Protein AF-A0AA43HW64-F1 (afdb_monomer_lite)

Radius of gyration: 27.24 Å; chains: 1; bounding box: 68×96×69 Å

Sequence (461 aa):
MRLFIIIFSLALLSCNMDRGVRIEWVDNLQGDFSFTERWSYPENVFRNDYGELVCDGICDDVLFSMRDTDGRILPDSIERYYQLLDTTHYYHTIESDADCYEWDGTDFAYAHRSSNDTVYCYTACGVSTHSSLRFMITEDNCIPSIELNSIADGGIKYYNGKNGWIRIDRTLWQKNILKAEFDFTFDNSDDIENPMRWKGRIYTKIDDSLKQQAVVESIENSLRTDSVYTGFIGIDEIDADYILPGSEKYVRQGFVLKSKIGTYDSSFRFKVCTTFPYEEEVTPVEILQRTKKLIRMDKGDICSSDYFLKVKYGNEYFIANGTEVYEKDEQSVFTFVNSKGKKLELFRIGFLRIGASNEDGLTGCDEYYPLLIKDGDRYYKIGTPRADDYYAKRHRIFYFYLKGDDTAQESIRSASLKNDTIIASIKALYQEGGAEYDLKIFRKGEGYSSSIANRIEYETE

Secondary structure (DSSP, 8-state):
-------------------SEEEEEESS--S--GGGG-EEPSTTEEE-TTS-EEE-SSS-HHHHHTB-TTSPBPTTTHHHHHHHS----EE--EEEEEESTT----S-EEEEESSSSEEEEEEPP-SS--EEEEEEEETTEEEEEEEEE-SSTT-EEEEEEEEEEEEEEHHHHTTTEEEEEEEEEE--SS-TTS-EEEEEEEEEEEE-TTHHHHHHHHHHHHGGGSS-----SS-----SS---TTEEEEEEEEEE-SSEEEEE-TTS-EEEEEE--TT-SSEEEEEEEEESS-EES-SS-STTEE-EEEEEETTEEEEEETTTSEEE-GGG-EEEE-TTS-EEEEEEEE-SB--SEETTEE----EEEEEEEEETTEEEEBBPS-TT-HHHHHTT--B-EEEESSSEEEEEEEEEEETTEEEEEEEEEETTEEEEEEEEEEEETTEEEEEEEEEEEE---

Foldseek 3Di:
DDDDDDPPPPPPPPPPPQLWAFEAEDAPDDDDPCLQVDWDFPPQWDADPVRDTAGPDPFDVVSVVQADPSRHGNPVCNVVNVVRDRRDTGRFFKDKDKDDPQADDDRDKAWAAQEPFKIKIWTDADPRHQKMWIWIGGHRIIWIKIWGCDPPPDGIDIWTWDDWYKYFHPVVVVVQWTWMWIKTWTQDPPDRVDIIIMTITGTYGHHCVNHVVHVVVVVVVVVVVDDDDPDWPDADPPAPPDDQPQKDFDWFKKKFQDQWAWFADSVRHTTDITGDDPPANMAIKIFTMWHPFWDAPDPVAQQSTWIWTFIGDDRDTTIHTQVRMWGWDPVAWDWDQAPVRWIKIKTWTWTRGDDQADPVGGRQHKTKIFIWMDTDPGIAFEADQDPPPPVCVVVVPRGDTFIDHPFKGKDFPDWDADNQWIWTWMWMAGPFWTKIWTWTWHDDPPHIYTHIHDIDTTTDD

Structure (mmCIF, N/CA/C/O backbone):
data_AF-A0AA43HW64-F1
#
_entry.id   AF-A0AA43HW64-F1
#
loop_
_atom_site.group_PDB
_atom_site.id
_atom_site.type_symbol
_atom_site.label_atom_id
_atom_site.label_alt_id
_atom_site.label_comp_id
_atom_site.label_asym_id
_atom_site.label_entity_id
_atom_site.label_seq_id
_atom_site.pdbx_PDB_ins_code
_atom_site.Cartn_x
_atom_site.Cartn_y
_atom_site.Cartn_z
_atom_site.occupancy
_atom_site.B_iso_or_equiv
_atom_site.auth_seq_id
_atom_site.auth_comp_id
_atom_site.auth_asym_id
_atom_site.auth_atom_id
_atom_site.pdbx_PDB_model_num
ATOM 1 N N . MET A 1 1 ? -42.658 -61.549 0.211 1.00 44.94 1 MET A N 1
ATOM 2 C CA . MET A 1 1 ? -41.461 -61.047 -0.495 1.00 44.94 1 MET A CA 1
ATOM 3 C C . MET A 1 1 ? -41.892 -60.057 -1.572 1.00 44.94 1 MET A C 1
ATOM 5 O O . MET A 1 1 ? -42.278 -60.473 -2.654 1.00 44.94 1 MET A O 1
ATOM 9 N N . ARG A 1 2 ? -41.911 -58.761 -1.247 1.00 33.59 2 ARG A N 1
ATOM 10 C CA . ARG A 1 2 ? -41.965 -57.651 -2.211 1.00 33.59 2 ARG A CA 1
ATOM 11 C C . ARG A 1 2 ? -41.150 -56.516 -1.602 1.00 33.59 2 ARG A C 1
ATOM 13 O O . ARG A 1 2 ? -41.573 -55.914 -0.623 1.00 33.59 2 ARG A O 1
ATOM 20 N N . LEU A 1 3 ? -39.940 -56.345 -2.120 1.00 33.03 3 LEU A N 1
ATOM 21 C CA . LEU A 1 3 ? -39.007 -55.292 -1.746 1.00 33.03 3 LEU A CA 1
ATOM 22 C C . LEU A 1 3 ? -39.449 -54.025 -2.493 1.00 33.03 3 LEU A C 1
ATOM 24 O O . LEU A 1 3 ? -39.378 -53.985 -3.719 1.00 33.03 3 LEU A O 1
ATOM 28 N N . PHE A 1 4 ? -39.972 -53.032 -1.776 1.00 34.78 4 PHE A N 1
ATOM 29 C CA . PHE A 1 4 ? -40.226 -51.705 -2.336 1.00 34.78 4 PHE A CA 1
ATOM 30 C C . PHE A 1 4 ? -38.913 -50.921 -2.291 1.00 34.78 4 PHE A C 1
ATOM 32 O O . PHE A 1 4 ? -38.471 -50.502 -1.224 1.00 34.78 4 PHE A O 1
ATOM 39 N N . ILE A 1 5 ? -38.274 -50.761 -3.448 1.00 40.31 5 ILE A N 1
ATOM 40 C CA . ILE A 1 5 ? -37.151 -49.839 -3.625 1.00 40.31 5 ILE A CA 1
ATOM 41 C C . ILE A 1 5 ? -37.762 -48.459 -3.867 1.00 40.31 5 ILE A C 1
ATOM 43 O O . ILE A 1 5 ? -38.335 -48.201 -4.924 1.00 40.31 5 ILE A O 1
ATOM 47 N N . ILE A 1 6 ? -37.679 -47.589 -2.864 1.00 41.50 6 ILE A N 1
ATOM 48 C CA . ILE A 1 6 ? -37.989 -46.167 -3.010 1.00 41.50 6 ILE A CA 1
ATOM 49 C C . ILE A 1 6 ? -36.752 -45.521 -3.635 1.00 41.50 6 ILE A C 1
ATOM 51 O O . ILE A 1 6 ? -35.733 -45.337 -2.974 1.00 41.50 6 ILE A O 1
ATOM 55 N N . ILE A 1 7 ? -36.834 -45.225 -4.932 1.00 39.81 7 ILE A N 1
ATOM 56 C CA . ILE A 1 7 ? -35.846 -44.410 -5.638 1.00 39.81 7 ILE A CA 1
ATOM 57 C C . ILE A 1 7 ? -36.093 -42.965 -5.206 1.00 39.81 7 ILE A C 1
ATOM 59 O O . ILE A 1 7 ? -37.052 -42.330 -5.640 1.00 39.81 7 ILE A O 1
ATOM 63 N N . PHE A 1 8 ? -35.245 -42.462 -4.312 1.00 37.34 8 PHE A N 1
ATOM 64 C CA . PHE A 1 8 ? -35.177 -41.042 -3.996 1.00 37.34 8 PHE A CA 1
ATOM 65 C C . PHE A 1 8 ? -34.525 -40.348 -5.197 1.00 37.34 8 PHE A C 1
ATOM 67 O O . PHE A 1 8 ? -33.304 -40.327 -5.339 1.00 37.34 8 PHE A O 1
ATOM 74 N N . SER A 1 9 ? -35.345 -39.846 -6.120 1.00 37.91 9 SER A N 1
ATOM 75 C CA . SER A 1 9 ? -34.884 -38.942 -7.169 1.00 37.91 9 SER A CA 1
ATOM 76 C C . SER A 1 9 ? -34.457 -37.641 -6.497 1.00 37.91 9 SER A C 1
ATOM 78 O O . SER A 1 9 ? -35.292 -36.790 -6.183 1.00 37.91 9 SER A O 1
ATOM 80 N N . LEU A 1 10 ? -33.156 -37.517 -6.235 1.00 36.84 10 LEU A N 1
ATOM 81 C CA . LEU A 1 10 ? -32.518 -36.253 -5.905 1.00 36.84 10 LEU A CA 1
ATOM 82 C C . LEU A 1 10 ? -32.700 -35.349 -7.131 1.00 36.84 10 LEU A C 1
ATOM 84 O O . LEU A 1 10 ? -31.941 -35.417 -8.095 1.00 36.84 10 LEU A O 1
ATOM 88 N N . ALA A 1 11 ? -33.768 -34.554 -7.133 1.00 37.00 11 ALA A N 1
ATOM 89 C CA . ALA A 1 11 ? -33.859 -33.403 -8.007 1.00 37.00 11 ALA A CA 1
ATOM 90 C C . ALA A 1 11 ? -32.748 -32.456 -7.551 1.00 37.00 11 ALA A C 1
ATOM 92 O O . ALA A 1 11 ? -32.897 -31.731 -6.568 1.00 37.00 11 ALA A O 1
ATOM 93 N N . LEU A 1 12 ? -31.597 -32.550 -8.218 1.00 33.22 12 LEU A N 1
ATOM 94 C CA . LEU A 1 12 ? -30.570 -31.526 -8.190 1.00 33.22 12 LEU A CA 1
ATOM 95 C C . LEU A 1 12 ? -31.263 -30.231 -8.614 1.00 33.22 12 LEU A C 1
ATOM 97 O O . LEU A 1 12 ? -31.525 -30.016 -9.796 1.00 33.22 12 LEU A O 1
ATOM 101 N N . LEU A 1 13 ? -31.602 -29.388 -7.638 1.00 32.50 13 LEU A N 1
ATOM 102 C CA . LEU A 1 13 ? -31.699 -27.963 -7.889 1.00 32.50 13 LEU A CA 1
ATOM 103 C C . LEU A 1 13 ? -30.300 -27.539 -8.336 1.00 32.50 13 LEU A C 1
ATOM 105 O O . LEU A 1 13 ? -29.422 -27.290 -7.512 1.00 32.50 13 LEU A O 1
ATOM 109 N N . SER A 1 14 ? -30.083 -27.488 -9.646 1.00 29.12 14 SER A N 1
ATOM 110 C CA . SER A 1 14 ? -29.053 -26.652 -10.238 1.00 29.12 14 SER A CA 1
ATOM 111 C C . SER A 1 14 ? -29.408 -25.212 -9.875 1.00 29.12 14 SER A C 1
ATOM 113 O O . SER A 1 14 ? -30.193 -24.540 -10.541 1.00 29.12 14 SER A O 1
ATOM 115 N N . CYS A 1 15 ? -28.871 -24.754 -8.747 1.00 23.64 15 CYS A N 1
ATOM 116 C CA . CYS A 1 15 ? -28.738 -23.337 -8.483 1.00 23.64 15 CYS A CA 1
ATOM 117 C C . CYS A 1 15 ? -27.813 -22.802 -9.583 1.00 23.64 15 CYS A C 1
ATOM 119 O O . CYS A 1 15 ? -26.629 -23.131 -9.598 1.00 23.64 15 CYS A O 1
ATOM 121 N N . ASN A 1 16 ? -28.375 -22.083 -10.558 1.00 35.19 16 ASN A N 1
ATOM 122 C CA . ASN A 1 16 ? -27.617 -21.396 -11.600 1.00 35.19 16 ASN A CA 1
ATOM 123 C C . ASN A 1 16 ? -26.595 -20.460 -10.934 1.00 35.19 16 ASN A C 1
ATOM 125 O O . ASN A 1 16 ? -26.950 -19.376 -10.473 1.00 35.19 16 ASN A O 1
ATOM 129 N N . MET A 1 17 ? -25.337 -20.896 -10.877 1.00 35.31 17 MET A N 1
ATOM 130 C CA . MET A 1 17 ? -24.176 -20.101 -10.469 1.00 35.31 17 MET A CA 1
ATOM 131 C C . MET A 1 17 ? -23.204 -19.867 -11.637 1.00 35.31 17 MET A C 1
ATOM 133 O O . MET A 1 17 ? -22.030 -19.614 -11.404 1.00 35.31 17 MET A O 1
ATOM 137 N N . ASP A 1 18 ? -23.665 -19.882 -12.889 1.00 46.66 18 ASP A N 1
ATOM 138 C CA . ASP A 1 18 ? -22.827 -19.443 -14.014 1.00 46.66 18 ASP A CA 1
ATOM 139 C C . ASP A 1 18 ? -22.926 -17.920 -14.176 1.00 46.66 18 ASP A C 1
ATOM 141 O O . ASP A 1 18 ? -23.698 -17.403 -14.976 1.00 46.66 18 ASP A O 1
ATOM 145 N N . ARG A 1 19 ? -22.146 -17.177 -13.380 1.00 65.81 19 ARG A N 1
ATOM 146 C CA . ARG A 1 19 ? -21.901 -15.733 -13.589 1.00 65.81 19 ARG A CA 1
ATOM 147 C C . ARG A 1 19 ? -20.698 -15.478 -14.514 1.00 65.81 19 ARG A C 1
ATOM 149 O O . ARG A 1 19 ? -19.984 -14.499 -14.330 1.00 65.81 19 ARG A O 1
ATOM 156 N N . GLY A 1 20 ? -20.422 -16.379 -15.456 1.00 79.56 20 GLY A N 1
ATOM 157 C CA . GLY A 1 20 ? -19.257 -16.301 -16.340 1.00 79.56 20 GLY A CA 1
ATOM 158 C C . GLY A 1 20 ? -19.602 -16.548 -17.805 1.00 79.56 20 GLY A C 1
ATOM 159 O O . GLY A 1 20 ? -20.663 -17.077 -18.133 1.00 79.56 20 GLY A O 1
ATOM 160 N N . VAL A 1 21 ? -18.702 -16.132 -18.690 1.00 91.88 21 VAL A N 1
ATOM 161 C CA . VAL A 1 21 ? -18.756 -16.402 -20.124 1.00 91.88 21 VAL A CA 1
ATOM 162 C C . VAL A 1 21 ? -17.771 -17.511 -20.470 1.00 91.88 21 VAL A C 1
ATOM 164 O O . VAL A 1 21 ? -16.618 -17.512 -20.032 1.00 91.88 21 VAL A O 1
ATOM 167 N N . ARG A 1 22 ? -18.218 -18.460 -21.294 1.00 95.06 22 ARG A N 1
ATOM 168 C CA . ARG A 1 22 ? -17.367 -19.555 -21.756 1.00 95.06 22 ARG A CA 1
ATOM 169 C C . ARG A 1 22 ? -16.259 -19.018 -22.662 1.00 95.06 22 ARG A C 1
ATOM 171 O O . ARG A 1 22 ? -16.530 -18.269 -23.599 1.00 95.06 22 ARG A O 1
ATOM 178 N N . ILE A 1 23 ? -15.032 -19.447 -22.402 1.00 96.81 23 ILE A N 1
ATOM 179 C CA . ILE A 1 23 ? -13.857 -19.096 -23.192 1.00 96.81 23 ILE A CA 1
ATOM 180 C C . ILE A 1 23 ? -13.871 -19.879 -24.504 1.00 96.81 23 ILE A C 1
ATOM 182 O O . ILE A 1 23 ? -13.980 -21.108 -24.525 1.00 96.81 23 ILE A O 1
ATOM 186 N N . GLU A 1 24 ? -13.710 -19.165 -25.614 1.00 97.94 24 GLU A N 1
ATOM 187 C CA . GLU A 1 24 ? -13.424 -19.758 -26.913 1.00 97.94 24 GLU A CA 1
ATOM 188 C C . GLU A 1 24 ? -11.902 -19.882 -27.084 1.00 97.94 24 GLU A C 1
ATOM 190 O O . GLU A 1 24 ? -11.203 -18.946 -27.478 1.00 97.94 24 GLU A O 1
ATOM 195 N N . TRP A 1 25 ? -11.364 -21.055 -26.754 1.00 97.44 25 TRP A N 1
ATOM 196 C CA . TRP A 1 25 ? -9.950 -21.354 -26.971 1.00 97.44 25 TRP A CA 1
ATOM 197 C C . TRP A 1 25 ? -9.655 -21.559 -28.453 1.00 97.44 25 TRP A C 1
ATOM 199 O O . TRP A 1 25 ? -10.157 -22.509 -29.060 1.00 97.44 25 TRP A O 1
ATOM 209 N N . VAL A 1 26 ? -8.776 -20.728 -29.007 1.00 97.38 26 VAL A N 1
ATOM 210 C CA . VAL A 1 26 ? -8.351 -20.814 -30.408 1.00 97.38 26 VAL A CA 1
ATOM 211 C C . VAL A 1 26 ? -6.847 -21.028 -30.508 1.00 97.38 26 VAL A C 1
ATOM 213 O O . VAL A 1 26 ? -6.070 -20.510 -29.705 1.00 97.38 26 VAL A O 1
ATOM 216 N N . ASP A 1 27 ? -6.419 -21.787 -31.509 1.00 94.69 27 ASP A N 1
ATOM 217 C CA . ASP A 1 27 ? -5.003 -21.927 -31.827 1.00 94.69 27 ASP A CA 1
ATOM 218 C C . ASP A 1 27 ? -4.611 -20.786 -32.779 1.00 94.69 27 ASP A C 1
ATOM 220 O O . ASP A 1 27 ? -5.203 -20.649 -33.849 1.00 94.69 27 ASP A O 1
ATOM 224 N N . ASN A 1 28 ? -3.623 -19.967 -32.394 1.00 92.25 28 ASN A N 1
ATOM 225 C CA . ASN A 1 28 ? -3.154 -18.806 -33.160 1.00 92.25 28 ASN A CA 1
ATOM 226 C C . ASN A 1 28 ? -4.258 -17.757 -33.416 1.00 92.25 28 ASN A C 1
ATOM 228 O O . ASN A 1 28 ? -4.734 -17.591 -34.545 1.00 92.25 28 ASN A O 1
ATOM 232 N N . LEU A 1 29 ? -4.646 -17.029 -32.364 1.00 96.81 29 LEU A N 1
ATOM 233 C CA . LEU A 1 29 ? -5.655 -15.969 -32.430 1.00 96.81 29 LEU A CA 1
ATOM 234 C C . LEU A 1 29 ? -5.228 -14.898 -33.446 1.00 96.81 29 LEU A C 1
ATOM 236 O O . LEU A 1 29 ? -4.229 -14.194 -33.253 1.00 96.81 29 LEU A O 1
ATOM 240 N N . GLN A 1 30 ? -5.983 -14.797 -34.541 1.00 94.81 30 GLN A N 1
ATOM 241 C CA . GLN A 1 30 ? -5.794 -13.779 -35.574 1.00 94.81 30 GLN A CA 1
ATOM 242 C C . GLN A 1 30 ? -6.383 -12.442 -35.125 1.00 94.81 30 GLN A C 1
ATOM 244 O O . GLN A 1 30 ? -7.307 -12.401 -34.321 1.00 94.81 30 GLN A O 1
ATOM 249 N N . GLY A 1 31 ? -5.851 -11.350 -35.661 1.00 91.62 31 GLY A N 1
ATOM 250 C CA . GLY A 1 31 ? -6.269 -9.993 -35.329 1.00 91.62 31 GLY A CA 1
ATOM 251 C C . GLY A 1 31 ? -5.085 -9.041 -35.378 1.00 91.62 31 GLY A C 1
ATOM 252 O O . GLY A 1 31 ? -3.930 -9.471 -35.376 1.00 91.62 31 GLY A O 1
ATOM 253 N N . ASP A 1 32 ? -5.370 -7.746 -35.434 1.00 95.94 32 ASP A N 1
ATOM 254 C CA . ASP A 1 32 ? -4.330 -6.727 -35.331 1.00 95.94 32 ASP A CA 1
ATOM 255 C C . ASP A 1 32 ? -3.957 -6.521 -33.851 1.00 95.94 32 ASP A C 1
ATOM 257 O O . ASP A 1 32 ? -4.790 -6.134 -33.038 1.00 95.94 32 ASP A O 1
ATOM 261 N N . PHE A 1 33 ? -2.720 -6.853 -33.493 1.00 97.12 33 PHE A N 1
ATOM 262 C CA . PHE A 1 33 ? -2.146 -6.622 -32.163 1.00 97.12 33 PHE A CA 1
ATOM 263 C C . PHE A 1 33 ? -0.980 -5.627 -32.245 1.00 97.12 33 PHE A C 1
ATOM 265 O O . PHE A 1 33 ? -0.142 -5.590 -31.359 1.00 97.12 33 PHE A O 1
ATOM 272 N N . SER A 1 34 ? -0.906 -4.813 -33.306 1.00 97.06 34 SER A N 1
ATOM 273 C CA . SER A 1 34 ? 0.188 -3.855 -33.517 1.00 97.06 34 SER A CA 1
ATOM 274 C C . SER A 1 34 ? 0.301 -2.786 -32.428 1.00 97.06 34 SER A C 1
ATOM 276 O O . SER A 1 34 ? 1.353 -2.159 -32.304 1.00 97.06 34 SER A O 1
ATOM 278 N N . PHE A 1 35 ? -0.728 -2.622 -31.585 1.00 97.38 35 PHE A N 1
ATOM 279 C CA . PHE A 1 35 ? -0.631 -1.804 -30.380 1.00 97.38 35 PHE A CA 1
ATOM 280 C C . PHE A 1 35 ? 0.540 -2.229 -29.483 1.00 97.38 35 PHE A C 1
ATOM 282 O O . PHE A 1 35 ? 1.119 -1.365 -28.843 1.00 97.38 35 PHE A O 1
ATOM 289 N N . THR A 1 36 ? 0.967 -3.498 -29.499 1.00 96.50 36 THR A N 1
ATOM 290 C CA . THR A 1 36 ? 2.113 -3.972 -28.701 1.00 96.50 36 THR A CA 1
ATOM 291 C C . THR A 1 36 ? 3.452 -3.373 -29.119 1.00 96.50 36 THR A C 1
ATOM 293 O O . THR A 1 36 ? 4.416 -3.462 -28.367 1.00 96.50 36 THR A O 1
ATOM 296 N N . GLU A 1 37 ? 3.531 -2.782 -30.312 1.00 96.81 37 GLU A N 1
ATOM 297 C CA . GLU A 1 37 ? 4.717 -2.068 -30.799 1.00 96.81 37 GLU A CA 1
ATOM 298 C C . GLU A 1 37 ? 4.710 -0.589 -30.378 1.00 96.81 37 GLU A C 1
ATOM 300 O O . GLU A 1 37 ? 5.722 0.107 -30.501 1.00 96.81 37 GLU A O 1
ATOM 305 N N . ARG A 1 38 ? 3.568 -0.090 -29.885 1.00 97.25 38 ARG A N 1
ATOM 306 C CA . ARG A 1 38 ? 3.451 1.242 -29.293 1.00 97.25 38 ARG A CA 1
ATOM 307 C C . ARG A 1 38 ? 3.891 1.199 -27.837 1.00 97.25 38 ARG A C 1
ATOM 309 O O . ARG A 1 38 ? 3.804 0.175 -27.158 1.00 97.25 38 ARG A O 1
ATOM 316 N N . TRP A 1 39 ? 4.353 2.341 -27.359 1.00 95.00 39 TRP A N 1
ATOM 317 C CA . TRP A 1 39 ? 4.773 2.524 -25.983 1.00 95.00 39 TRP A CA 1
ATOM 318 C C . TRP A 1 39 ? 4.406 3.927 -25.514 1.00 95.00 39 TRP A C 1
ATOM 320 O O . TRP A 1 39 ? 4.317 4.859 -26.317 1.00 95.00 39 TRP A O 1
ATOM 330 N N . SER A 1 40 ? 4.234 4.058 -24.205 1.00 88.94 40 SER A N 1
ATOM 331 C CA . SER A 1 40 ? 4.100 5.337 -23.512 1.00 88.94 40 SER A CA 1
ATOM 332 C C . SER A 1 40 ? 5.184 5.440 -22.439 1.00 88.94 40 SER A C 1
ATOM 334 O O . SER A 1 40 ? 5.739 4.431 -21.993 1.00 88.94 40 SER A O 1
ATOM 336 N N . TYR A 1 41 ? 5.515 6.665 -22.042 1.00 89.31 41 TYR A N 1
ATOM 337 C CA . TYR A 1 41 ? 6.272 6.897 -20.813 1.00 89.31 41 TYR A CA 1
ATOM 338 C C . TYR A 1 41 ? 5.418 6.526 -19.589 1.00 89.31 41 TYR A C 1
ATOM 340 O O . TYR A 1 41 ? 4.205 6.330 -19.739 1.00 89.31 41 TYR A O 1
ATOM 348 N N . PRO A 1 42 ? 6.016 6.407 -18.387 1.00 82.94 42 PRO A N 1
ATOM 349 C CA . PRO A 1 42 ? 5.228 6.270 -17.171 1.00 82.94 42 PRO A CA 1
ATOM 350 C C . PRO A 1 42 ? 4.216 7.412 -17.039 1.00 82.94 42 PRO A C 1
ATOM 352 O O . PRO A 1 42 ? 4.389 8.495 -17.607 1.00 82.94 42 PRO A O 1
ATOM 355 N N . GLU A 1 43 ? 3.141 7.151 -16.295 1.00 75.88 43 GLU A N 1
ATOM 356 C CA . GLU A 1 43 ? 2.113 8.152 -16.020 1.00 75.88 43 GLU A CA 1
ATOM 357 C C . GLU A 1 43 ? 2.762 9.455 -15.537 1.00 75.88 43 GLU A C 1
ATOM 359 O O . GLU A 1 43 ? 3.752 9.413 -14.805 1.00 75.88 43 GLU A O 1
ATOM 364 N N . ASN A 1 44 ? 2.202 10.597 -15.949 1.00 82.75 44 ASN A N 1
ATOM 365 C CA . ASN A 1 44 ? 2.690 11.945 -15.641 1.00 82.75 44 ASN A CA 1
ATOM 366 C C . ASN A 1 44 ? 3.949 12.403 -16.389 1.00 82.75 44 ASN A C 1
ATOM 368 O O . ASN A 1 44 ? 4.325 13.564 -16.243 1.00 82.75 44 ASN A O 1
ATOM 372 N N . VAL A 1 45 ? 4.564 11.561 -17.228 1.00 88.75 45 VAL A N 1
ATOM 373 C CA . VAL A 1 45 ? 5.725 11.937 -18.050 1.00 88.75 45 VAL A CA 1
ATOM 374 C C . VAL A 1 45 ? 5.310 12.227 -19.494 1.00 88.75 45 VAL A C 1
ATOM 376 O O . VAL A 1 45 ? 4.784 11.368 -20.200 1.00 88.75 45 VAL A O 1
ATOM 379 N N . PHE A 1 46 ? 5.574 13.445 -19.967 1.00 89.12 46 PHE A N 1
ATOM 380 C CA . PHE A 1 46 ? 5.180 13.910 -21.302 1.00 89.12 46 PHE A CA 1
ATOM 381 C C . PHE A 1 46 ? 6.160 14.945 -21.857 1.00 89.12 46 PHE A C 1
ATOM 383 O O . PHE A 1 46 ? 7.080 15.390 -21.176 1.00 89.12 46 PHE A O 1
ATOM 390 N N . ARG A 1 47 ? 5.992 15.318 -23.131 1.00 92.75 47 ARG A N 1
ATOM 391 C CA . ARG A 1 47 ? 6.782 16.392 -23.746 1.00 92.75 47 ARG A CA 1
ATOM 392 C C . ARG A 1 47 ? 6.122 17.744 -23.496 1.00 92.75 47 ARG A C 1
ATOM 394 O O . ARG A 1 47 ? 4.957 17.904 -23.846 1.00 92.75 47 ARG A O 1
ATOM 401 N N . ASN A 1 48 ? 6.869 18.699 -22.947 1.00 91.75 48 ASN A N 1
ATOM 402 C CA . ASN A 1 48 ? 6.425 20.091 -22.853 1.00 91.75 48 ASN A CA 1
ATOM 403 C C . ASN A 1 48 ? 6.480 20.798 -24.226 1.00 91.75 48 ASN A C 1
ATOM 405 O O . ASN A 1 48 ? 6.962 20.238 -25.217 1.00 91.75 48 ASN A O 1
ATOM 409 N N . ASP A 1 49 ? 6.049 22.061 -24.267 1.00 93.44 49 ASP A N 1
ATOM 410 C CA . ASP A 1 49 ? 6.048 22.904 -25.476 1.00 93.44 49 ASP A CA 1
ATOM 411 C C . ASP A 1 49 ? 7.452 23.152 -26.062 1.00 93.44 49 ASP A C 1
ATOM 413 O O . ASP A 1 49 ? 7.597 23.526 -27.228 1.00 93.44 49 ASP A O 1
ATOM 417 N N . TYR A 1 50 ? 8.501 22.898 -25.278 1.00 93.94 50 TYR A N 1
ATOM 418 C CA . TYR A 1 50 ? 9.903 23.001 -25.686 1.00 93.94 50 TYR A CA 1
ATOM 419 C C . TYR A 1 50 ? 10.467 21.675 -26.227 1.00 93.94 50 TYR A C 1
ATOM 421 O O . TYR A 1 50 ? 11.622 21.618 -26.650 1.00 93.94 50 TYR A O 1
ATOM 429 N N . GLY A 1 51 ? 9.660 20.608 -26.246 1.00 92.75 51 GLY A N 1
ATOM 430 C CA . GLY A 1 51 ? 10.048 19.269 -26.693 1.00 92.75 51 GLY A CA 1
ATOM 431 C C . GLY A 1 51 ? 10.835 18.455 -25.659 1.00 92.75 51 GLY A C 1
ATOM 432 O O . GLY A 1 51 ? 11.267 17.337 -25.968 1.00 92.75 51 GLY A O 1
ATOM 433 N N . GLU A 1 52 ? 11.006 18.984 -24.449 1.00 95.06 52 GLU A N 1
ATOM 434 C CA . GLU A 1 52 ? 11.692 18.349 -23.323 1.00 95.06 52 GLU A CA 1
ATOM 435 C C . GLU A 1 52 ? 10.746 17.367 -22.628 1.00 95.06 52 GLU A C 1
ATOM 437 O O . GLU A 1 52 ? 9.549 17.634 -22.513 1.00 95.06 52 GLU A O 1
ATOM 442 N N . LEU A 1 53 ? 11.264 16.221 -22.176 1.00 93.44 53 LEU A N 1
ATOM 443 C CA . LEU A 1 53 ? 10.466 15.301 -21.369 1.00 93.44 53 LEU A CA 1
ATOM 444 C C . LEU A 1 53 ? 10.427 15.823 -19.943 1.00 93.44 53 LEU A C 1
ATOM 446 O O . LEU A 1 53 ? 11.468 16.005 -19.316 1.00 93.44 53 LEU A O 1
ATOM 450 N N . VAL A 1 54 ? 9.224 16.044 -19.444 1.00 92.25 54 VAL A N 1
ATOM 451 C CA . VAL A 1 54 ? 8.974 16.559 -18.107 1.00 92.25 54 VAL A CA 1
ATOM 452 C C . VAL A 1 54 ? 7.974 15.672 -17.392 1.00 92.25 54 VAL A C 1
ATOM 454 O O . VAL A 1 54 ? 7.216 14.937 -18.021 1.00 92.25 54 VAL A O 1
ATOM 457 N N . CYS A 1 55 ? 7.979 15.765 -16.070 1.00 85.50 55 CYS A N 1
ATOM 458 C CA . CYS A 1 55 ? 6.987 15.128 -15.219 1.00 85.50 55 CYS A CA 1
ATOM 459 C C . CYS A 1 55 ? 6.075 16.196 -14.592 1.00 85.50 55 CYS A C 1
ATOM 461 O O . CYS A 1 55 ? 6.575 17.238 -14.154 1.00 85.50 55 CYS A O 1
ATOM 463 N N . ASP A 1 56 ? 4.760 15.976 -14.546 1.00 78.44 56 ASP A N 1
ATOM 464 C CA . ASP A 1 56 ? 3.814 16.870 -13.858 1.00 78.44 56 ASP A CA 1
ATOM 465 C C . ASP A 1 56 ? 2.753 16.114 -13.047 1.00 78.44 56 ASP A C 1
ATOM 467 O O . ASP A 1 56 ? 2.268 15.075 -13.465 1.00 78.44 56 ASP A O 1
ATOM 471 N N . GLY A 1 57 ? 2.361 16.628 -11.884 1.00 73.56 57 GLY A N 1
ATOM 472 C CA . GLY A 1 57 ? 1.478 15.923 -10.952 1.00 73.56 57 GLY A CA 1
ATOM 473 C C . GLY A 1 57 ? 2.236 15.006 -9.986 1.00 73.56 57 GLY A C 1
ATOM 474 O O . GLY A 1 57 ? 2.780 15.477 -8.988 1.00 73.56 57 GLY A O 1
ATOM 475 N N . ILE A 1 58 ? 2.240 13.688 -10.222 1.00 67.44 58 ILE A N 1
ATOM 476 C CA . ILE A 1 58 ? 2.806 12.695 -9.281 1.00 67.44 58 ILE A CA 1
ATOM 477 C C . ILE A 1 58 ? 4.295 12.464 -9.575 1.00 67.44 58 ILE A C 1
ATOM 479 O O . ILE A 1 58 ? 4.693 11.412 -10.069 1.00 67.44 58 ILE A O 1
ATOM 483 N N . CYS A 1 59 ? 5.118 13.466 -9.275 1.00 71.88 59 CYS A N 1
ATOM 484 C CA . CYS A 1 59 ? 6.556 13.458 -9.552 1.00 71.88 59 CYS A CA 1
ATOM 485 C C . CYS A 1 59 ? 7.357 13.894 -8.323 1.00 71.88 59 CYS A C 1
ATOM 487 O O . CYS A 1 59 ? 6.793 14.435 -7.374 1.00 71.88 59 CYS A O 1
ATOM 489 N N . ASP A 1 60 ? 8.668 13.654 -8.338 1.00 77.31 60 ASP A N 1
ATOM 490 C CA . ASP A 1 60 ? 9.578 14.139 -7.297 1.00 77.31 60 ASP A CA 1
ATOM 491 C C . ASP A 1 60 ? 9.644 15.680 -7.317 1.00 77.31 60 ASP A C 1
ATOM 493 O O . ASP A 1 60 ? 9.879 16.278 -8.373 1.00 77.31 60 ASP A O 1
ATOM 497 N N . ASP A 1 61 ? 9.463 16.323 -6.159 1.00 81.56 61 ASP A N 1
ATOM 498 C CA . ASP A 1 61 ? 9.513 17.783 -5.990 1.00 81.56 61 ASP A CA 1
ATOM 499 C C . ASP A 1 61 ? 10.840 18.383 -6.490 1.00 81.56 61 ASP A C 1
ATOM 501 O O . ASP A 1 61 ? 10.882 19.509 -6.999 1.00 81.56 61 ASP A O 1
ATOM 505 N N . VAL A 1 62 ? 11.930 17.608 -6.442 1.00 83.25 62 VAL A N 1
ATOM 506 C CA . VAL A 1 62 ? 13.234 18.006 -6.982 1.00 83.25 62 VAL A CA 1
ATOM 507 C C . VAL A 1 62 ? 13.147 18.289 -8.485 1.00 83.25 62 VAL A C 1
ATOM 509 O O . VAL A 1 62 ? 13.738 19.268 -8.948 1.00 83.25 62 VAL A O 1
ATOM 512 N N . LEU A 1 63 ? 12.368 17.511 -9.249 1.00 85.06 63 LEU A N 1
ATOM 513 C CA . LEU A 1 63 ? 12.164 17.754 -10.681 1.00 85.06 63 LEU A CA 1
ATOM 514 C C . LEU A 1 63 ? 11.435 19.084 -10.914 1.00 85.06 63 LEU A C 1
ATOM 516 O O . LEU A 1 63 ? 11.754 19.803 -11.857 1.00 85.06 63 LEU A O 1
ATOM 520 N N . PHE A 1 64 ? 10.495 19.467 -10.046 1.00 86.25 64 PHE A N 1
ATOM 521 C CA . PHE A 1 64 ? 9.833 20.770 -10.158 1.00 86.25 64 PHE A CA 1
ATOM 522 C C . PHE A 1 64 ? 10.809 21.929 -9.947 1.00 86.25 64 PHE A C 1
ATOM 524 O O . PHE A 1 64 ? 10.772 22.886 -10.716 1.00 86.25 64 PHE A O 1
ATOM 531 N N . SER A 1 65 ? 11.721 21.821 -8.976 1.00 88.19 65 SER A N 1
ATOM 532 C CA . SER A 1 65 ? 12.702 22.879 -8.680 1.00 88.19 65 SER A CA 1
ATOM 533 C C . SER A 1 65 ? 13.726 23.127 -9.797 1.00 88.19 65 SER A C 1
ATOM 535 O O . SER A 1 65 ? 14.367 24.174 -9.838 1.00 88.19 65 SER A O 1
ATOM 537 N N . MET A 1 66 ? 13.879 22.162 -10.708 1.00 92.94 66 MET A N 1
ATOM 538 C CA . MET A 1 66 ? 14.806 22.214 -11.842 1.00 92.94 66 MET A CA 1
ATOM 539 C C . MET A 1 66 ? 14.171 22.795 -13.111 1.00 92.94 66 MET A C 1
ATOM 541 O O . MET A 1 66 ? 14.772 22.721 -14.187 1.00 92.94 66 MET A O 1
ATOM 545 N N . ARG A 1 67 ? 12.960 23.351 -13.010 1.00 91.62 67 ARG A N 1
ATOM 546 C CA . ARG A 1 67 ? 12.267 24.027 -14.108 1.00 91.62 67 ARG A CA 1
ATOM 547 C C . ARG A 1 67 ? 12.108 25.514 -13.822 1.00 91.62 67 ARG A C 1
ATOM 549 O O . ARG A 1 67 ? 12.012 25.927 -12.669 1.00 91.62 67 ARG A O 1
ATOM 556 N N . ASP A 1 68 ? 12.084 26.316 -14.879 1.00 90.62 68 ASP A N 1
ATOM 557 C CA . ASP A 1 68 ? 11.679 27.713 -14.783 1.00 90.62 68 ASP A CA 1
ATOM 558 C C . ASP A 1 68 ? 10.150 27.857 -14.694 1.00 90.62 68 ASP A C 1
ATOM 560 O O . ASP A 1 68 ? 9.391 26.885 -14.737 1.00 90.62 68 ASP A O 1
ATOM 564 N N . THR A 1 69 ? 9.690 29.099 -14.550 1.00 90.75 69 THR A N 1
ATOM 565 C CA . THR A 1 69 ? 8.263 29.431 -14.448 1.00 90.75 69 THR A CA 1
ATOM 566 C C . THR A 1 69 ? 7.468 29.116 -15.710 1.00 90.75 69 THR A C 1
ATOM 568 O O . THR A 1 69 ? 6.247 29.021 -15.631 1.00 90.75 69 THR A O 1
ATOM 571 N N . ASP A 1 70 ? 8.143 28.954 -16.848 1.00 90.19 70 ASP A N 1
ATOM 572 C CA . ASP A 1 70 ? 7.520 28.608 -18.123 1.00 90.19 70 ASP A CA 1
ATOM 573 C C . ASP A 1 70 ? 7.481 27.077 -18.327 1.00 90.19 70 ASP A C 1
ATOM 575 O O . ASP A 1 70 ? 6.988 26.585 -19.340 1.00 90.19 70 ASP A O 1
ATOM 579 N N . GLY A 1 71 ? 7.968 26.298 -17.350 1.00 87.44 71 GLY A N 1
ATOM 580 C CA . GLY A 1 71 ? 7.971 24.835 -17.378 1.00 87.44 71 GLY A CA 1
ATOM 581 C C . GLY A 1 71 ? 9.122 24.232 -18.184 1.00 87.44 71 GLY A C 1
ATOM 582 O O . GLY A 1 71 ? 9.105 23.027 -18.468 1.00 87.44 71 GLY A O 1
ATOM 583 N N . ARG A 1 72 ? 10.123 25.039 -18.548 1.00 94.94 72 ARG A N 1
ATOM 584 C CA . ARG A 1 72 ? 11.331 24.590 -19.237 1.00 94.94 72 ARG A CA 1
ATOM 585 C C . ARG A 1 72 ? 12.368 24.107 -18.234 1.00 94.94 72 ARG A C 1
ATOM 587 O O . ARG A 1 72 ? 12.537 24.703 -17.174 1.00 94.94 72 ARG A O 1
ATOM 594 N N . ILE A 1 73 ? 13.098 23.048 -18.566 1.00 94.50 73 ILE A N 1
ATOM 595 C CA . ILE A 1 73 ? 14.195 22.573 -17.718 1.00 94.50 73 ILE A CA 1
ATOM 596 C C . ILE A 1 73 ? 15.324 23.613 -17.731 1.00 94.50 73 ILE A C 1
ATOM 598 O O . ILE A 1 73 ? 15.783 24.043 -18.794 1.00 94.50 73 ILE A O 1
ATOM 602 N N . LEU A 1 74 ? 15.791 24.014 -16.546 1.00 94.69 74 LEU A N 1
ATOM 603 C CA . LEU A 1 74 ? 16.882 24.976 -16.408 1.00 94.69 74 LEU A CA 1
ATOM 604 C C . LEU A 1 74 ? 18.142 24.439 -17.116 1.00 94.69 74 LEU A C 1
ATOM 606 O O . LEU A 1 74 ? 18.506 23.280 -16.895 1.00 94.69 74 LEU A O 1
ATOM 610 N N . PRO A 1 75 ? 18.840 25.239 -17.951 1.00 94.44 75 PRO A N 1
ATOM 611 C CA . PRO A 1 75 ? 19.952 24.744 -18.768 1.00 94.44 75 PRO A CA 1
ATOM 612 C C . PRO A 1 75 ? 21.082 24.056 -17.990 1.00 94.44 75 PRO A C 1
ATOM 614 O O . PRO A 1 75 ? 21.702 23.129 -18.504 1.00 94.44 75 PRO A O 1
ATOM 617 N N . ASP A 1 76 ? 21.351 24.498 -16.762 1.00 93.81 76 ASP A N 1
ATOM 618 C CA . ASP A 1 76 ? 22.358 23.926 -15.860 1.00 93.81 76 ASP A CA 1
ATOM 619 C C . ASP A 1 76 ? 21.876 22.668 -15.114 1.00 93.81 76 ASP A C 1
ATOM 621 O O . ASP A 1 76 ? 22.680 21.956 -14.516 1.00 93.81 76 ASP A O 1
ATOM 625 N N . SER A 1 77 ? 20.579 22.367 -15.189 1.00 92.81 77 SER A N 1
ATOM 626 C CA . SER A 1 77 ? 19.922 21.270 -14.479 1.00 92.81 77 SER A CA 1
ATOM 627 C C . SER A 1 77 ? 19.524 20.105 -15.392 1.00 92.81 77 SER A C 1
ATOM 629 O O . SER A 1 77 ? 19.181 19.041 -14.883 1.00 92.81 77 SER A O 1
ATOM 631 N N . ILE A 1 78 ? 19.617 20.252 -16.722 1.00 92.75 78 ILE A N 1
ATOM 632 C CA . ILE A 1 78 ? 19.181 19.249 -17.717 1.00 92.75 78 ILE A CA 1
ATOM 633 C C . ILE A 1 78 ? 19.751 17.851 -17.450 1.00 92.75 78 ILE A C 1
ATOM 635 O O . ILE A 1 78 ? 19.011 16.867 -17.455 1.00 92.75 78 ILE A O 1
ATOM 639 N N . GLU A 1 79 ? 21.060 17.742 -17.214 1.00 90.56 79 GLU A N 1
ATOM 640 C CA . GLU A 1 79 ? 21.696 16.438 -16.995 1.00 90.56 79 GLU A CA 1
ATOM 641 C C . GLU A 1 79 ? 21.169 15.771 -15.720 1.00 90.56 79 GLU A C 1
ATOM 643 O O . GLU A 1 79 ? 20.833 14.587 -15.723 1.00 90.56 79 GLU A O 1
ATOM 648 N N . ARG A 1 80 ? 21.042 16.541 -14.634 1.00 90.19 80 ARG A N 1
ATOM 649 C CA . ARG A 1 80 ? 20.534 16.036 -13.358 1.00 90.19 80 ARG A CA 1
ATOM 650 C C . ARG A 1 80 ? 19.051 15.679 -13.439 1.00 90.19 80 ARG A C 1
ATOM 652 O O . ARG A 1 80 ? 18.655 14.665 -12.873 1.00 90.19 80 ARG A O 1
ATOM 659 N N . TYR A 1 81 ? 18.264 16.466 -14.166 1.00 91.94 81 TYR A N 1
ATOM 660 C CA . TYR A 1 81 ? 16.841 16.228 -14.386 1.00 91.94 81 TYR A CA 1
ATOM 661 C C . TYR A 1 81 ? 16.605 14.845 -14.998 1.00 91.94 81 TYR A C 1
ATOM 663 O O . TYR A 1 81 ? 15.859 14.035 -14.454 1.00 91.94 81 TYR A O 1
ATOM 671 N N . TYR A 1 82 ? 17.320 14.519 -16.078 1.00 90.81 82 TYR A N 1
ATOM 672 C CA . TYR A 1 82 ? 17.169 13.231 -16.760 1.00 90.81 82 TYR A CA 1
ATOM 673 C C . TYR A 1 82 ? 17.821 12.043 -16.040 1.00 90.81 82 TYR A C 1
ATOM 675 O O . TYR A 1 82 ? 17.537 10.902 -16.386 1.00 90.81 82 TYR A O 1
ATOM 683 N N . GLN A 1 83 ? 18.654 12.276 -15.021 1.00 88.62 83 GLN A N 1
ATOM 684 C CA . GLN A 1 83 ? 19.079 11.210 -14.102 1.00 88.62 83 GLN A CA 1
ATOM 685 C C . GLN A 1 83 ? 17.983 10.817 -13.103 1.00 88.62 83 GLN A C 1
ATOM 687 O O . GLN A 1 83 ? 18.057 9.732 -12.531 1.00 88.62 83 GLN A O 1
ATOM 692 N N . LEU A 1 84 ? 17.025 11.710 -12.848 1.00 86.44 84 LEU A N 1
ATOM 693 C CA . LEU A 1 84 ? 15.952 11.525 -11.871 1.00 86.44 84 LEU A CA 1
ATOM 694 C C . LEU A 1 84 ? 14.623 11.139 -12.530 1.00 86.44 84 LEU A C 1
ATOM 696 O O . LEU A 1 84 ? 13.835 10.410 -11.936 1.00 86.44 84 LEU A O 1
ATOM 700 N N . LEU A 1 85 ? 14.373 11.617 -13.749 1.00 86.94 85 LEU A N 1
ATOM 701 C CA . LEU A 1 85 ? 13.162 11.303 -14.495 1.00 86.94 85 LEU A CA 1
ATOM 702 C C . LEU A 1 85 ? 13.171 9.845 -14.984 1.00 86.94 85 LEU A C 1
ATOM 704 O O . LEU A 1 85 ? 14.044 9.458 -15.766 1.00 86.94 85 LEU A O 1
ATOM 708 N N . ASP A 1 86 ? 12.155 9.062 -14.606 1.00 82.00 86 ASP A N 1
ATOM 709 C CA . ASP A 1 86 ? 11.916 7.758 -15.231 1.00 82.00 86 ASP A CA 1
ATOM 710 C C . ASP A 1 86 ? 11.461 7.959 -16.683 1.00 82.00 86 ASP A C 1
ATOM 712 O O . ASP A 1 86 ? 10.375 8.460 -16.969 1.00 82.00 86 ASP A O 1
ATOM 716 N N . THR A 1 87 ? 12.326 7.564 -17.612 1.00 86.44 87 THR A N 1
ATOM 717 C CA . THR A 1 87 ? 12.091 7.633 -19.060 1.00 86.44 87 THR A CA 1
ATOM 718 C C . THR A 1 87 ? 11.883 6.249 -19.671 1.00 86.44 87 THR A C 1
ATOM 720 O O . THR A 1 87 ? 11.990 6.076 -20.885 1.00 86.44 87 THR A O 1
ATOM 723 N N . THR A 1 88 ? 11.583 5.244 -18.845 1.00 84.94 88 THR A N 1
ATOM 724 C CA . THR A 1 88 ? 11.336 3.876 -19.301 1.00 84.94 88 THR A CA 1
ATOM 725 C C . THR A 1 88 ? 10.167 3.841 -20.283 1.00 84.94 88 THR A C 1
ATOM 727 O O . THR A 1 88 ? 9.099 4.393 -20.035 1.00 84.94 88 THR A O 1
ATOM 730 N N . HIS A 1 89 ? 10.358 3.174 -21.420 1.00 89.50 89 HIS A N 1
ATOM 731 C CA . HIS A 1 89 ? 9.277 2.943 -22.373 1.00 89.50 89 HIS A CA 1
ATOM 732 C C . HIS A 1 89 ? 8.457 1.728 -21.936 1.00 89.50 89 HIS A C 1
ATOM 734 O O . HIS A 1 89 ? 8.956 0.599 -21.939 1.00 89.50 89 HIS A O 1
ATOM 740 N N . TYR A 1 90 ? 7.191 1.957 -21.600 1.00 84.62 90 TYR A N 1
ATOM 741 C CA . TYR A 1 90 ? 6.236 0.907 -21.277 1.00 84.62 90 TYR A CA 1
ATOM 742 C C . TYR A 1 90 ? 5.411 0.584 -22.520 1.00 84.62 90 TYR A C 1
ATOM 744 O O . TYR A 1 90 ? 4.645 1.415 -23.009 1.00 84.62 90 TYR A O 1
ATOM 752 N N . TYR A 1 91 ? 5.588 -0.624 -23.050 1.00 93.31 91 TYR A N 1
ATOM 753 C CA . TYR A 1 91 ? 4.834 -1.094 -24.210 1.00 93.31 91 TYR A CA 1
ATOM 754 C C . TYR A 1 91 ? 3.370 -1.333 -23.850 1.00 93.31 91 TYR A C 1
ATOM 756 O O . TYR A 1 91 ? 3.066 -1.836 -22.766 1.00 93.31 91 TYR A O 1
ATOM 764 N N . HIS A 1 92 ? 2.473 -0.972 -24.766 1.00 97.19 92 HIS A N 1
ATOM 765 C CA . HIS A 1 92 ? 1.035 -1.120 -24.561 1.00 97.19 92 HIS A CA 1
ATOM 766 C C . HIS A 1 92 ? 0.655 -2.600 -24.504 1.00 97.19 92 HIS A C 1
ATOM 768 O O . HIS A 1 92 ? 1.176 -3.427 -25.256 1.00 97.19 92 HIS A O 1
ATOM 774 N N . THR A 1 93 ? -0.285 -2.938 -23.628 1.00 96.75 93 THR A N 1
ATOM 775 C CA . THR A 1 93 ? -0.738 -4.320 -23.411 1.00 96.75 93 THR A CA 1
ATOM 776 C C . THR A 1 93 ? -2.238 -4.504 -23.609 1.00 96.75 93 THR A C 1
ATOM 778 O O . THR A 1 93 ? -2.724 -5.639 -23.592 1.00 96.75 93 THR A O 1
ATOM 781 N N . ILE A 1 94 ? -2.973 -3.424 -23.869 1.00 97.56 94 ILE A N 1
ATOM 782 C CA . ILE A 1 94 ? -4.378 -3.465 -24.263 1.00 97.56 94 ILE A CA 1
ATOM 783 C C . ILE A 1 94 ? -4.688 -2.372 -25.283 1.00 97.56 94 ILE A C 1
ATOM 785 O O . ILE A 1 94 ? -4.113 -1.291 -25.262 1.00 97.56 94 ILE A O 1
ATOM 789 N N . GLU A 1 95 ? -5.647 -2.659 -26.153 1.00 97.88 95 GLU A N 1
ATOM 790 C CA . GLU A 1 95 ? -6.393 -1.654 -26.898 1.00 97.88 95 GLU A CA 1
ATOM 791 C C . GLU A 1 95 ? -7.883 -1.952 -26.718 1.00 97.88 95 GLU A C 1
ATOM 793 O O . GLU A 1 95 ? -8.342 -3.058 -27.029 1.00 97.88 95 GLU A O 1
ATOM 798 N N . SER A 1 96 ? -8.641 -1.001 -26.171 1.00 96.56 96 SER A N 1
ATOM 799 C CA . SER A 1 96 ? -10.049 -1.223 -25.838 1.00 96.56 96 SER A CA 1
ATOM 800 C C . SER A 1 96 ? -10.903 0.032 -25.948 1.00 96.56 96 SER A C 1
ATOM 802 O O . SER A 1 96 ? -10.403 1.148 -25.869 1.00 96.56 96 SER A O 1
ATOM 804 N N . ASP A 1 97 ? -12.200 -0.196 -26.101 1.00 96.88 97 ASP A N 1
ATOM 805 C CA . ASP A 1 97 ? -13.261 0.803 -26.129 1.00 96.88 97 ASP A CA 1
ATOM 806 C C . ASP A 1 97 ? -14.289 0.407 -25.063 1.00 96.88 97 ASP A C 1
ATOM 808 O O . ASP A 1 97 ? -14.703 -0.761 -24.998 1.00 96.88 97 ASP A O 1
ATOM 812 N N . ALA A 1 98 ? -14.658 1.354 -24.204 1.00 96.00 98 ALA A N 1
ATOM 813 C CA . ALA A 1 98 ? -15.561 1.107 -23.091 1.00 96.00 98 ALA A CA 1
ATOM 814 C C . ALA A 1 98 ? -16.572 2.241 -22.938 1.00 96.00 98 ALA A C 1
ATOM 816 O O . ALA A 1 98 ? -16.255 3.416 -23.105 1.00 96.00 98 ALA A O 1
ATOM 817 N N . ASP A 1 99 ? -17.793 1.845 -22.601 1.00 95.31 99 ASP A N 1
ATOM 818 C CA . ASP A 1 99 ? -18.902 2.724 -22.259 1.00 95.31 99 ASP A CA 1
ATOM 819 C C . ASP A 1 99 ? -19.277 2.422 -20.807 1.00 95.31 99 ASP A C 1
ATOM 821 O O . ASP A 1 99 ? -20.033 1.487 -20.514 1.00 95.31 99 ASP A O 1
ATOM 825 N N . CYS A 1 100 ? -18.612 3.124 -19.892 1.00 92.81 100 CYS A N 1
ATOM 826 C CA . CYS A 1 100 ? -18.777 2.995 -18.452 1.00 92.81 100 CYS A CA 1
ATOM 827 C C . CYS A 1 100 ? -18.430 4.313 -17.748 1.00 92.81 100 CYS A C 1
ATOM 829 O O . CYS A 1 100 ? -17.900 5.249 -18.347 1.00 92.81 100 CYS A O 1
ATOM 831 N N . TYR A 1 101 ? -18.773 4.407 -16.464 1.00 91.19 101 TYR A N 1
ATOM 832 C CA . TYR A 1 101 ? -18.529 5.615 -15.681 1.00 91.19 101 TYR A CA 1
ATOM 833 C C . TYR A 1 101 ? -17.033 5.910 -15.541 1.00 91.19 101 TYR A C 1
ATOM 835 O O . TYR A 1 101 ? -16.247 4.998 -15.297 1.00 91.19 101 TYR A O 1
ATOM 843 N N . GLU A 1 102 ? -16.661 7.188 -15.626 1.00 88.75 102 GLU A N 1
ATOM 844 C CA . GLU A 1 102 ? -15.305 7.674 -15.315 1.00 88.75 102 GLU A CA 1
ATOM 845 C C . GLU A 1 102 ? -14.191 6.904 -16.057 1.00 88.75 102 GLU A C 1
ATOM 847 O O . GLU A 1 102 ? -13.166 6.525 -15.482 1.00 88.75 102 GLU A O 1
ATOM 852 N N . TRP A 1 103 ? -14.427 6.640 -17.344 1.00 86.75 103 TRP A N 1
ATOM 853 C CA . TRP A 1 103 ? -13.485 5.999 -18.254 1.00 86.75 103 TRP A CA 1
ATOM 854 C C . TRP A 1 103 ? -13.002 6.982 -19.319 1.00 86.75 103 TRP A C 1
ATOM 856 O O . TRP A 1 103 ? -13.813 7.531 -20.063 1.00 86.75 103 TRP A O 1
ATOM 866 N N . ASP A 1 104 ? -11.684 7.149 -19.416 1.00 87.31 104 ASP A N 1
ATOM 867 C CA . ASP A 1 104 ? -11.016 7.989 -20.420 1.00 87.31 104 ASP A CA 1
ATOM 868 C C . ASP A 1 104 ? -9.953 7.206 -21.221 1.00 87.31 104 ASP A C 1
ATOM 870 O O . ASP A 1 104 ? -9.187 7.760 -22.003 1.00 87.31 104 ASP A O 1
ATOM 874 N N . GLY A 1 105 ? -9.909 5.880 -21.053 1.00 89.25 105 GLY A N 1
ATOM 875 C CA . GLY A 1 105 ? -8.952 5.010 -21.732 1.00 89.25 105 GLY A CA 1
ATOM 876 C C . GLY A 1 105 ? -7.780 4.558 -20.861 1.00 89.25 105 GLY A C 1
ATOM 877 O O . GLY A 1 105 ? -7.471 5.128 -19.814 1.00 89.25 105 GLY A O 1
ATOM 878 N N . THR A 1 106 ? -7.119 3.495 -21.315 1.00 91.00 106 THR A N 1
ATOM 879 C CA . THR A 1 106 ? -5.798 3.063 -20.846 1.00 91.00 106 THR A CA 1
ATOM 880 C C . THR A 1 106 ? -5.151 2.179 -21.905 1.00 91.00 106 THR A C 1
ATOM 882 O O . THR A 1 106 ? -5.840 1.438 -22.610 1.00 91.00 106 THR A O 1
ATOM 885 N N . ASP A 1 107 ? -3.826 2.225 -21.977 1.00 93.00 107 ASP A N 1
ATOM 886 C CA . ASP A 1 107 ? -3.028 1.370 -22.858 1.00 93.00 107 ASP A CA 1
ATOM 887 C C . ASP A 1 107 ? -2.481 0.132 -22.128 1.00 93.00 107 ASP A C 1
ATOM 889 O O . ASP A 1 107 ? -1.785 -0.705 -22.715 1.00 93.00 107 ASP A O 1
ATOM 893 N N . PHE A 1 108 ? -2.784 -0.004 -20.831 1.00 92.69 108 PHE A N 1
ATOM 894 C CA . PHE A 1 108 ? -2.176 -1.010 -19.967 1.00 92.69 108 PHE A CA 1
ATOM 895 C C . PHE A 1 108 ? -3.204 -1.932 -19.307 1.00 92.69 108 PHE A C 1
ATOM 897 O O . PHE A 1 108 ? -4.086 -1.515 -18.561 1.00 92.69 108 PHE A O 1
ATOM 904 N N . ALA A 1 109 ? -3.040 -3.227 -19.541 1.00 89.75 109 ALA A N 1
ATOM 905 C CA . ALA A 1 109 ? -3.641 -4.317 -18.791 1.00 89.75 109 ALA A CA 1
ATOM 906 C C . ALA A 1 109 ? -2.562 -5.245 -18.227 1.00 89.75 109 ALA A C 1
ATOM 908 O O . ALA A 1 109 ? -1.518 -5.473 -18.843 1.00 89.75 109 ALA A O 1
ATOM 909 N N . TYR A 1 110 ? -2.844 -5.821 -17.066 1.00 86.31 110 TYR A N 1
ATOM 910 C CA . TYR A 1 110 ? -1.941 -6.719 -16.363 1.00 86.31 110 TYR A CA 1
ATOM 911 C C . TYR A 1 110 ? -2.649 -8.026 -16.062 1.00 86.31 110 TYR A C 1
ATOM 913 O O . TYR A 1 110 ? -3.822 -8.030 -15.691 1.00 86.31 110 TYR A O 1
ATOM 921 N N . ALA A 1 111 ? -1.918 -9.131 -16.183 1.00 88.00 111 ALA A N 1
ATOM 922 C CA . ALA A 1 111 ? -2.407 -10.448 -15.820 1.00 88.00 111 ALA A CA 1
ATOM 923 C C . ALA A 1 111 ? -1.470 -11.096 -14.809 1.00 88.00 111 ALA A C 1
ATOM 925 O O . ALA A 1 111 ? -0.251 -11.065 -14.973 1.00 88.00 111 ALA A O 1
ATOM 926 N N . HIS A 1 112 ? -2.039 -11.727 -13.792 1.00 84.81 112 HIS A N 1
ATOM 927 C CA . HIS A 1 112 ? -1.286 -12.498 -12.818 1.00 84.81 112 HIS A CA 1
ATOM 928 C C . HIS A 1 112 ? -1.997 -13.804 -12.504 1.00 84.81 112 HIS A C 1
ATOM 930 O O . HIS A 1 112 ? -3.227 -13.895 -12.483 1.00 84.81 112 HIS A O 1
ATOM 936 N N . ARG A 1 113 ? -1.206 -14.840 -12.258 1.00 82.88 113 ARG A N 1
ATOM 937 C CA . ARG A 1 113 ? -1.717 -16.163 -11.952 1.00 82.88 113 ARG A CA 1
ATOM 938 C C . ARG A 1 113 ? -1.811 -16.354 -10.444 1.00 82.88 113 ARG A C 1
ATOM 940 O O . ARG A 1 113 ? -0.795 -16.390 -9.762 1.00 82.88 113 ARG A O 1
ATOM 947 N N . SER A 1 114 ? -3.031 -16.504 -9.938 1.00 70.31 114 SER A N 1
ATOM 948 C CA . SER A 1 114 ? -3.283 -16.711 -8.508 1.00 70.31 114 SER A CA 1
ATOM 949 C C . SER A 1 114 ? -3.246 -18.182 -8.098 1.00 70.31 114 SER A C 1
ATOM 951 O O . SER A 1 114 ? -3.012 -18.469 -6.932 1.00 70.31 114 SER A O 1
ATOM 953 N N . SER A 1 115 ? -3.494 -19.115 -9.018 1.00 70.25 115 SER A N 1
ATOM 954 C CA . SER A 1 115 ? -3.421 -20.560 -8.768 1.00 70.25 115 SER A CA 1
ATOM 955 C C . SER A 1 115 ? -3.073 -21.302 -10.065 1.00 70.25 115 SER A C 1
ATOM 957 O O . SER A 1 115 ? -2.928 -20.681 -11.119 1.00 70.25 115 SER A O 1
ATOM 959 N N . ASN A 1 116 ? -2.936 -22.631 -10.039 1.00 70.12 116 ASN A N 1
ATOM 960 C CA . ASN A 1 116 ? -2.709 -23.396 -11.274 1.00 70.12 116 ASN A CA 1
ATOM 961 C C . ASN A 1 116 ? -3.771 -23.116 -12.343 1.00 70.12 116 ASN A C 1
ATOM 963 O O . ASN A 1 116 ? -3.414 -22.938 -13.511 1.00 70.12 116 ASN A O 1
ATOM 967 N N . ASP A 1 117 ? -5.016 -22.951 -11.905 1.00 77.69 117 ASP A N 1
ATOM 968 C CA . ASP A 1 117 ? -6.179 -22.884 -12.780 1.00 77.69 117 ASP A CA 1
ATOM 969 C C . ASP A 1 117 ? -6.797 -21.485 -12.839 1.00 77.69 117 ASP A C 1
ATOM 971 O O . ASP A 1 117 ? -7.717 -21.273 -13.620 1.00 77.69 117 ASP A O 1
ATOM 975 N N . THR A 1 118 ? -6.287 -20.518 -12.062 1.00 80.25 118 THR A N 1
ATOM 976 C CA . THR A 1 118 ? -6.859 -19.167 -11.954 1.00 80.25 118 THR A CA 1
ATOM 977 C C . THR A 1 118 ? -5.879 -18.076 -12.373 1.00 80.25 118 THR A C 1
ATOM 979 O O . THR A 1 118 ? -4.802 -17.925 -11.787 1.00 80.25 118 THR A O 1
ATOM 982 N N . VAL A 1 119 ? -6.288 -17.252 -13.338 1.00 85.25 119 VAL A N 1
ATOM 983 C CA . VAL A 1 119 ? -5.586 -16.026 -13.749 1.00 85.25 119 VAL A CA 1
ATOM 984 C C . VAL A 1 119 ? -6.523 -14.839 -13.593 1.00 85.25 119 VAL A C 1
ATOM 986 O O . VAL A 1 119 ? -7.647 -14.868 -14.084 1.00 85.25 119 VAL A O 1
ATOM 989 N N . TYR A 1 120 ? -6.047 -13.783 -12.946 1.00 85.81 120 TYR A N 1
ATOM 990 C CA . TYR A 1 120 ? -6.735 -12.503 -12.886 1.00 85.81 120 TYR A CA 1
ATOM 991 C C . TYR A 1 120 ? -6.117 -11.549 -13.892 1.00 85.81 120 TYR A C 1
ATOM 993 O O . TYR A 1 120 ? -4.895 -11.454 -13.996 1.00 85.81 120 TYR A O 1
ATOM 1001 N N . CYS A 1 121 ? -6.967 -10.821 -14.600 1.00 88.38 121 CYS A N 1
ATOM 1002 C CA . CYS A 1 121 ? -6.575 -9.739 -15.481 1.00 88.38 121 CYS A CA 1
ATOM 1003 C C . CYS A 1 121 ? -7.299 -8.463 -15.068 1.00 88.38 121 CYS A C 1
ATOM 1005 O O . CYS A 1 121 ? -8.477 -8.515 -14.703 1.00 88.38 121 CYS A O 1
ATOM 1007 N N . TYR A 1 122 ? -6.613 -7.327 -15.144 1.00 88.69 122 TYR A N 1
ATOM 1008 C CA . TYR A 1 122 ? -7.228 -6.026 -14.931 1.00 88.69 122 TYR A CA 1
ATOM 1009 C C . TYR A 1 122 ? -6.605 -4.936 -15.800 1.00 88.69 122 TYR A C 1
ATOM 1011 O O . TYR A 1 122 ? -5.425 -5.018 -16.145 1.00 88.69 122 TYR A O 1
ATOM 1019 N N . THR A 1 123 ? -7.381 -3.910 -16.142 1.00 88.19 123 THR A N 1
ATOM 1020 C CA . THR A 1 123 ? -6.866 -2.700 -16.796 1.00 88.19 123 THR A CA 1
ATOM 1021 C C . THR A 1 123 ? -6.373 -1.694 -15.765 1.00 88.19 123 THR A C 1
ATOM 1023 O O . THR A 1 123 ? -6.933 -1.592 -14.669 1.00 88.19 123 THR A O 1
ATOM 1026 N N . ALA A 1 124 ? -5.311 -0.966 -16.099 1.00 82.06 124 ALA A N 1
ATOM 1027 C CA . ALA A 1 124 ? -4.751 0.072 -15.251 1.00 82.06 124 ALA A CA 1
ATOM 1028 C C . ALA A 1 124 ? -5.717 1.257 -15.141 1.00 82.06 124 ALA A C 1
ATOM 1030 O O . ALA A 1 124 ? -6.280 1.691 -16.146 1.00 82.06 124 ALA A O 1
ATOM 1031 N N . CYS A 1 125 ? -5.858 1.784 -13.928 1.00 78.50 125 CYS A N 1
ATOM 1032 C CA . CYS A 1 125 ? -6.455 3.094 -13.688 1.00 78.50 125 CYS A CA 1
ATOM 1033 C C . CYS A 1 125 ? -5.349 4.149 -13.621 1.00 78.50 125 CYS A C 1
ATOM 1035 O O . CYS A 1 125 ? -4.210 3.821 -13.285 1.00 78.50 125 CYS A O 1
ATOM 1037 N N . GLY A 1 126 ? -5.715 5.396 -13.890 1.00 68.94 126 GLY A N 1
ATOM 1038 C CA . GLY A 1 126 ? -4.819 6.545 -13.823 1.00 68.94 126 GLY A CA 1
ATOM 1039 C C . GLY A 1 126 ? -5.547 7.802 -13.358 1.00 68.94 126 GLY A C 1
ATOM 1040 O O . GLY A 1 126 ? -6.660 7.731 -12.836 1.00 68.94 126 GLY A O 1
ATOM 1041 N N . VAL A 1 127 ? -4.930 8.960 -13.567 1.00 69.19 127 VAL A N 1
ATOM 1042 C CA . VAL A 1 127 ? -5.471 10.274 -13.182 1.00 69.19 127 VAL A CA 1
ATOM 1043 C C . VAL A 1 127 ? -6.773 10.640 -13.899 1.00 69.19 127 VAL A C 1
ATOM 1045 O O . VAL A 1 127 ? -7.560 11.396 -13.339 1.00 69.19 127 VAL A O 1
ATOM 1048 N N . SER A 1 128 ? -7.012 10.112 -15.105 1.00 69.88 128 SER A N 1
ATOM 1049 C CA . SER A 1 128 ? -8.219 10.381 -15.904 1.00 69.88 128 SER A CA 1
ATOM 1050 C C . SER A 1 128 ? -9.175 9.189 -16.031 1.00 69.88 128 SER A C 1
ATOM 1052 O O . SER A 1 128 ? -10.307 9.356 -16.477 1.00 69.88 128 SER A O 1
ATOM 1054 N N . THR A 1 129 ? -8.757 7.998 -15.595 1.00 78.00 129 THR A N 1
ATOM 1055 C CA . THR A 1 129 ? -9.542 6.761 -15.691 1.00 78.00 129 THR A CA 1
ATOM 1056 C C . THR A 1 129 ? -9.668 6.115 -14.319 1.00 78.00 129 THR A C 1
ATOM 1058 O O . THR A 1 129 ? -8.685 5.623 -13.761 1.00 78.00 129 THR A O 1
ATOM 1061 N N . HIS A 1 130 ? -10.894 6.056 -13.802 1.00 83.75 130 HIS A N 1
ATOM 1062 C CA . HIS A 1 130 ? -11.217 5.500 -12.484 1.00 83.75 130 HIS A CA 1
ATOM 1063 C C . HIS A 1 130 ? -11.971 4.165 -12.547 1.00 83.75 130 HIS A C 1
ATOM 1065 O O . HIS A 1 130 ? -12.197 3.535 -11.509 1.00 83.75 130 HIS A O 1
ATOM 1071 N N . SER A 1 131 ? -12.303 3.704 -13.754 1.00 88.31 131 SER A N 1
ATOM 1072 C CA . SER A 1 131 ? -12.868 2.380 -14.017 1.00 88.31 131 SER A CA 1
ATOM 1073 C C . SER A 1 131 ? -11.820 1.382 -14.508 1.00 88.31 131 SER A C 1
ATOM 1075 O O . SER A 1 131 ? -11.044 1.657 -15.420 1.00 88.31 131 SER A O 1
ATOM 1077 N N . SER A 1 132 ? -11.844 0.178 -13.939 1.00 91.31 132 SER A N 1
ATOM 1078 C CA . SER A 1 132 ? -10.991 -0.951 -14.312 1.00 91.31 132 SER A CA 1
ATOM 1079 C C . SER A 1 132 ? -11.847 -2.129 -14.761 1.00 91.31 132 SER A C 1
ATOM 1081 O O . SER A 1 132 ? -12.690 -2.615 -14.001 1.00 91.31 132 SER A O 1
ATOM 1083 N N . LEU A 1 133 ? -11.603 -2.637 -15.969 1.00 94.88 133 LEU A N 1
ATOM 1084 C CA . LEU A 1 133 ? -12.093 -3.946 -16.371 1.00 94.88 133 LEU A CA 1
ATOM 1085 C C . LEU A 1 133 ? -11.310 -4.969 -15.582 1.00 94.88 133 LEU A C 1
ATOM 1087 O O . LEU A 1 133 ? -10.084 -4.968 -15.625 1.00 94.88 133 LEU A O 1
ATOM 1091 N N . ARG A 1 134 ? -12.014 -5.878 -14.924 1.00 92.19 134 ARG A N 1
ATOM 1092 C CA . ARG A 1 134 ? -11.430 -7.007 -14.216 1.00 92.19 134 ARG A CA 1
ATOM 1093 C C . ARG A 1 134 ? -12.064 -8.283 -14.693 1.00 92.19 134 ARG A C 1
ATOM 1095 O O . ARG A 1 134 ? -13.285 -8.369 -14.760 1.00 92.19 134 ARG A O 1
ATOM 1102 N N . PHE A 1 135 ? -11.267 -9.301 -14.959 1.00 88.88 135 PHE A N 1
ATOM 1103 C CA . PHE A 1 135 ? -11.824 -10.623 -15.179 1.00 88.88 135 PHE A CA 1
ATOM 1104 C C . PHE A 1 135 ? -10.945 -11.722 -14.616 1.00 88.88 135 PHE A C 1
ATOM 1106 O O . PHE A 1 135 ? -9.715 -11.650 -14.623 1.00 88.88 135 PHE A O 1
ATOM 1113 N N . MET A 1 136 ? -11.619 -12.747 -14.113 1.00 89.25 136 MET A N 1
ATOM 1114 C CA . MET A 1 136 ? -11.005 -13.963 -13.611 1.00 89.25 136 MET A CA 1
ATOM 1115 C C . MET A 1 136 ? -11.212 -15.075 -14.634 1.00 89.25 136 MET A C 1
ATOM 1117 O O . MET A 1 136 ? -12.344 -15.369 -15.002 1.00 89.25 136 MET A O 1
ATOM 1121 N N . ILE A 1 137 ? -10.126 -15.699 -15.074 1.00 89.88 137 ILE A N 1
ATOM 1122 C CA . ILE A 1 137 ? -10.135 -16.881 -15.933 1.00 89.88 137 ILE A CA 1
ATOM 1123 C C . ILE A 1 137 ? -9.923 -18.105 -15.050 1.00 89.88 137 ILE A C 1
ATOM 1125 O O . ILE A 1 137 ? -8.895 -18.197 -14.378 1.00 89.88 137 ILE A O 1
ATOM 1129 N N . THR A 1 138 ? -10.878 -19.032 -15.072 1.00 86.38 138 THR A N 1
ATOM 1130 C CA . THR A 1 138 ? -10.800 -20.343 -14.418 1.00 86.38 138 THR A CA 1
ATOM 1131 C C . THR A 1 138 ? -11.196 -21.433 -15.397 1.00 86.38 138 THR A C 1
ATOM 1133 O O . THR A 1 138 ? -12.343 -21.448 -15.845 1.00 86.38 138 THR A O 1
ATOM 1136 N N . GLU A 1 139 ? -10.275 -22.347 -15.704 1.00 86.25 139 GLU A N 1
ATOM 1137 C CA . GLU A 1 139 ? -10.484 -23.405 -16.705 1.00 86.25 139 GLU A CA 1
ATOM 1138 C C . GLU A 1 139 ? -10.998 -22.832 -18.047 1.00 86.25 139 GLU A C 1
ATOM 1140 O O . GLU A 1 139 ? -10.300 -22.048 -18.689 1.00 86.25 139 GLU A O 1
ATOM 1145 N N . ASP A 1 140 ? -12.222 -23.189 -18.450 1.00 91.75 140 ASP A N 1
ATOM 1146 C CA . ASP A 1 140 ? -12.897 -22.738 -19.673 1.00 91.75 140 ASP A CA 1
ATOM 1147 C C . ASP A 1 140 ? -13.877 -21.575 -19.431 1.00 91.75 140 ASP A C 1
ATOM 1149 O O . ASP A 1 140 ? -14.708 -21.273 -20.292 1.00 91.75 140 ASP A O 1
ATOM 1153 N N . ASN A 1 141 ? -13.823 -20.927 -18.267 1.00 92.81 141 ASN A N 1
ATOM 1154 C CA . ASN A 1 141 ? -14.747 -19.867 -17.877 1.00 92.81 141 ASN A CA 1
ATOM 1155 C C . ASN A 1 141 ? -14.023 -18.550 -17.579 1.00 92.81 141 ASN A C 1
ATOM 1157 O O . ASN A 1 141 ? -12.941 -18.533 -16.994 1.00 92.81 141 ASN A O 1
ATOM 1161 N N . CYS A 1 142 ? -14.649 -17.437 -17.949 1.00 93.38 142 CYS A N 1
ATOM 1162 C CA . CYS A 1 142 ? -14.186 -16.086 -17.669 1.00 93.38 142 CYS A CA 1
ATOM 1163 C C . CYS A 1 142 ? -15.281 -15.315 -16.929 1.00 93.38 142 CYS A C 1
ATOM 1165 O O . CYS A 1 142 ? -16.417 -15.254 -17.390 1.00 93.38 142 CYS A O 1
ATOM 1167 N N . ILE A 1 143 ? -14.955 -14.712 -15.789 1.00 90.56 143 ILE A N 1
ATOM 1168 C CA . ILE A 1 143 ? -15.891 -13.946 -14.961 1.00 90.56 143 ILE A CA 1
ATOM 1169 C C . ILE A 1 143 ? -15.485 -12.472 -15.016 1.00 90.56 143 ILE A C 1
ATOM 1171 O O . ILE A 1 143 ? -14.586 -12.075 -14.270 1.00 90.56 143 ILE A O 1
ATOM 1175 N N . PRO A 1 144 ? -16.092 -11.667 -15.907 1.00 93.62 144 PRO A N 1
ATOM 1176 C CA . PRO A 1 144 ? -15.782 -10.253 -16.019 1.00 93.62 144 PRO A CA 1
ATOM 1177 C C . PRO A 1 144 ? -16.578 -9.400 -15.024 1.00 93.62 144 PRO A C 1
ATOM 1179 O O . PRO A 1 144 ? -17.697 -9.724 -14.630 1.00 93.62 144 PRO A O 1
ATOM 1182 N N . SER A 1 145 ? -15.992 -8.273 -14.641 1.00 92.50 145 SER A N 1
ATOM 1183 C CA . SER A 1 145 ? -16.579 -7.223 -13.812 1.00 92.50 145 SER A CA 1
ATOM 1184 C C . SER A 1 145 ? -15.918 -5.874 -14.111 1.00 92.50 145 SER A C 1
ATOM 1186 O O . SER A 1 145 ? -14.803 -5.832 -14.629 1.00 92.50 145 SER A O 1
ATOM 1188 N N . ILE A 1 146 ? -16.586 -4.776 -13.770 1.00 90.56 146 ILE A N 1
ATOM 1189 C CA . ILE A 1 146 ? -15.981 -3.441 -13.723 1.00 90.56 146 ILE A CA 1
ATOM 1190 C C . ILE A 1 146 ? -15.827 -3.051 -12.255 1.00 90.56 146 ILE A C 1
ATOM 1192 O O . ILE A 1 146 ? -16.795 -3.127 -11.499 1.00 90.56 146 ILE A O 1
ATOM 1196 N N . GLU A 1 147 ? -14.628 -2.630 -11.862 1.00 88.75 147 GLU A N 1
ATOM 1197 C CA . GLU A 1 147 ? -14.391 -1.913 -10.609 1.00 88.75 147 GLU A CA 1
ATOM 1198 C C . GLU A 1 147 ? -14.336 -0.414 -10.904 1.00 88.75 147 GLU A C 1
ATOM 1200 O O . GLU A 1 147 ? -13.476 0.023 -11.662 1.00 88.75 147 GLU A O 1
ATOM 1205 N N . LEU A 1 148 ? -15.226 0.364 -10.292 1.00 86.06 148 LEU A N 1
ATOM 1206 C CA . LEU A 1 148 ? -15.211 1.824 -10.337 1.00 86.06 148 LEU A CA 1
ATOM 1207 C C . LEU A 1 148 ? -14.720 2.352 -8.991 1.00 86.06 148 LEU A C 1
ATOM 1209 O O . LEU A 1 148 ? -15.370 2.124 -7.971 1.00 86.06 148 LEU A O 1
ATOM 1213 N N . ASN A 1 149 ? -13.614 3.091 -8.989 1.00 82.44 149 ASN A N 1
ATOM 1214 C CA . ASN A 1 149 ? -13.152 3.854 -7.832 1.00 82.44 149 ASN A CA 1
ATOM 1215 C C . ASN A 1 149 ? -13.545 5.330 -7.990 1.00 82.44 149 ASN A C 1
ATOM 1217 O O . ASN A 1 149 ? -12.705 6.165 -8.314 1.00 82.44 149 ASN A O 1
ATOM 1221 N N . SER A 1 150 ? -14.834 5.608 -7.790 1.00 79.75 150 SER A N 1
ATOM 1222 C CA . SER A 1 150 ? -15.483 6.885 -8.112 1.00 79.75 150 SER A CA 1
ATOM 1223 C C . SER A 1 150 ? -14.810 8.085 -7.442 1.00 79.75 150 SER A C 1
ATOM 1225 O O . SER A 1 150 ? -14.628 8.088 -6.219 1.00 79.75 150 SER A O 1
ATOM 1227 N N . ILE A 1 151 ? -14.523 9.135 -8.217 1.00 73.50 151 ILE A N 1
ATOM 1228 C CA . ILE A 1 151 ? -14.122 10.446 -7.670 1.00 73.50 151 ILE A CA 1
ATOM 1229 C C . ILE A 1 151 ? -15.315 11.258 -7.153 1.00 73.50 151 ILE A C 1
ATOM 1231 O O . ILE A 1 151 ? -15.133 12.174 -6.350 1.00 73.50 151 ILE A O 1
ATOM 1235 N N . ALA A 1 152 ? -16.535 10.912 -7.572 1.00 75.31 152 ALA A N 1
ATOM 1236 C CA . ALA A 1 152 ? -17.765 11.391 -6.949 1.00 75.31 152 ALA A CA 1
ATOM 1237 C C . ALA A 1 152 ? -18.077 10.627 -5.643 1.00 75.31 152 ALA A C 1
ATOM 1239 O O . ALA A 1 152 ? -17.585 9.515 -5.425 1.00 75.31 152 ALA A O 1
ATOM 1240 N N . ASP A 1 153 ? -18.930 11.198 -4.784 1.00 56.38 153 ASP A N 1
ATOM 1241 C CA . ASP A 1 153 ? -19.390 10.564 -3.541 1.00 56.38 153 ASP A CA 1
ATOM 1242 C C . ASP A 1 153 ? -19.983 9.165 -3.820 1.00 56.38 153 ASP A C 1
ATOM 1244 O O . ASP A 1 153 ? -21.055 9.030 -4.411 1.00 56.38 153 ASP A O 1
ATOM 1248 N N . GLY A 1 154 ? -19.289 8.102 -3.399 1.00 60.97 154 GLY A N 1
ATOM 1249 C CA . GLY A 1 154 ? -19.735 6.727 -3.665 1.00 60.97 154 GLY A CA 1
ATOM 1250 C C . GLY A 1 154 ? -18.730 5.614 -3.365 1.00 60.97 154 GLY A C 1
ATOM 1251 O O . GLY A 1 154 ? -19.148 4.483 -3.122 1.00 60.97 154 GLY A O 1
ATOM 1252 N N . GLY A 1 155 ? -17.429 5.922 -3.316 1.00 77.12 155 GLY A N 1
ATOM 1253 C CA . GLY A 1 155 ? -16.382 4.936 -3.032 1.00 77.12 155 GLY A CA 1
ATOM 1254 C C . GLY A 1 155 ? -16.231 3.878 -4.133 1.00 77.12 155 GLY A C 1
ATOM 1255 O O . GLY A 1 155 ? -16.526 4.134 -5.299 1.00 77.12 155 GLY A O 1
ATOM 1256 N N . ILE A 1 156 ? -15.756 2.685 -3.758 1.00 77.12 156 ILE A N 1
ATOM 1257 C CA . ILE A 1 156 ? -15.526 1.580 -4.700 1.00 77.12 156 ILE A CA 1
ATOM 1258 C C . ILE A 1 156 ? -16.841 0.846 -4.983 1.00 77.12 156 ILE A C 1
ATOM 1260 O O . ILE A 1 156 ? -17.492 0.349 -4.059 1.00 77.12 156 ILE A O 1
ATOM 1264 N N . LYS A 1 157 ? -17.199 0.725 -6.263 1.00 85.00 157 LYS A N 1
ATOM 1265 C CA . LYS A 1 157 ? -18.357 -0.033 -6.755 1.00 85.00 157 LYS A CA 1
ATOM 1266 C C . LYS A 1 157 ? -17.931 -1.138 -7.720 1.00 85.00 157 LYS A C 1
ATOM 1268 O O . LYS A 1 157 ? -16.927 -1.013 -8.416 1.00 85.00 157 LYS A O 1
ATOM 1273 N N . TYR A 1 158 ? -18.740 -2.196 -7.784 1.00 85.25 158 TYR A N 1
ATOM 1274 C CA . TYR A 1 158 ? -18.530 -3.337 -8.673 1.00 85.25 158 TYR A CA 1
ATOM 1275 C C . TYR A 1 158 ? -19.759 -3.601 -9.534 1.00 85.25 158 TYR A C 1
ATOM 1277 O O . TYR A 1 158 ? -20.866 -3.745 -9.012 1.00 85.25 158 TYR A O 1
ATOM 1285 N N . TYR A 1 159 ? -19.541 -3.751 -10.836 1.00 88.38 159 TYR A N 1
ATOM 1286 C CA . TYR A 1 159 ? -20.575 -4.094 -11.807 1.00 88.38 159 TYR A CA 1
ATOM 1287 C C . TYR A 1 159 ? -20.260 -5.448 -12.426 1.00 88.38 159 TYR A C 1
ATOM 1289 O O . TYR A 1 159 ? -19.202 -5.639 -13.025 1.00 88.38 159 TYR A O 1
ATOM 1297 N N . ASN A 1 160 ? -21.157 -6.414 -12.247 1.00 89.56 160 ASN A N 1
ATOM 1298 C CA . ASN A 1 160 ? -20.920 -7.784 -12.692 1.00 89.56 160 ASN A CA 1
ATOM 1299 C C . ASN A 1 160 ? -21.157 -7.928 -14.197 1.00 89.56 160 ASN A C 1
ATOM 1301 O O . ASN A 1 160 ? -22.034 -7.278 -14.771 1.00 89.56 160 ASN A O 1
ATOM 1305 N N . GLY A 1 161 ? -20.397 -8.825 -14.823 1.00 88.81 161 GLY A N 1
ATOM 1306 C CA . GLY A 1 161 ? -20.632 -9.254 -16.192 1.00 88.81 161 GLY A CA 1
ATOM 1307 C C . GLY A 1 161 ? -22.022 -9.858 -16.359 1.00 88.81 161 GLY A C 1
ATOM 1308 O O . GLY A 1 161 ? -22.457 -10.684 -15.557 1.00 88.81 161 GLY A O 1
ATOM 1309 N N . LYS A 1 162 ? -22.703 -9.441 -17.424 1.00 86.44 162 LYS A N 1
ATOM 1310 C CA . LYS A 1 162 ? -24.048 -9.886 -17.784 1.00 86.44 162 LYS A CA 1
ATOM 1311 C C . LYS A 1 162 ? -24.020 -10.872 -18.945 1.00 86.44 162 LYS A C 1
ATOM 1313 O O . LYS A 1 162 ? -24.564 -11.961 -18.839 1.00 86.44 162 LYS A O 1
ATOM 1318 N N . ASN A 1 163 ? -23.398 -10.478 -20.056 1.00 90.44 163 ASN A N 1
ATOM 1319 C CA . ASN A 1 163 ? -23.221 -11.287 -21.265 1.00 90.44 163 ASN A CA 1
ATOM 1320 C C . ASN A 1 163 ? -21.917 -10.896 -21.966 1.00 90.44 163 ASN A C 1
ATOM 1322 O O . ASN A 1 163 ? -21.363 -9.830 -21.699 1.00 90.44 163 ASN A O 1
ATOM 1326 N N . GLY A 1 164 ? -21.479 -11.703 -22.927 1.00 95.06 164 GLY A N 1
ATOM 1327 C CA . GLY A 1 164 ? -20.352 -11.372 -23.789 1.00 95.06 164 GLY A CA 1
ATOM 1328 C C . GLY A 1 164 ? -19.651 -12.608 -24.325 1.00 95.06 164 GLY A C 1
ATOM 1329 O O . GLY A 1 164 ? -20.165 -13.723 -24.217 1.00 95.06 164 GLY A O 1
ATOM 1330 N N . TRP A 1 165 ? -18.467 -12.402 -24.884 1.00 97.56 165 TRP A N 1
ATOM 1331 C CA . TRP A 1 165 ? -17.583 -13.469 -25.333 1.00 97.56 165 TRP A CA 1
ATOM 1332 C C . TRP A 1 165 ? -16.119 -13.076 -25.141 1.00 97.56 165 TRP A C 1
ATOM 1334 O O . TRP A 1 165 ? -15.766 -11.898 -25.102 1.00 97.56 165 TRP A O 1
ATOM 1344 N N . ILE A 1 166 ? -15.266 -14.089 -25.027 1.00 98.31 166 ILE A N 1
ATOM 1345 C CA . ILE A 1 166 ? -13.814 -13.939 -25.016 1.00 98.31 166 ILE A CA 1
ATOM 1346 C C . ILE A 1 166 ? -13.182 -15.086 -25.797 1.00 98.31 166 ILE A C 1
ATOM 1348 O O . ILE A 1 166 ? -13.539 -16.253 -25.616 1.00 98.31 166 ILE A O 1
ATOM 1352 N N . ARG A 1 167 ? -12.222 -14.742 -26.651 1.00 98.62 167 ARG A N 1
ATOM 1353 C CA . ARG A 1 167 ? -11.336 -15.675 -27.342 1.00 98.62 167 ARG A CA 1
ATOM 1354 C C . ARG A 1 167 ? -9.945 -15.564 -26.764 1.00 98.62 167 ARG A C 1
ATOM 1356 O O . ARG A 1 167 ? -9.432 -14.455 -26.634 1.00 98.62 167 ARG A O 1
ATOM 1363 N N . ILE A 1 168 ? -9.322 -16.696 -26.455 1.00 98.38 168 ILE A N 1
ATOM 1364 C CA . ILE A 1 168 ? -7.955 -16.730 -25.922 1.00 98.38 168 ILE A CA 1
ATOM 1365 C C . ILE A 1 168 ? -7.086 -17.625 -26.798 1.00 98.38 168 ILE A C 1
ATOM 1367 O O . ILE A 1 168 ? -7.471 -18.745 -27.147 1.00 98.38 168 ILE A O 1
ATOM 1371 N N . ASP A 1 169 ? -5.896 -17.127 -27.136 1.00 98.31 169 ASP A N 1
ATOM 1372 C CA . ASP A 1 169 ? -4.878 -17.900 -27.841 1.00 98.31 169 ASP A CA 1
ATOM 1373 C C . ASP A 1 169 ? -4.324 -19.007 -26.936 1.00 98.31 169 ASP A C 1
ATOM 1375 O O . ASP A 1 169 ? -3.559 -18.754 -26.003 1.00 98.31 169 ASP A O 1
ATOM 1379 N N . ARG A 1 170 ? -4.677 -20.257 -27.234 1.00 96.94 170 ARG A N 1
ATOM 1380 C CA . ARG A 1 170 ? -4.246 -21.425 -26.459 1.00 96.94 170 ARG A CA 1
ATOM 1381 C C . ARG A 1 170 ? -2.727 -21.614 -26.489 1.00 96.94 170 ARG A C 1
ATOM 1383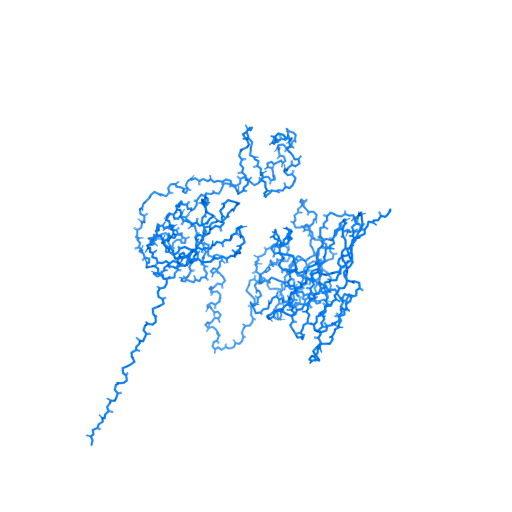 O O . ARG A 1 170 ? -2.134 -22.014 -25.489 1.00 96.94 170 ARG A O 1
ATOM 1390 N N . THR A 1 171 ? -2.090 -21.336 -27.625 1.00 96.06 171 THR A N 1
ATOM 1391 C CA . THR A 1 171 ? -0.651 -21.569 -27.814 1.00 96.06 171 THR A CA 1
ATOM 1392 C C . THR A 1 171 ? 0.179 -20.565 -27.016 1.00 96.06 171 THR A C 1
ATOM 1394 O O . THR A 1 171 ? 1.196 -20.932 -26.425 1.00 96.06 171 THR A O 1
ATOM 1397 N N . LEU A 1 172 ? -0.240 -19.300 -26.973 1.00 96.75 172 LEU A N 1
ATOM 1398 C CA . LEU A 1 172 ? 0.419 -18.274 -26.163 1.00 96.75 172 LEU A CA 1
ATOM 1399 C C . LEU A 1 172 ? 0.055 -18.373 -24.683 1.00 96.75 172 LEU A C 1
ATOM 1401 O O . LEU A 1 172 ? 0.924 -18.163 -23.837 1.00 96.75 172 LEU A O 1
ATOM 1405 N N . TRP A 1 173 ? -1.164 -18.806 -24.362 1.00 94.94 173 TRP A N 1
ATOM 1406 C CA . TRP A 1 173 ? -1.561 -19.093 -22.986 1.00 94.94 173 TRP A CA 1
ATOM 1407 C C . TRP A 1 173 ? -0.633 -20.114 -22.317 1.00 94.94 173 TRP A C 1
ATOM 1409 O O . TRP A 1 173 ? -0.157 -19.890 -21.204 1.00 94.94 173 TRP A O 1
ATOM 1419 N N . GLN A 1 174 ? -0.280 -21.192 -23.029 1.00 92.06 174 GLN A N 1
ATOM 1420 C CA . GLN A 1 174 ? 0.694 -22.198 -22.574 1.00 92.06 174 GLN A CA 1
ATOM 1421 C C . GLN A 1 174 ? 2.107 -21.632 -22.351 1.00 92.06 174 GLN A C 1
ATOM 1423 O O . GLN A 1 174 ? 2.911 -22.236 -21.645 1.00 92.06 174 GLN A O 1
ATOM 1428 N N . LYS A 1 175 ? 2.415 -20.471 -22.936 1.00 93.12 175 LYS A N 1
ATOM 1429 C CA . LYS A 1 175 ? 3.676 -19.738 -22.764 1.00 93.12 175 LYS A CA 1
ATOM 1430 C C . LYS A 1 175 ? 3.559 -18.599 -21.744 1.00 93.12 175 LYS A C 1
ATOM 1432 O O . LYS A 1 175 ? 4.428 -17.732 -21.713 1.00 93.12 175 LYS A O 1
ATOM 1437 N N . ASN A 1 176 ? 2.507 -18.599 -20.919 1.00 92.88 176 ASN A N 1
ATOM 1438 C CA . ASN A 1 176 ? 2.197 -17.544 -19.950 1.00 92.88 176 ASN A CA 1
ATOM 1439 C C . ASN A 1 176 ? 2.046 -16.160 -20.587 1.00 92.88 176 ASN A C 1
ATOM 1441 O O . ASN A 1 176 ? 2.538 -15.158 -20.070 1.00 92.88 176 ASN A O 1
ATOM 1445 N N . ILE A 1 177 ? 1.356 -16.101 -21.720 1.00 95.38 177 ILE A N 1
ATOM 1446 C CA . ILE A 1 177 ? 0.972 -14.853 -22.371 1.00 95.38 177 ILE A CA 1
ATOM 1447 C C . ILE A 1 177 ? -0.543 -14.883 -22.559 1.00 95.38 177 ILE A C 1
ATOM 1449 O O . ILE A 1 177 ? -1.081 -15.760 -23.234 1.00 95.38 177 ILE A O 1
ATOM 1453 N N . LEU A 1 178 ? -1.234 -13.913 -21.967 1.00 97.38 178 LEU A N 1
ATOM 1454 C CA . LEU A 1 178 ? -2.638 -13.655 -22.239 1.00 97.38 178 LEU A CA 1
ATOM 1455 C C . LEU A 1 178 ? -2.718 -12.830 -23.522 1.00 97.38 178 LEU A C 1
ATOM 1457 O O . LEU A 1 178 ? -2.546 -11.612 -23.497 1.00 97.38 178 LEU A O 1
ATOM 1461 N N . LYS A 1 179 ? -2.971 -13.518 -24.637 1.00 98.38 179 LYS A N 1
ATOM 1462 C CA . LYS A 1 179 ? -3.405 -12.906 -25.893 1.00 98.38 179 LYS A CA 1
ATOM 1463 C C . LYS A 1 179 ? -4.888 -13.203 -26.085 1.00 98.38 179 LYS A C 1
ATOM 1465 O O . LYS A 1 179 ? -5.253 -14.366 -26.275 1.00 98.38 179 LYS A O 1
ATOM 1470 N N . ALA A 1 180 ? -5.721 -12.173 -26.009 1.00 98.50 180 ALA A N 1
ATOM 1471 C CA . ALA A 1 180 ? -7.170 -12.322 -26.030 1.00 98.50 180 ALA A CA 1
ATOM 1472 C C . ALA A 1 180 ? -7.873 -11.217 -26.820 1.00 98.50 180 ALA A C 1
ATOM 1474 O O . ALA A 1 180 ? -7.362 -10.108 -26.951 1.00 98.50 180 ALA A O 1
ATOM 1475 N N . GLU A 1 181 ? -9.067 -11.537 -27.303 1.00 98.69 181 GLU A N 1
ATOM 1476 C CA . GLU A 1 181 ? -10.040 -10.611 -27.883 1.00 98.69 181 GLU A CA 1
ATOM 1477 C C . GLU A 1 181 ? -11.371 -10.824 -27.158 1.00 98.69 181 GLU A C 1
ATOM 1479 O O . GLU A 1 181 ? -11.748 -11.971 -26.899 1.00 98.69 181 GLU A O 1
ATOM 1484 N N . PHE A 1 182 ? -12.062 -9.749 -26.789 1.00 98.50 182 PHE A N 1
ATOM 1485 C CA . PHE A 1 182 ? -13.273 -9.836 -25.979 1.00 98.50 182 PHE A CA 1
ATOM 1486 C C . PHE A 1 182 ? -14.282 -8.732 -26.291 1.00 98.50 182 PHE A C 1
ATOM 1488 O O . PHE A 1 182 ? -13.927 -7.650 -26.761 1.00 98.50 182 PHE A O 1
ATOM 1495 N N . ASP A 1 183 ? -15.539 -9.007 -25.953 1.00 98.38 183 ASP A N 1
ATOM 1496 C CA . ASP A 1 183 ? -16.644 -8.050 -25.936 1.00 98.38 183 ASP A CA 1
ATOM 1497 C C . ASP A 1 183 ? -17.600 -8.439 -24.802 1.00 98.38 183 ASP A C 1
ATOM 1499 O O . ASP A 1 183 ? -18.202 -9.519 -24.816 1.00 98.38 183 ASP A O 1
ATOM 1503 N N . PHE A 1 184 ? -17.688 -7.586 -23.786 1.00 97.62 184 PHE A N 1
ATOM 1504 C CA . PHE A 1 184 ? -18.466 -7.802 -22.576 1.00 97.62 184 PHE A CA 1
ATOM 1505 C C . PHE A 1 184 ? -19.525 -6.720 -22.389 1.00 97.62 184 PHE A C 1
ATOM 1507 O O . PHE A 1 184 ? -19.334 -5.543 -22.694 1.00 97.62 184 PHE A O 1
ATOM 1514 N N . THR A 1 185 ? -20.634 -7.133 -21.788 1.00 96.06 185 THR A N 1
ATOM 1515 C CA . THR A 1 185 ? -21.705 -6.264 -21.303 1.00 96.06 185 THR A CA 1
ATOM 1516 C C . THR A 1 185 ? -21.900 -6.506 -19.815 1.00 96.06 185 THR A C 1
ATOM 1518 O O . THR A 1 185 ? -21.780 -7.643 -19.351 1.00 96.06 185 THR A O 1
ATOM 1521 N N . PHE A 1 186 ? -22.218 -5.454 -19.070 1.00 94.12 186 PHE A N 1
ATOM 1522 C CA . PHE A 1 186 ? -22.295 -5.483 -17.612 1.00 94.12 186 PHE A CA 1
ATOM 1523 C C . PHE A 1 186 ? -23.666 -5.018 -17.137 1.00 94.12 186 PHE A C 1
ATOM 1525 O O . PHE A 1 186 ? -24.335 -4.218 -17.798 1.00 94.12 186 PHE A O 1
ATOM 1532 N N . ASP A 1 187 ? -24.088 -5.524 -15.983 1.00 89.19 187 ASP A N 1
ATOM 1533 C CA . ASP A 1 187 ? -25.255 -4.979 -15.306 1.00 89.19 187 ASP A CA 1
ATOM 1534 C C . ASP A 1 187 ? -24.915 -3.608 -14.726 1.00 89.19 187 ASP A C 1
ATOM 1536 O O . ASP A 1 187 ? -23.941 -3.452 -13.990 1.00 89.19 187 ASP A O 1
ATOM 1540 N N . ASN A 1 188 ? -25.746 -2.620 -15.042 1.00 89.50 188 ASN A N 1
ATOM 1541 C CA . ASN A 1 188 ? -25.654 -1.290 -14.474 1.00 89.50 188 ASN A CA 1
ATOM 1542 C C . ASN A 1 188 ? -26.741 -1.141 -13.403 1.00 89.50 188 ASN A C 1
ATOM 1544 O O . ASN A 1 188 ? -27.924 -0.994 -13.707 1.00 89.50 188 ASN A O 1
ATOM 1548 N N . SER A 1 189 ? -26.343 -1.258 -12.134 1.00 83.69 189 SER A N 1
ATOM 1549 C CA . SER A 1 189 ? -27.265 -1.127 -11.000 1.00 83.69 189 SER A CA 1
ATOM 1550 C C . SER A 1 189 ? -27.793 0.295 -10.822 1.00 83.69 189 SER A C 1
ATOM 1552 O O . SER A 1 189 ? -28.838 0.467 -10.197 1.00 83.69 189 SER A O 1
ATOM 1554 N N . ASP A 1 190 ? -27.072 1.285 -11.349 1.00 83.19 190 ASP A N 1
ATOM 1555 C CA . ASP A 1 190 ? -27.381 2.706 -11.196 1.00 83.19 190 ASP A CA 1
ATOM 1556 C C . ASP A 1 190 ? -28.249 3.220 -12.362 1.00 83.19 190 ASP A C 1
ATOM 1558 O O . ASP A 1 190 ? -29.029 4.154 -12.182 1.00 83.19 190 ASP A O 1
ATOM 1562 N N . ASP A 1 191 ? -28.189 2.561 -13.525 1.00 86.75 191 ASP A N 1
ATOM 1563 C CA . ASP A 1 191 ? -29.070 2.791 -14.673 1.00 86.75 191 ASP A CA 1
ATOM 1564 C C . ASP A 1 191 ? -29.343 1.485 -15.444 1.00 86.75 191 ASP A C 1
ATOM 1566 O O . ASP A 1 191 ? -28.601 1.078 -16.338 1.00 86.75 191 ASP A O 1
ATOM 1570 N N . ILE A 1 192 ? -30.448 0.822 -15.095 1.00 83.88 192 ILE A N 1
ATOM 1571 C CA . ILE A 1 192 ? -30.821 -0.501 -15.623 1.00 83.88 192 ILE A CA 1
ATOM 1572 C C . ILE A 1 192 ? -31.093 -0.472 -17.140 1.00 83.88 192 ILE A C 1
ATOM 1574 O O . ILE A 1 192 ? -30.967 -1.509 -17.801 1.00 83.88 192 ILE A O 1
ATOM 1578 N N . GLU A 1 193 ? -31.473 0.681 -17.702 1.00 83.38 193 GLU A N 1
ATOM 1579 C CA . GLU A 1 193 ? -31.813 0.811 -19.125 1.00 83.38 193 GLU A CA 1
ATOM 1580 C C . GLU A 1 193 ? -30.567 0.938 -20.014 1.00 83.38 193 GLU A C 1
ATOM 1582 O O . GLU A 1 193 ? -30.615 0.555 -21.186 1.00 83.38 193 GLU A O 1
ATOM 1587 N N . ASN A 1 194 ? -29.439 1.380 -19.447 1.00 86.38 194 ASN A N 1
ATOM 1588 C CA . ASN A 1 194 ? -28.184 1.614 -20.158 1.00 86.38 194 ASN A CA 1
ATOM 1589 C C . ASN A 1 194 ? -27.069 0.676 -19.647 1.00 86.38 194 ASN A C 1
ATOM 1591 O O . ASN A 1 194 ? -26.319 1.026 -18.728 1.00 86.38 194 ASN A O 1
ATOM 1595 N N . PRO A 1 195 ? -26.940 -0.541 -20.221 1.00 88.44 195 PRO A N 1
ATOM 1596 C CA . PRO A 1 195 ? -25.902 -1.483 -19.822 1.00 88.44 195 PRO A CA 1
ATOM 1597 C C . PRO A 1 195 ? -24.524 -0.997 -20.268 1.00 88.44 195 PRO A C 1
ATOM 1599 O O . PRO A 1 195 ? -24.332 -0.636 -21.430 1.00 88.44 195 PRO A O 1
ATOM 1602 N N . MET A 1 196 ? -23.552 -1.091 -19.363 1.00 95.44 196 MET A N 1
ATOM 1603 C CA . MET A 1 196 ? -22.161 -0.765 -19.668 1.00 95.44 196 MET A CA 1
ATOM 1604 C C . MET A 1 196 ? -21.534 -1.811 -20.582 1.00 95.44 196 MET A C 1
ATOM 1606 O O . MET A 1 196 ? -21.928 -2.987 -20.578 1.00 95.44 196 MET A O 1
ATOM 1610 N N . ARG A 1 197 ? -20.539 -1.388 -21.361 1.00 97.00 197 ARG A N 1
ATOM 1611 C CA . ARG A 1 197 ? -19.865 -2.237 -22.349 1.00 97.00 197 ARG A CA 1
ATOM 1612 C C . ARG A 1 197 ? -18.362 -2.071 -22.289 1.00 97.00 197 ARG A C 1
ATOM 1614 O O . ARG A 1 197 ? -17.869 -0.983 -22.019 1.00 97.00 197 ARG A O 1
ATOM 1621 N N . TRP A 1 198 ? -17.648 -3.147 -22.596 1.00 98.00 198 TRP A N 1
ATOM 1622 C CA . TRP A 1 198 ? -16.201 -3.115 -22.755 1.00 98.00 198 TRP A CA 1
ATOM 1623 C C . TRP A 1 198 ? -15.770 -4.153 -23.775 1.00 98.00 198 TRP A C 1
ATOM 1625 O O . TRP A 1 198 ? -16.001 -5.347 -23.587 1.00 98.00 198 TRP A O 1
ATOM 1635 N N . LYS A 1 199 ? -15.113 -3.707 -24.839 1.00 98.19 199 LYS A N 1
ATOM 1636 C CA . LYS A 1 199 ? -14.562 -4.581 -25.877 1.00 98.19 199 LYS A CA 1
ATOM 1637 C C . LYS A 1 199 ? -13.114 -4.216 -26.147 1.00 98.19 199 LYS A C 1
ATOM 1639 O O . LYS A 1 199 ? -12.731 -3.053 -26.027 1.00 98.19 199 LYS A O 1
ATOM 1644 N N . GLY A 1 200 ? -12.304 -5.187 -26.533 1.00 98.00 200 GLY A N 1
ATOM 1645 C CA . GLY A 1 200 ? -10.904 -4.912 -26.806 1.00 98.00 200 GLY A CA 1
ATOM 1646 C C . GLY A 1 200 ? -10.058 -6.139 -27.070 1.00 98.00 200 GLY A C 1
ATOM 1647 O O . GLY A 1 200 ? -10.539 -7.268 -27.184 1.00 98.00 200 GLY A O 1
ATOM 1648 N N . ARG A 1 201 ? -8.758 -5.879 -27.171 1.00 98.62 201 ARG A N 1
ATOM 1649 C CA . ARG A 1 201 ? -7.707 -6.866 -27.395 1.00 98.62 201 ARG A CA 1
ATOM 1650 C C . ARG A 1 201 ? -6.627 -6.686 -26.345 1.00 98.62 201 ARG A C 1
ATOM 1652 O O . ARG A 1 201 ? -6.200 -5.566 -26.096 1.00 98.62 201 ARG A O 1
ATOM 1659 N N . ILE A 1 202 ? -6.179 -7.785 -25.752 1.00 98.25 202 ILE A N 1
ATOM 1660 C CA . ILE A 1 202 ? -5.133 -7.802 -24.724 1.00 98.25 202 ILE A CA 1
ATOM 1661 C C . ILE A 1 202 ? -3.964 -8.636 -25.221 1.00 98.25 202 ILE A C 1
ATOM 1663 O O . ILE A 1 202 ? -4.157 -9.711 -25.790 1.00 98.25 202 ILE A O 1
ATOM 1667 N N . TYR A 1 203 ? -2.757 -8.147 -24.967 1.00 98.00 203 TYR A N 1
ATOM 1668 C CA . TYR A 1 203 ? -1.518 -8.894 -25.094 1.00 98.00 203 TYR A CA 1
ATOM 1669 C C . TYR A 1 203 ? -0.630 -8.552 -23.899 1.00 98.00 203 TYR A C 1
ATOM 1671 O O . TYR A 1 203 ? 0.043 -7.526 -23.876 1.00 98.00 203 TYR A O 1
ATOM 1679 N N . THR A 1 204 ? -0.626 -9.415 -22.889 1.00 94.88 204 THR A N 1
ATOM 1680 C CA . THR A 1 204 ? 0.216 -9.234 -21.702 1.00 94.88 204 THR A CA 1
ATOM 1681 C C . THR A 1 204 ? 0.839 -10.548 -21.271 1.00 94.88 204 THR A C 1
ATOM 1683 O O . THR A 1 204 ? 0.249 -11.621 -21.416 1.00 94.88 204 THR A O 1
ATOM 1686 N N . LYS A 1 205 ? 2.034 -10.477 -20.687 1.00 94.50 205 LYS A N 1
ATOM 1687 C CA . LYS A 1 205 ? 2.590 -11.610 -19.953 1.00 94.50 205 LYS A CA 1
ATOM 1688 C C . LYS A 1 205 ? 1.728 -11.870 -18.715 1.00 94.50 205 LYS A C 1
ATOM 1690 O O . LYS A 1 205 ? 1.263 -10.931 -18.071 1.00 94.50 205 LYS A O 1
ATOM 1695 N N . ILE A 1 206 ? 1.520 -13.142 -18.406 1.00 91.81 206 ILE A N 1
ATOM 1696 C CA . ILE A 1 206 ? 0.911 -13.583 -17.158 1.00 91.81 206 ILE A CA 1
ATOM 1697 C C . ILE A 1 206 ? 2.039 -13.689 -16.142 1.00 91.81 206 ILE A C 1
ATOM 1699 O O . ILE A 1 206 ? 2.973 -14.477 -16.323 1.00 91.81 206 ILE A O 1
ATOM 1703 N N . ASP A 1 207 ? 1.974 -12.868 -15.103 1.00 83.00 207 ASP A N 1
ATOM 1704 C CA . ASP A 1 207 ? 2.928 -12.942 -14.012 1.00 83.00 207 ASP A CA 1
ATOM 1705 C C . ASP A 1 207 ? 2.638 -14.167 -13.132 1.00 83.00 207 ASP A C 1
ATOM 1707 O O . ASP A 1 207 ? 1.589 -14.276 -12.495 1.00 83.00 207 ASP A O 1
ATOM 1711 N N . ASP A 1 208 ? 3.588 -15.101 -13.117 1.00 68.38 208 ASP A N 1
ATOM 1712 C CA . ASP A 1 208 ? 3.570 -16.315 -12.300 1.00 68.38 208 ASP A CA 1
ATOM 1713 C C . ASP A 1 208 ? 4.277 -16.112 -10.944 1.00 68.38 208 ASP A C 1
ATOM 1715 O O . ASP A 1 208 ? 4.402 -17.064 -10.171 1.00 68.38 208 ASP A O 1
ATOM 1719 N N . SER A 1 209 ? 4.731 -14.895 -10.617 1.00 51.97 209 SER A N 1
ATOM 1720 C CA . SER A 1 209 ? 5.358 -14.584 -9.322 1.00 51.97 209 SER A CA 1
ATOM 1721 C C . SER A 1 209 ? 4.444 -14.900 -8.125 1.00 51.97 209 SER A C 1
ATOM 1723 O O . SER A 1 209 ? 4.931 -15.257 -7.054 1.00 51.97 209 SER A O 1
ATOM 1725 N N . LEU A 1 210 ? 3.120 -14.885 -8.326 1.00 46.06 210 LEU A N 1
ATOM 1726 C CA . LEU A 1 210 ? 2.113 -15.324 -7.350 1.00 46.06 210 LEU A CA 1
ATOM 1727 C C . LEU A 1 210 ? 1.847 -16.847 -7.388 1.00 46.06 210 LEU A C 1
ATOM 1729 O O . LEU A 1 210 ? 1.424 -17.431 -6.392 1.00 46.06 210 LEU A O 1
ATOM 1733 N N . LYS A 1 211 ? 2.187 -17.544 -8.482 1.00 37.44 211 LYS A N 1
ATOM 1734 C CA . LYS A 1 211 ? 2.107 -19.015 -8.599 1.00 37.44 211 LYS A CA 1
ATOM 1735 C C . LYS A 1 211 ? 3.186 -19.723 -7.773 1.00 37.44 211 LYS A C 1
ATOM 1737 O O . LYS A 1 211 ? 2.968 -20.835 -7.300 1.00 37.44 211 LYS A O 1
ATOM 1742 N N . GLN A 1 212 ? 4.333 -19.075 -7.560 1.00 34.44 212 GLN A N 1
ATOM 1743 C CA . GLN A 1 212 ? 5.356 -19.561 -6.626 1.00 34.44 212 GLN A CA 1
ATOM 1744 C C . GLN A 1 212 ? 4.899 -19.491 -5.160 1.00 34.44 212 GLN A C 1
ATOM 1746 O O . GLN A 1 212 ? 5.457 -20.207 -4.339 1.00 34.44 212 GLN A O 1
ATOM 1751 N N . GLN A 1 213 ? 3.848 -18.724 -4.839 1.00 35.00 213 GLN A N 1
ATOM 1752 C CA . GLN A 1 213 ? 3.156 -18.813 -3.547 1.00 35.00 213 GLN A CA 1
ATOM 1753 C C . GLN A 1 213 ? 2.116 -19.956 -3.540 1.00 35.00 213 GLN A C 1
ATOM 1755 O O . GLN A 1 213 ? 2.098 -20.749 -2.605 1.00 35.00 213 GLN A O 1
ATOM 1760 N N . ALA A 1 214 ? 1.339 -20.145 -4.616 1.00 31.64 214 ALA A N 1
ATOM 1761 C CA . ALA A 1 214 ? 0.256 -21.144 -4.667 1.00 31.64 214 ALA A CA 1
ATOM 1762 C C . ALA A 1 214 ? 0.698 -22.616 -4.873 1.00 31.64 214 ALA A C 1
ATOM 1764 O O . ALA A 1 214 ? 0.038 -23.546 -4.403 1.00 31.64 214 ALA A O 1
ATOM 1765 N N . VAL A 1 215 ? 1.815 -22.881 -5.570 1.00 34.69 215 VAL A N 1
ATOM 1766 C CA . VAL A 1 215 ? 2.360 -24.254 -5.689 1.00 34.69 215 VAL A CA 1
ATOM 1767 C C . VAL A 1 215 ? 2.862 -24.752 -4.334 1.00 34.69 215 VAL A C 1
ATOM 1769 O O . VAL A 1 215 ? 2.709 -25.936 -4.026 1.00 34.69 215 VAL A O 1
ATOM 1772 N N . VAL A 1 216 ? 3.377 -23.844 -3.503 1.00 37.00 216 VAL A N 1
ATOM 1773 C CA . VAL A 1 216 ? 3.784 -24.166 -2.137 1.00 37.00 216 VAL A CA 1
ATOM 1774 C C . VAL A 1 216 ? 2.555 -24.444 -1.262 1.00 37.00 216 VAL A C 1
ATOM 1776 O O . VAL A 1 216 ? 2.518 -25.489 -0.619 1.00 37.00 216 VAL A O 1
ATOM 1779 N N . GLU A 1 217 ? 1.477 -23.661 -1.388 1.00 33.31 217 GLU A N 1
ATOM 1780 C CA . GLU A 1 217 ? 0.193 -23.917 -0.700 1.00 33.31 217 GLU A CA 1
ATOM 1781 C C . GLU A 1 217 ? -0.465 -25.269 -1.070 1.00 33.31 217 GLU A C 1
ATOM 1783 O O . GLU A 1 217 ? -1.143 -25.891 -0.246 1.00 33.31 217 GLU A O 1
ATOM 1788 N N . SER A 1 218 ? -0.286 -25.774 -2.301 1.00 32.44 218 SER A N 1
ATOM 1789 C CA . SER A 1 218 ? -0.862 -27.073 -2.711 1.00 32.44 218 SER A CA 1
ATOM 1790 C C . SER A 1 218 ? -0.057 -28.282 -2.211 1.00 32.44 218 SER A C 1
ATOM 1792 O O . SER A 1 218 ? -0.643 -29.308 -1.853 1.00 32.44 218 SER A O 1
ATOM 1794 N N . ILE A 1 219 ? 1.274 -28.151 -2.116 1.00 37.41 219 ILE A N 1
ATOM 1795 C CA . ILE A 1 219 ? 2.135 -29.156 -1.475 1.00 37.41 219 ILE A CA 1
ATOM 1796 C C . ILE A 1 219 ? 1.833 -29.189 0.032 1.00 37.41 219 ILE A C 1
ATOM 1798 O O . ILE A 1 219 ? 1.690 -30.273 0.601 1.00 37.41 219 ILE A O 1
ATOM 1802 N N . GLU A 1 220 ? 1.611 -28.024 0.648 1.00 35.53 220 GLU A N 1
ATOM 1803 C CA . GLU A 1 220 ? 1.191 -27.879 2.048 1.00 35.53 220 GLU A CA 1
ATOM 1804 C C . GLU A 1 220 ? -0.189 -28.493 2.332 1.00 35.53 220 GLU A C 1
ATOM 1806 O O . GLU A 1 220 ? -0.377 -29.133 3.366 1.00 35.53 220 GLU A O 1
ATOM 1811 N N . ASN A 1 221 ? -1.151 -28.394 1.407 1.00 32.31 221 ASN A N 1
ATOM 1812 C CA . ASN A 1 221 ? -2.470 -29.017 1.573 1.00 32.31 221 ASN A CA 1
ATOM 1813 C C . ASN A 1 221 ? -2.470 -30.547 1.397 1.00 32.31 221 ASN A C 1
ATOM 1815 O O . ASN A 1 221 ? -3.309 -31.213 2.001 1.00 32.31 221 ASN A O 1
ATOM 1819 N N . SER A 1 222 ? -1.542 -31.134 0.632 1.00 31.05 222 SER A N 1
ATOM 1820 C CA . SER A 1 222 ? -1.427 -32.605 0.545 1.00 31.05 222 SER A CA 1
ATOM 1821 C C . SER A 1 222 ? -0.723 -33.217 1.767 1.00 31.05 222 SER A C 1
ATOM 1823 O O . SER A 1 222 ? -0.951 -34.375 2.105 1.00 31.05 222 SER A O 1
ATOM 1825 N N . LEU A 1 223 ? 0.076 -32.414 2.480 1.00 34.91 223 LEU A N 1
ATOM 1826 C CA . LEU A 1 223 ? 0.727 -32.790 3.738 1.00 34.91 223 LEU A CA 1
ATOM 1827 C C . LEU A 1 223 ? -0.178 -32.574 4.971 1.00 34.91 223 LEU A C 1
ATOM 1829 O O . LEU A 1 223 ? 0.163 -33.004 6.068 1.00 34.91 223 LEU A O 1
ATOM 1833 N N . ARG A 1 224 ? -1.366 -31.972 4.802 1.00 29.83 224 ARG A N 1
ATOM 1834 C CA . ARG A 1 224 ? -2.315 -31.649 5.886 1.00 29.83 224 ARG A CA 1
ATOM 1835 C C . ARG A 1 224 ? -3.132 -32.816 6.445 1.00 29.83 224 ARG A C 1
ATOM 1837 O O . ARG A 1 224 ? -3.855 -32.600 7.416 1.00 29.83 224 ARG A O 1
ATOM 1844 N N . THR A 1 225 ? -3.046 -34.031 5.901 1.00 32.78 225 THR A N 1
ATOM 1845 C CA . THR A 1 225 ? -3.716 -35.184 6.536 1.00 32.78 225 THR A CA 1
ATOM 1846 C C . THR A 1 225 ? -2.898 -35.872 7.611 1.00 32.78 225 THR A C 1
ATOM 1848 O O . THR A 1 225 ? -3.475 -36.693 8.304 1.00 32.78 225 THR A O 1
ATOM 1851 N N . ASP A 1 226 ? -1.637 -35.503 7.839 1.00 29.34 226 ASP A N 1
ATOM 1852 C CA . ASP A 1 226 ? -0.940 -35.897 9.062 1.00 29.34 226 ASP A CA 1
ATOM 1853 C C . ASP A 1 226 ? 0.120 -34.856 9.445 1.00 29.34 226 ASP A C 1
ATOM 1855 O O . ASP A 1 226 ? 1.143 -34.699 8.786 1.00 29.34 226 ASP A O 1
ATOM 1859 N N . SER A 1 227 ? -0.114 -34.217 10.593 1.00 27.97 227 SER A N 1
ATOM 1860 C CA . SER A 1 227 ? 0.775 -33.319 11.343 1.00 27.97 227 SER A CA 1
ATOM 1861 C C . SER A 1 227 ? 0.827 -31.832 10.947 1.00 27.97 227 SER A C 1
ATOM 1863 O O . SER A 1 227 ? 0.870 -31.418 9.796 1.00 27.97 227 SER A O 1
ATOM 1865 N N . VAL A 1 228 ? 0.787 -31.024 12.005 1.00 32.72 228 VAL A N 1
ATOM 1866 C CA . VAL A 1 228 ? 0.853 -29.564 12.066 1.00 32.72 228 VAL A CA 1
ATOM 1867 C C . VAL A 1 228 ? 2.154 -29.059 11.433 1.00 32.72 228 VAL A C 1
ATOM 1869 O O . VAL A 1 228 ? 3.224 -29.332 11.969 1.00 32.72 228 VAL A O 1
ATOM 1872 N N . TYR A 1 229 ? 2.065 -28.270 10.360 1.00 26.30 229 TYR A N 1
ATOM 1873 C CA . TYR A 1 229 ? 3.178 -27.449 9.877 1.00 26.30 229 TYR A CA 1
ATOM 1874 C C . TYR A 1 229 ? 2.745 -25.982 9.778 1.00 26.30 229 TYR A C 1
ATOM 1876 O O . TYR A 1 229 ? 1.983 -25.580 8.904 1.00 26.30 229 TYR A O 1
ATOM 1884 N N . THR A 1 230 ? 3.221 -25.198 10.743 1.00 32.03 230 THR A N 1
ATOM 1885 C CA . THR A 1 230 ? 3.395 -23.745 10.672 1.00 32.03 230 THR A CA 1
ATOM 1886 C C . THR A 1 230 ? 4.791 -23.516 10.092 1.00 32.03 230 THR A C 1
ATOM 1888 O O . THR A 1 230 ? 5.758 -23.834 10.782 1.00 32.03 230 THR A O 1
ATOM 1891 N N . GLY A 1 231 ? 4.910 -23.053 8.847 1.00 30.08 231 GLY A N 1
ATOM 1892 C CA . GLY A 1 231 ? 6.205 -22.876 8.185 1.00 30.08 231 GLY A CA 1
ATOM 1893 C C . GLY A 1 231 ? 6.228 -21.658 7.266 1.00 30.08 231 GLY A C 1
ATOM 1894 O O . GLY A 1 231 ? 5.339 -21.511 6.435 1.00 30.08 231 GLY A O 1
ATOM 1895 N N . PHE A 1 232 ? 7.221 -20.781 7.425 1.00 34.94 232 PHE A N 1
ATOM 1896 C CA . PHE A 1 232 ? 7.466 -19.623 6.559 1.00 34.94 232 PHE A CA 1
ATOM 1897 C C . PHE A 1 232 ? 8.227 -20.060 5.302 1.00 34.94 232 PHE A C 1
ATOM 1899 O O . PHE A 1 232 ? 9.239 -20.751 5.378 1.00 34.94 232 PHE A O 1
ATOM 1906 N N . ILE A 1 233 ? 7.777 -19.631 4.124 1.00 33.94 233 ILE A N 1
ATOM 1907 C CA . ILE A 1 233 ? 8.403 -20.005 2.851 1.00 33.94 233 ILE A CA 1
ATOM 1908 C C . ILE A 1 233 ? 9.432 -18.938 2.452 1.00 33.94 233 ILE A C 1
ATOM 1910 O O . ILE A 1 233 ? 9.072 -17.782 2.232 1.00 33.94 233 ILE A O 1
ATOM 1914 N N . GLY A 1 234 ? 10.701 -19.333 2.284 1.00 34.09 234 GLY A N 1
ATOM 1915 C CA . GLY A 1 234 ? 11.681 -18.572 1.488 1.00 34.09 234 GLY A CA 1
ATOM 1916 C C . GLY A 1 234 ? 12.743 -17.756 2.237 1.00 34.09 234 GLY A C 1
ATOM 1917 O O . GLY A 1 234 ? 13.309 -16.829 1.657 1.00 34.09 234 GLY A O 1
ATOM 1918 N N . ILE A 1 235 ? 13.053 -18.082 3.490 1.00 41.72 235 ILE A N 1
ATOM 1919 C CA . ILE A 1 235 ? 14.153 -17.457 4.242 1.00 41.72 235 ILE A CA 1
ATOM 1920 C C . ILE A 1 235 ? 15.402 -18.342 4.060 1.00 41.72 235 ILE A C 1
ATOM 1922 O O . ILE A 1 235 ? 15.299 -19.558 4.192 1.00 41.72 235 ILE A O 1
ATOM 1926 N N . ASP A 1 236 ? 16.584 -17.772 3.770 1.00 43.28 236 ASP A N 1
ATOM 1927 C CA . ASP A 1 236 ? 17.818 -18.529 4.092 1.00 43.28 236 ASP A CA 1
ATOM 1928 C C . ASP A 1 236 ? 17.771 -18.798 5.598 1.00 43.28 236 ASP A C 1
ATOM 1930 O O . ASP A 1 236 ? 17.244 -17.947 6.307 1.00 43.28 236 ASP A O 1
ATOM 1934 N N . GLU A 1 237 ? 18.299 -19.930 6.066 1.00 54.19 237 GLU A N 1
ATOM 1935 C CA . GLU A 1 237 ? 18.285 -20.404 7.461 1.00 54.19 237 GLU A CA 1
ATOM 1936 C C . GLU A 1 237 ? 18.679 -19.318 8.490 1.00 54.19 237 GLU A C 1
ATOM 1938 O O . GLU A 1 237 ? 19.811 -19.238 8.964 1.00 54.19 237 GLU A O 1
ATOM 1943 N N . ILE A 1 238 ? 17.736 -18.447 8.844 1.00 66.50 238 ILE A N 1
ATOM 1944 C CA . ILE A 1 238 ? 17.809 -17.571 10.001 1.00 66.50 238 ILE A CA 1
ATOM 1945 C C . ILE A 1 238 ? 17.081 -18.343 11.081 1.00 66.50 238 ILE A C 1
ATOM 1947 O O . ILE A 1 238 ? 15.863 -18.477 11.057 1.00 66.50 238 ILE A O 1
ATOM 1951 N N . ASP A 1 239 ? 17.845 -18.887 12.011 1.00 78.56 239 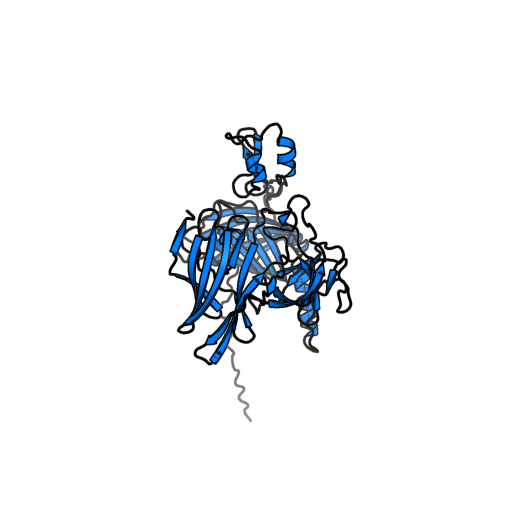ASP A N 1
ATOM 1952 C CA . ASP A 1 239 ? 17.322 -19.635 13.141 1.00 78.56 239 ASP A CA 1
ATOM 1953 C C . ASP A 1 239 ? 17.395 -18.795 14.424 1.00 78.56 239 ASP A C 1
ATOM 1955 O O . ASP A 1 239 ? 17.697 -17.593 14.417 1.00 78.56 239 ASP A O 1
ATOM 1959 N N . ALA A 1 240 ? 17.114 -19.426 15.561 1.00 79.94 240 ALA A N 1
ATOM 1960 C CA . ALA A 1 240 ? 17.208 -18.792 16.868 1.00 79.94 240 ALA A CA 1
ATOM 1961 C C . ALA A 1 240 ? 18.620 -18.256 17.177 1.00 79.94 240 ALA A C 1
ATOM 1963 O O . ALA A 1 240 ? 18.737 -17.175 17.768 1.00 79.94 240 ALA A O 1
ATOM 1964 N N . ASP A 1 241 ? 19.663 -18.945 16.716 1.00 84.12 241 ASP A N 1
ATOM 1965 C CA . ASP A 1 241 ? 21.064 -18.714 17.073 1.00 84.12 241 ASP A CA 1
ATOM 1966 C C . ASP A 1 241 ? 21.768 -17.718 16.139 1.00 84.12 241 ASP A C 1
ATOM 1968 O O . ASP A 1 241 ? 22.779 -17.119 16.514 1.00 84.12 241 ASP A O 1
ATOM 1972 N N . TYR A 1 242 ? 21.205 -17.454 14.958 1.00 83.25 242 TYR A N 1
ATOM 1973 C CA . TYR A 1 242 ? 21.732 -16.475 14.013 1.00 83.25 242 TYR A CA 1
ATOM 1974 C C . TYR A 1 242 ? 21.900 -15.075 14.637 1.00 83.25 242 TYR A C 1
ATOM 1976 O O . TYR A 1 242 ? 20.983 -14.523 15.258 1.00 83.25 242 TYR A O 1
ATOM 1984 N N . ILE A 1 243 ? 23.058 -14.448 14.425 1.00 86.75 243 ILE A N 1
ATOM 1985 C CA . ILE A 1 243 ? 23.344 -13.084 14.888 1.00 86.75 243 ILE A CA 1
ATOM 1986 C C . ILE A 1 243 ? 23.348 -12.142 13.688 1.00 86.75 243 ILE A C 1
ATOM 1988 O O . ILE A 1 243 ? 24.162 -12.282 12.777 1.00 86.75 243 ILE A O 1
ATOM 1992 N N . LEU A 1 244 ? 22.462 -11.147 13.715 1.00 86.50 244 LEU A N 1
ATOM 1993 C CA . LEU A 1 244 ? 22.372 -10.112 12.696 1.00 86.50 244 LEU A CA 1
ATOM 1994 C C . LEU A 1 244 ? 23.689 -9.309 12.655 1.00 86.50 244 LEU A C 1
ATOM 1996 O O . LEU A 1 244 ? 24.121 -8.799 13.696 1.00 86.50 244 LEU A O 1
ATOM 2000 N N . PRO A 1 245 ? 24.351 -9.172 11.493 1.00 85.31 245 PRO A N 1
ATOM 2001 C CA . PRO A 1 245 ? 25.611 -8.445 11.397 1.00 85.31 245 PRO A CA 1
ATOM 2002 C C . PRO A 1 245 ? 25.500 -7.005 11.904 1.00 85.31 245 PRO A C 1
ATOM 2004 O O . PRO A 1 245 ? 24.540 -6.296 11.618 1.00 85.31 245 PRO A O 1
ATOM 2007 N N . GLY A 1 246 ? 26.490 -6.564 12.686 1.00 90.75 246 GLY A N 1
ATOM 2008 C CA . GLY A 1 246 ? 26.524 -5.197 13.218 1.00 90.75 246 GLY A CA 1
ATOM 2009 C C . GLY A 1 246 ? 25.390 -4.861 14.196 1.00 90.75 246 GLY A C 1
ATOM 2010 O O . GLY A 1 246 ? 25.121 -3.680 14.420 1.00 90.75 246 GLY A O 1
ATOM 2011 N N . SER A 1 247 ? 24.727 -5.867 14.770 1.00 93.50 247 SER A N 1
ATOM 2012 C CA . SER A 1 247 ? 23.592 -5.688 15.675 1.00 93.50 247 SER A CA 1
ATOM 2013 C C . SER A 1 247 ? 23.945 -5.734 17.159 1.00 93.50 247 SER A C 1
ATOM 2015 O O . SER A 1 247 ? 25.062 -6.058 17.575 1.00 93.50 247 SER A O 1
ATOM 2017 N N . GLU A 1 248 ? 22.957 -5.364 17.962 1.00 95.56 248 GLU A N 1
ATOM 2018 C CA . GLU A 1 248 ? 22.902 -5.546 19.403 1.00 95.56 248 GLU A CA 1
ATOM 2019 C C . GLU A 1 248 ? 21.623 -6.289 19.799 1.00 95.56 248 GLU A C 1
ATOM 2021 O O . GLU A 1 248 ? 20.623 -6.282 19.075 1.00 95.56 248 GLU A O 1
ATOM 2026 N N . 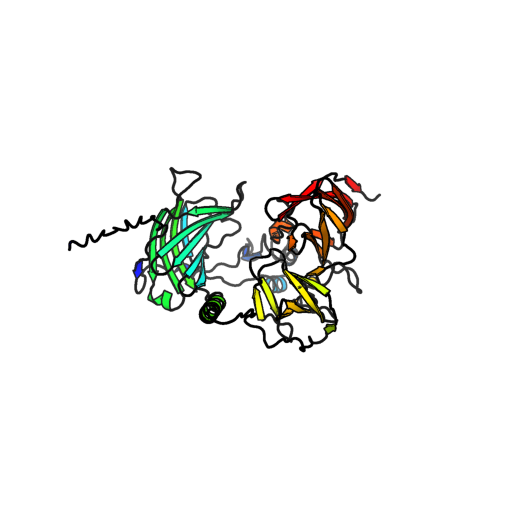LYS A 1 249 ? 21.646 -6.924 20.976 1.00 96.31 249 LYS A N 1
ATOM 2027 C CA . LYS A 1 249 ? 20.445 -7.522 21.562 1.00 96.31 249 LYS A CA 1
ATOM 2028 C C . LYS A 1 249 ? 19.436 -6.412 21.859 1.00 96.31 249 LYS A C 1
ATOM 2030 O O . LYS A 1 249 ? 19.729 -5.505 22.632 1.00 96.31 249 LYS A O 1
ATOM 2035 N N . TYR A 1 250 ? 18.242 -6.530 21.292 1.00 95.31 250 TYR A N 1
ATOM 2036 C CA . TYR A 1 250 ? 17.200 -5.510 21.353 1.00 95.31 250 TYR A CA 1
ATOM 2037 C C . TYR A 1 250 ? 15.832 -6.176 21.519 1.00 95.31 250 TYR A C 1
ATOM 2039 O O . TYR A 1 250 ? 15.000 -6.153 20.621 1.00 95.31 250 TYR A O 1
ATOM 2047 N N . VAL A 1 251 ? 15.635 -6.843 22.662 1.00 95.56 251 VAL A N 1
ATOM 2048 C CA . VAL A 1 251 ? 14.412 -7.615 22.923 1.00 95.56 251 VAL A CA 1
ATOM 2049 C C . VAL A 1 251 ? 13.257 -6.673 23.249 1.00 95.56 251 VAL A C 1
ATOM 2051 O O . VAL A 1 251 ? 13.269 -6.033 24.308 1.00 95.56 251 VAL A O 1
ATOM 2054 N N . ARG A 1 252 ? 12.293 -6.561 22.335 1.00 96.00 252 ARG A N 1
ATOM 2055 C CA . ARG A 1 252 ? 11.141 -5.650 22.419 1.00 96.00 252 ARG A CA 1
ATOM 2056 C C . ARG A 1 252 ? 9.895 -6.268 21.798 1.00 96.00 252 ARG A C 1
ATOM 2058 O O . ARG A 1 252 ? 9.989 -7.086 20.886 1.00 96.00 252 ARG A O 1
ATOM 2065 N N . GLN A 1 253 ? 8.725 -5.842 22.270 1.00 95.94 253 GLN A N 1
ATOM 2066 C CA . GLN A 1 253 ? 7.471 -6.148 21.590 1.00 95.94 253 GLN A CA 1
ATOM 2067 C C . GLN A 1 253 ? 7.354 -5.282 20.332 1.00 95.94 253 GLN A C 1
ATOM 2069 O O . GLN A 1 253 ? 7.452 -4.056 20.412 1.00 95.94 253 GLN A O 1
ATOM 2074 N N . GLY A 1 254 ? 7.131 -5.931 19.192 1.00 95.44 254 GLY A N 1
ATOM 2075 C CA . GLY A 1 254 ? 6.899 -5.273 17.918 1.00 95.44 254 GLY A CA 1
ATOM 2076 C C . GLY A 1 254 ? 5.525 -5.580 17.332 1.00 95.44 254 GLY A C 1
ATOM 2077 O O . GLY A 1 254 ? 4.808 -6.467 17.802 1.00 95.44 254 GLY A O 1
ATOM 2078 N N . PHE A 1 255 ? 5.178 -4.854 16.275 1.00 94.19 255 PHE A N 1
ATOM 2079 C CA . PHE A 1 255 ? 3.927 -5.014 15.547 1.00 94.19 255 PHE A CA 1
ATOM 2080 C C . PHE A 1 255 ? 4.127 -4.854 14.046 1.00 94.19 255 PHE A C 1
ATOM 2082 O O . PHE A 1 255 ? 4.875 -3.988 13.595 1.00 94.19 255 PHE A O 1
ATOM 2089 N N . VAL A 1 256 ? 3.388 -5.651 13.284 1.00 90.69 256 VAL A N 1
ATOM 2090 C CA . VAL A 1 256 ? 3.222 -5.511 11.839 1.00 90.69 256 VAL A CA 1
ATOM 2091 C C . VAL A 1 256 ? 1.774 -5.108 11.561 1.00 90.69 256 VAL A C 1
ATOM 2093 O O . VAL A 1 256 ? 0.844 -5.694 12.112 1.00 90.69 256 VAL A O 1
ATOM 2096 N N . LEU A 1 257 ? 1.574 -4.086 10.725 1.00 85.62 257 LEU A N 1
ATOM 2097 C CA . LEU A 1 257 ? 0.245 -3.512 10.439 1.00 85.62 257 LEU A CA 1
ATOM 2098 C C . LEU A 1 257 ? -0.316 -3.889 9.056 1.00 85.62 257 LEU A C 1
ATOM 2100 O O . LEU A 1 257 ? -1.433 -3.482 8.710 1.00 85.62 257 LEU A O 1
ATOM 2104 N N . LYS A 1 258 ? 0.469 -4.626 8.262 1.00 77.06 258 LYS A N 1
ATOM 2105 C CA . LYS A 1 258 ? 0.177 -5.043 6.886 1.00 77.06 258 LYS A CA 1
ATOM 2106 C C . LYS A 1 258 ? 0.189 -6.567 6.802 1.00 77.06 258 LYS A C 1
ATOM 2108 O O . LYS A 1 258 ? 0.975 -7.218 7.478 1.00 77.06 258 LYS A O 1
ATOM 2113 N N . SER A 1 259 ? -0.606 -7.133 5.902 1.00 69.50 259 SER A N 1
ATOM 2114 C CA . SER A 1 259 ? -0.593 -8.579 5.648 1.00 69.50 259 SER A CA 1
ATOM 2115 C C . SER A 1 259 ? 0.700 -9.061 4.991 1.00 69.50 259 SER A C 1
ATOM 2117 O O . SER A 1 259 ? 0.980 -10.251 5.024 1.00 69.50 259 SER A O 1
ATOM 2119 N N . LYS A 1 260 ? 1.492 -8.163 4.396 1.00 75.50 260 LYS A N 1
ATOM 2120 C CA . LYS A 1 260 ? 2.709 -8.487 3.652 1.00 75.50 260 LYS A CA 1
ATOM 2121 C C . LYS A 1 260 ? 3.800 -7.460 3.956 1.00 75.50 260 LYS A C 1
ATOM 2123 O O . LYS A 1 260 ? 3.530 -6.263 3.875 1.00 75.50 260 LYS A O 1
ATOM 2128 N N . ILE A 1 261 ? 5.004 -7.927 4.288 1.00 77.69 261 ILE A N 1
ATOM 2129 C CA . ILE A 1 261 ? 6.185 -7.083 4.546 1.00 77.69 261 ILE A CA 1
ATOM 2130 C C . ILE A 1 261 ? 7.387 -7.544 3.731 1.00 77.69 261 ILE A C 1
ATOM 2132 O O . ILE A 1 261 ? 7.509 -8.736 3.453 1.00 77.69 261 ILE A O 1
ATOM 2136 N N . GLY A 1 262 ? 8.298 -6.638 3.385 1.00 76.25 262 GLY A N 1
ATOM 2137 C CA . GLY A 1 262 ? 9.604 -7.005 2.838 1.00 76.25 262 GLY A CA 1
ATOM 2138 C C . GLY A 1 262 ? 10.509 -7.679 3.875 1.00 76.25 262 GLY A C 1
ATOM 2139 O O . GLY A 1 262 ? 10.617 -7.226 5.013 1.00 76.25 262 GLY A O 1
ATOM 2140 N N . THR A 1 263 ? 11.187 -8.754 3.473 1.00 79.12 263 THR A N 1
ATOM 2141 C CA . THR A 1 263 ? 12.259 -9.385 4.251 1.00 79.12 263 THR A CA 1
ATOM 2142 C C . THR A 1 263 ? 13.579 -9.381 3.496 1.00 79.12 263 THR A C 1
ATOM 2144 O O . THR A 1 263 ? 13.626 -9.255 2.268 1.00 79.12 263 THR A O 1
ATOM 2147 N N . TYR A 1 264 ? 14.669 -9.475 4.255 1.00 81.62 264 TYR A N 1
ATOM 2148 C CA . TYR A 1 264 ? 16.013 -9.167 3.779 1.00 81.62 264 TYR A CA 1
ATOM 2149 C C . TYR A 1 264 ? 17.020 -10.274 4.092 1.00 81.62 264 TYR A C 1
ATOM 2151 O O . TYR A 1 264 ? 16.828 -11.091 4.993 1.00 81.62 264 TYR A O 1
ATOM 2159 N N . ASP A 1 265 ? 18.109 -10.301 3.327 1.00 76.31 265 ASP A N 1
ATOM 2160 C CA . ASP A 1 265 ? 19.248 -11.184 3.558 1.00 76.31 265 ASP A CA 1
ATOM 2161 C C . ASP A 1 265 ? 20.207 -10.635 4.631 1.00 76.31 265 ASP A C 1
ATOM 2163 O O . ASP A 1 265 ? 20.059 -9.525 5.146 1.00 76.31 265 ASP A O 1
ATOM 2167 N N . SER A 1 266 ? 21.227 -11.425 4.971 1.00 79.06 266 SER A N 1
ATOM 2168 C CA . SER A 1 266 ? 22.279 -11.047 5.925 1.00 79.06 266 SER A CA 1
ATOM 2169 C C . SER A 1 266 ? 23.129 -9.851 5.479 1.00 79.06 266 SER A C 1
ATOM 2171 O O . SER A 1 266 ? 23.824 -9.251 6.296 1.00 79.06 266 SER A O 1
ATOM 2173 N N . SER A 1 267 ? 23.075 -9.507 4.191 1.00 77.94 267 SER A N 1
ATOM 2174 C CA . SER A 1 267 ? 23.705 -8.333 3.584 1.00 77.94 267 SER A CA 1
ATOM 2175 C C . SER A 1 267 ? 22.716 -7.174 3.406 1.00 77.94 267 SER A C 1
ATOM 2177 O O . SER A 1 267 ? 23.026 -6.221 2.691 1.00 77.94 267 SER A O 1
ATOM 2179 N N . PHE A 1 268 ? 21.542 -7.245 4.046 1.00 80.12 268 PHE A N 1
ATOM 2180 C CA . PHE A 1 268 ? 20.480 -6.237 4.018 1.00 80.12 268 PHE A CA 1
ATOM 2181 C C . PHE A 1 268 ? 19.880 -5.979 2.631 1.00 80.12 268 PHE A C 1
ATOM 2183 O O . PHE A 1 268 ? 19.298 -4.924 2.380 1.00 80.12 268 PHE A O 1
ATOM 2190 N N . ARG A 1 269 ? 19.989 -6.944 1.715 1.00 74.00 269 ARG A N 1
ATOM 2191 C CA . ARG A 1 269 ? 19.340 -6.878 0.404 1.00 74.00 269 ARG A CA 1
ATOM 2192 C C . ARG A 1 269 ? 17.958 -7.494 0.481 1.00 74.00 269 ARG A C 1
ATOM 2194 O O . ARG A 1 269 ? 17.768 -8.519 1.133 1.00 74.00 269 ARG A O 1
ATOM 2201 N N . PHE A 1 270 ? 17.003 -6.860 -0.189 1.00 72.81 270 PHE A N 1
ATOM 2202 C CA . PHE A 1 270 ? 15.642 -7.370 -0.290 1.00 72.81 270 PHE A CA 1
ATOM 2203 C C . PHE A 1 270 ? 15.648 -8.791 -0.864 1.00 72.81 270 PHE A C 1
ATOM 2205 O O . PHE A 1 270 ? 16.366 -9.070 -1.827 1.00 72.81 270 PHE A O 1
ATOM 2212 N N . LYS A 1 271 ? 14.843 -9.676 -0.276 1.00 64.62 271 LYS A N 1
ATOM 2213 C CA . LYS A 1 271 ? 14.688 -11.062 -0.721 1.00 64.62 271 LYS A CA 1
ATOM 2214 C C . LYS A 1 271 ? 13.303 -11.339 -1.256 1.00 64.62 271 LYS A C 1
ATOM 2216 O O . LYS A 1 271 ? 13.132 -11.664 -2.425 1.00 64.62 271 LYS A O 1
ATOM 2221 N N . VAL A 1 272 ? 12.331 -11.274 -0.361 1.00 64.56 272 VAL A N 1
ATOM 2222 C CA . VAL A 1 272 ? 10.973 -11.728 -0.608 1.00 64.56 272 VAL A CA 1
ATOM 2223 C C . VAL A 1 272 ? 10.043 -10.959 0.304 1.00 64.56 272 VAL A C 1
ATOM 2225 O O . VAL A 1 272 ? 10.455 -10.365 1.298 1.00 64.56 272 VAL A O 1
ATOM 2228 N N . CYS A 1 273 ? 8.766 -10.982 -0.026 1.00 66.25 273 CYS A N 1
ATOM 2229 C CA . CYS A 1 273 ? 7.762 -10.495 0.885 1.00 66.25 273 CYS A CA 1
ATOM 2230 C C . CYS A 1 273 ? 7.182 -11.639 1.718 1.00 66.25 273 CYS A C 1
ATOM 2232 O O . CYS A 1 273 ? 6.641 -12.599 1.169 1.00 66.25 273 CYS A O 1
ATOM 2234 N N . THR A 1 274 ? 7.217 -11.487 3.033 1.00 60.31 274 THR A N 1
ATOM 2235 C CA . THR A 1 274 ? 6.607 -12.414 3.984 1.00 60.31 274 THR A CA 1
ATOM 2236 C C . THR A 1 274 ? 5.159 -12.025 4.227 1.00 60.31 274 THR A C 1
ATOM 2238 O O . THR A 1 274 ? 4.866 -10.852 4.455 1.00 60.31 274 THR A O 1
ATOM 2241 N N . THR A 1 275 ? 4.258 -13.006 4.163 1.00 66.19 275 THR A N 1
ATOM 2242 C CA . THR A 1 275 ? 2.818 -12.805 4.369 1.00 66.19 275 THR A CA 1
ATOM 2243 C C . THR A 1 275 ? 2.420 -13.315 5.752 1.00 66.19 275 THR A C 1
ATOM 2245 O O . THR A 1 275 ? 2.734 -14.449 6.101 1.00 66.19 275 THR A O 1
ATOM 2248 N N . PHE A 1 276 ? 1.746 -12.481 6.540 1.00 65.25 276 PHE A N 1
ATOM 2249 C CA . PHE A 1 276 ? 1.175 -12.854 7.832 1.00 65.25 276 PHE A CA 1
ATOM 2250 C C . PHE A 1 276 ? -0.260 -13.368 7.651 1.00 65.25 276 PHE A C 1
ATOM 2252 O O . PHE A 1 276 ? -0.949 -12.933 6.721 1.00 65.25 276 PHE A O 1
ATOM 2259 N N . PRO A 1 277 ? -0.725 -14.298 8.507 1.00 55.66 277 PRO A N 1
ATOM 2260 C CA . PRO A 1 277 ? -2.060 -14.873 8.390 1.00 55.66 277 PRO A CA 1
ATOM 2261 C C . PRO A 1 277 ? -3.145 -13.789 8.417 1.00 55.66 277 PRO A C 1
ATOM 2263 O O . PRO A 1 277 ? -3.134 -12.885 9.250 1.00 55.66 277 PRO A O 1
ATOM 2266 N N . TYR A 1 278 ? -4.100 -13.912 7.492 1.00 47.53 278 TYR A N 1
ATOM 2267 C CA . TYR A 1 278 ? -5.106 -12.900 7.137 1.00 47.53 278 TYR A CA 1
ATOM 2268 C C . TYR A 1 278 ? -6.137 -12.594 8.247 1.00 47.53 278 TYR A C 1
ATOM 2270 O O . TYR A 1 278 ? -7.024 -11.766 8.058 1.00 47.53 278 TYR A O 1
ATOM 2278 N N . GLU A 1 279 ? -6.055 -13.268 9.396 1.00 48.94 279 GLU A N 1
ATOM 2279 C CA . GLU A 1 279 ? -7.059 -13.188 10.465 1.00 48.94 279 GLU A CA 1
ATOM 2280 C C . GLU A 1 279 ? -6.884 -11.980 11.403 1.00 48.94 279 GLU A C 1
ATOM 2282 O O . GLU A 1 279 ? -7.803 -11.660 12.165 1.00 48.94 279 GLU A O 1
ATOM 2287 N N . GLU A 1 280 ? -5.735 -11.293 11.369 1.00 55.38 280 GLU A N 1
ATOM 2288 C CA . GLU A 1 280 ? -5.435 -10.191 12.288 1.00 55.38 280 GLU A CA 1
ATOM 2289 C C . GLU A 1 280 ? -5.038 -8.904 11.553 1.00 55.38 280 GLU A C 1
ATOM 2291 O O . GLU A 1 280 ? -4.070 -8.857 10.801 1.00 55.38 280 GLU A O 1
ATOM 2296 N N . GLU A 1 281 ? -5.765 -7.814 11.822 1.00 70.81 281 GLU A N 1
ATOM 2297 C CA . GLU A 1 281 ? -5.446 -6.473 11.310 1.00 70.81 281 GLU A CA 1
ATOM 2298 C C . GLU A 1 281 ? -4.101 -5.920 11.820 1.00 70.81 281 GLU A C 1
ATOM 2300 O O . GLU A 1 281 ? -3.564 -4.968 11.240 1.00 70.81 281 GLU A O 1
ATOM 2305 N N . VAL A 1 282 ? -3.603 -6.478 12.927 1.00 88.56 282 VAL A N 1
ATOM 2306 C CA . VAL A 1 282 ? -2.361 -6.120 13.613 1.00 88.56 282 VAL A CA 1
ATOM 2307 C C . VAL A 1 282 ? -1.718 -7.399 14.125 1.00 88.56 282 VAL A C 1
ATOM 2309 O O . VAL A 1 282 ? -2.293 -8.072 14.975 1.00 88.56 282 VAL A O 1
ATOM 2312 N N . THR A 1 283 ? -0.507 -7.694 13.665 1.00 89.69 283 THR A N 1
ATOM 2313 C CA . THR A 1 283 ? 0.208 -8.911 14.043 1.00 89.69 283 THR A CA 1
ATOM 2314 C C . THR A 1 283 ? 1.313 -8.598 15.055 1.00 89.69 283 THR A C 1
ATOM 2316 O O . THR A 1 283 ? 2.253 -7.870 14.720 1.00 89.69 283 THR A O 1
ATOM 2319 N N . PRO A 1 284 ? 1.244 -9.118 16.295 1.00 92.38 284 PRO A N 1
ATOM 2320 C CA . PRO A 1 284 ? 2.319 -8.956 17.265 1.00 92.38 284 PRO A CA 1
ATOM 2321 C C . PRO A 1 284 ? 3.528 -9.828 16.897 1.00 92.38 284 PRO A C 1
ATOM 2323 O O . PRO A 1 284 ? 3.387 -10.990 16.520 1.00 92.38 284 PRO A O 1
ATOM 2326 N N . VAL A 1 285 ? 4.727 -9.273 17.056 1.00 93.31 285 VAL A N 1
ATOM 2327 C CA . VAL A 1 285 ? 6.013 -9.946 16.813 1.00 93.31 285 VAL A CA 1
ATOM 2328 C C . VAL A 1 285 ? 6.988 -9.651 17.954 1.00 93.31 285 VAL A C 1
ATOM 2330 O O . VAL A 1 285 ? 6.793 -8.718 18.735 1.00 93.31 285 VAL A O 1
ATOM 2333 N N . GLU A 1 286 ? 8.056 -10.434 18.064 1.00 95.94 286 GLU A N 1
ATOM 2334 C CA . GLU A 1 286 ? 9.154 -10.174 18.996 1.00 95.94 286 GLU A CA 1
ATOM 2335 C C . GLU A 1 286 ? 10.370 -9.665 18.216 1.00 95.94 286 GLU A C 1
ATOM 2337 O O . GLU A 1 286 ? 10.913 -10.359 17.359 1.00 95.94 286 GLU A O 1
ATOM 2342 N N . ILE A 1 287 ? 10.817 -8.446 18.503 1.00 96.88 287 ILE A N 1
ATOM 2343 C CA . ILE A 1 287 ? 12.086 -7.926 17.988 1.00 96.88 287 ILE A CA 1
ATOM 2344 C C . ILE A 1 287 ? 13.174 -8.472 18.905 1.00 96.88 287 ILE A C 1
ATOM 2346 O O . ILE A 1 287 ? 13.069 -8.325 20.117 1.00 96.88 287 ILE A O 1
ATOM 2350 N N . LEU A 1 288 ? 14.195 -9.126 18.353 1.00 96.50 288 LEU A N 1
ATOM 2351 C CA . LEU A 1 288 ? 15.255 -9.790 19.122 1.00 96.50 288 LEU A CA 1
ATOM 2352 C C . LEU A 1 288 ? 16.581 -9.035 19.063 1.00 96.50 288 LEU A C 1
ATOM 2354 O O . LEU A 1 288 ? 17.325 -8.980 20.048 1.00 96.50 288 LEU A O 1
ATOM 2358 N N . GLN A 1 289 ? 16.903 -8.497 17.888 1.00 96.12 289 GLN A N 1
ATOM 2359 C CA . GLN A 1 289 ? 18.136 -7.761 17.621 1.00 96.12 289 GLN A CA 1
ATOM 2360 C C . GLN A 1 289 ? 17.842 -6.586 16.699 1.00 96.12 289 GLN A C 1
ATOM 2362 O O . GLN A 1 289 ? 16.934 -6.658 15.873 1.00 96.12 289 GLN A O 1
ATOM 2367 N N . ARG A 1 290 ? 18.649 -5.535 16.819 1.00 96.12 290 ARG A N 1
ATOM 2368 C CA . ARG A 1 290 ? 18.595 -4.330 15.988 1.00 96.12 290 ARG A CA 1
ATOM 2369 C C . ARG A 1 290 ? 20.012 -3.955 15.577 1.00 96.12 290 ARG A C 1
ATOM 2371 O O . ARG A 1 290 ? 20.929 -4.095 16.386 1.00 96.12 290 ARG A O 1
ATOM 2378 N N . THR A 1 291 ? 20.226 -3.489 14.352 1.00 94.94 291 THR A N 1
ATOM 2379 C CA . THR A 1 291 ? 21.529 -2.932 13.958 1.00 94.94 291 THR A CA 1
ATOM 2380 C C . THR A 1 291 ? 21.928 -1.772 14.874 1.00 94.94 291 THR A C 1
ATOM 2382 O O . THR A 1 291 ? 21.089 -1.003 15.329 1.00 94.94 291 THR A O 1
ATOM 2385 N N . LYS A 1 292 ? 23.223 -1.628 15.174 1.00 92.94 292 LYS A N 1
ATOM 2386 C CA . LYS A 1 292 ? 23.722 -0.528 16.027 1.00 92.94 292 LYS A CA 1
ATOM 2387 C C . LYS A 1 292 ? 23.670 0.834 15.342 1.00 92.94 292 LYS A C 1
ATOM 2389 O O . LYS A 1 292 ? 23.783 1.861 15.998 1.00 92.94 292 LYS A O 1
ATOM 2394 N N . LYS A 1 293 ? 23.587 0.828 14.014 1.00 90.81 293 LYS A N 1
ATOM 2395 C CA . LYS A 1 293 ? 23.517 2.014 13.170 1.00 90.81 293 LYS A CA 1
ATOM 2396 C C . LYS A 1 293 ? 22.380 1.855 12.177 1.00 90.81 293 LYS A C 1
ATOM 2398 O O . LYS A 1 293 ? 22.051 0.730 11.782 1.00 90.81 293 LYS A O 1
ATOM 2403 N N . LEU A 1 294 ? 21.837 2.994 11.772 1.00 89.94 294 LEU A N 1
ATOM 2404 C CA . LEU A 1 294 ? 20.955 3.091 10.624 1.00 89.94 294 LEU A CA 1
ATOM 2405 C C . LEU A 1 294 ? 21.722 2.698 9.358 1.00 89.94 294 LEU A C 1
ATOM 2407 O O . LEU A 1 294 ? 22.908 3.009 9.206 1.00 89.94 294 LEU A O 1
ATOM 2411 N N . ILE A 1 295 ? 21.037 2.002 8.463 1.00 85.50 295 ILE A N 1
ATOM 2412 C CA . ILE A 1 295 ? 21.557 1.580 7.171 1.00 85.50 295 ILE A CA 1
ATOM 2413 C C . ILE A 1 295 ? 20.736 2.294 6.111 1.00 85.50 295 ILE A C 1
ATOM 2415 O O . ILE A 1 295 ? 19.516 2.167 6.055 1.00 85.50 295 ILE A O 1
ATOM 2419 N N . ARG A 1 296 ? 21.432 3.068 5.283 1.00 80.69 296 ARG A N 1
ATOM 2420 C CA . ARG A 1 296 ? 20.825 3.870 4.229 1.00 80.69 296 ARG A CA 1
ATOM 2421 C C . ARG A 1 296 ? 20.475 2.988 3.036 1.00 80.69 296 ARG A C 1
ATOM 2423 O O . ARG A 1 296 ? 21.375 2.395 2.438 1.00 80.69 296 ARG A O 1
ATOM 2430 N N . MET A 1 297 ? 19.187 2.903 2.711 1.00 70.94 297 MET A N 1
ATOM 2431 C CA . MET A 1 297 ? 18.701 2.087 1.597 1.00 70.94 297 MET A CA 1
ATOM 2432 C C . MET A 1 297 ? 18.874 2.789 0.249 1.00 70.94 297 MET A C 1
ATOM 2434 O O . MET A 1 297 ? 19.301 2.160 -0.718 1.00 70.94 297 MET A O 1
ATOM 2438 N N . ASP A 1 298 ? 18.622 4.097 0.208 1.00 72.19 298 ASP A N 1
ATOM 2439 C CA . ASP A 1 298 ? 18.840 4.949 -0.954 1.00 72.19 298 ASP A CA 1
ATOM 2440 C C . ASP A 1 298 ? 19.906 6.009 -0.648 1.00 72.19 298 ASP A C 1
ATOM 2442 O O . ASP A 1 298 ? 19.781 6.817 0.271 1.00 72.19 298 ASP A O 1
ATOM 2446 N N . LYS A 1 299 ? 20.973 6.038 -1.454 1.00 63.50 299 LYS A N 1
ATOM 2447 C CA . LYS A 1 299 ? 22.071 7.006 -1.320 1.00 63.50 299 LYS A CA 1
ATOM 2448 C C . LYS A 1 299 ? 21.630 8.460 -1.532 1.00 63.50 299 LYS A C 1
ATOM 2450 O O . LYS A 1 299 ? 22.376 9.344 -1.115 1.00 63.50 299 LYS A O 1
ATOM 2455 N N . GLY A 1 300 ? 20.481 8.708 -2.165 1.00 68.69 300 GLY A N 1
ATOM 2456 C CA . GLY A 1 300 ? 19.919 10.040 -2.408 1.00 68.69 300 GLY A CA 1
ATOM 2457 C C . GLY A 1 300 ? 19.066 10.575 -1.259 1.00 68.69 300 GLY A C 1
ATOM 2458 O O . GLY A 1 300 ? 19.147 11.759 -0.951 1.00 68.69 300 GLY A O 1
ATOM 2459 N N . ASP A 1 301 ? 18.371 9.701 -0.529 1.00 77.12 301 ASP A N 1
ATOM 2460 C CA . ASP A 1 301 ? 17.403 10.085 0.504 1.00 77.12 301 ASP A CA 1
ATOM 2461 C C . ASP A 1 301 ? 17.875 9.658 1.902 1.00 77.12 301 ASP A C 1
ATOM 2463 O O . ASP A 1 301 ? 18.101 8.475 2.164 1.00 77.12 301 ASP A O 1
ATOM 2467 N N . ILE A 1 302 ? 18.091 10.623 2.801 1.00 79.38 302 ILE A N 1
ATOM 2468 C CA . ILE A 1 302 ? 18.491 10.326 4.182 1.00 79.38 302 ILE A CA 1
ATOM 2469 C C . ILE A 1 302 ? 17.350 9.651 4.945 1.00 79.38 302 ILE A C 1
ATOM 2471 O O . ILE A 1 302 ? 17.622 8.770 5.762 1.00 79.38 302 ILE A O 1
ATOM 2475 N N . CYS A 1 303 ? 16.099 9.981 4.615 1.00 82.44 303 CYS A N 1
ATOM 2476 C CA . CYS A 1 303 ? 14.918 9.437 5.259 1.00 82.44 303 CYS A CA 1
ATOM 2477 C C . CYS A 1 303 ? 14.775 7.939 5.000 1.00 82.44 303 CYS A C 1
ATOM 2479 O O . CYS A 1 303 ? 14.271 7.234 5.867 1.00 82.44 303 CYS A O 1
ATOM 2481 N N . SER A 1 304 ? 15.325 7.409 3.907 1.00 80.62 304 SER A N 1
ATOM 2482 C CA . SER A 1 304 ? 15.419 5.965 3.634 1.00 80.62 304 SER A CA 1
ATOM 2483 C C . SER A 1 304 ? 16.336 5.169 4.589 1.00 80.62 304 SER A C 1
ATOM 2485 O O . SER A 1 304 ? 16.596 3.984 4.366 1.00 80.62 304 SER A O 1
ATOM 2487 N N . SER A 1 305 ? 16.898 5.806 5.621 1.00 86.38 305 SER A N 1
ATOM 2488 C CA . SER A 1 305 ? 17.786 5.153 6.582 1.00 86.38 305 SER A CA 1
ATOM 2489 C C . SER A 1 305 ? 16.990 4.452 7.681 1.00 86.38 305 SER A C 1
ATOM 2491 O O . SER A 1 305 ? 16.353 5.102 8.512 1.00 86.38 305 SER A O 1
ATOM 2493 N N . ASP A 1 306 ? 17.099 3.125 7.729 1.00 89.44 306 ASP A N 1
ATOM 2494 C CA . ASP A 1 306 ? 16.359 2.262 8.652 1.00 89.44 306 ASP A CA 1
ATOM 2495 C C . ASP A 1 306 ? 17.302 1.462 9.561 1.00 89.44 306 ASP A C 1
ATOM 2497 O O . ASP A 1 306 ? 18.439 1.142 9.196 1.00 89.44 306 ASP A O 1
ATOM 2501 N N . TYR A 1 307 ? 16.819 1.061 10.738 1.00 93.50 307 TYR A N 1
ATOM 2502 C CA . TYR A 1 307 ? 17.422 -0.061 11.449 1.00 93.50 307 TYR A CA 1
ATOM 2503 C C . TYR A 1 307 ? 16.980 -1.375 10.810 1.00 93.50 307 TYR A C 1
ATOM 2505 O O . TYR A 1 307 ? 15.825 -1.531 10.421 1.00 93.50 307 TYR A O 1
ATOM 2513 N N . PHE A 1 308 ? 17.879 -2.355 10.768 1.00 93.12 308 PHE A N 1
ATOM 2514 C CA . PHE A 1 308 ? 17.510 -3.726 10.431 1.00 93.12 308 PHE A CA 1
ATOM 2515 C C . PHE A 1 308 ? 17.319 -4.541 11.698 1.00 93.12 308 PHE A C 1
ATOM 2517 O O . PHE A 1 308 ? 18.042 -4.377 12.686 1.00 93.12 308 PHE A O 1
ATOM 2524 N N . LEU A 1 309 ? 16.324 -5.415 11.661 1.00 95.56 309 LEU A N 1
ATOM 2525 C CA . LEU A 1 309 ? 15.771 -6.088 12.820 1.00 95.56 309 LEU A CA 1
ATOM 2526 C C . LEU A 1 309 ? 15.804 -7.590 12.596 1.00 95.56 309 LEU A C 1
ATOM 2528 O O . LEU A 1 309 ? 15.344 -8.054 11.560 1.00 95.56 309 LEU A O 1
ATOM 2532 N N . LYS A 1 310 ? 16.280 -8.351 13.585 1.00 94.19 310 LYS A N 1
ATOM 2533 C CA . LYS A 1 310 ? 15.968 -9.782 13.678 1.00 94.19 310 LYS A CA 1
ATOM 2534 C C . LYS A 1 310 ? 14.646 -9.897 14.418 1.00 94.19 310 LYS A C 1
ATOM 2536 O O . LYS A 1 310 ? 14.572 -9.522 15.589 1.00 94.19 310 LYS A O 1
ATOM 2541 N N . VAL A 1 311 ? 13.632 -10.415 13.746 1.00 93.56 311 VAL A N 1
ATOM 2542 C CA . VAL A 1 311 ? 12.263 -10.486 14.252 1.00 93.56 311 VAL A CA 1
ATOM 2543 C C . VAL A 1 311 ? 11.839 -11.940 14.328 1.00 93.56 311 VAL A C 1
ATOM 2545 O O . VAL A 1 311 ? 12.215 -12.746 13.480 1.00 93.56 311 VAL A O 1
ATOM 2548 N N . LYS A 1 312 ? 11.079 -12.269 15.367 1.00 92.31 312 LYS A N 1
ATOM 2549 C CA . LYS A 1 312 ? 10.491 -13.578 15.594 1.00 92.31 312 LYS A CA 1
ATOM 2550 C C . LYS A 1 312 ? 8.973 -13.483 15.565 1.00 92.31 312 LYS A C 1
ATOM 2552 O O . LYS A 1 312 ? 8.379 -12.624 16.219 1.00 92.31 312 LYS A O 1
ATOM 2557 N N . TYR A 1 313 ? 8.352 -14.412 14.854 1.00 88.44 313 TYR A N 1
ATOM 2558 C CA . TYR A 1 313 ? 6.912 -14.629 14.866 1.00 88.44 313 TYR A CA 1
ATOM 2559 C C . TYR A 1 313 ? 6.628 -16.125 14.974 1.00 88.44 313 TYR A C 1
ATOM 2561 O O . TYR A 1 313 ? 7.110 -16.912 14.166 1.00 88.44 313 TYR A O 1
ATOM 2569 N N . GLY A 1 314 ? 5.868 -16.544 15.986 1.00 84.81 314 GLY A N 1
ATOM 2570 C CA . GLY A 1 314 ? 5.718 -17.971 16.280 1.00 84.81 314 GLY A CA 1
ATOM 2571 C C . GLY A 1 314 ? 7.082 -18.631 16.527 1.00 84.81 314 GLY A C 1
ATOM 2572 O O . GLY A 1 314 ? 7.818 -18.214 17.422 1.00 84.81 314 GLY A O 1
ATOM 2573 N N . ASN A 1 315 ? 7.423 -19.638 15.722 1.00 82.06 315 ASN A N 1
ATOM 2574 C CA . ASN A 1 315 ? 8.709 -20.348 15.781 1.00 82.06 315 ASN A CA 1
ATOM 2575 C C . ASN A 1 315 ? 9.720 -19.873 14.726 1.00 82.06 315 ASN A C 1
ATOM 2577 O O . ASN A 1 315 ? 10.750 -20.510 14.533 1.00 82.06 315 ASN A O 1
ATOM 2581 N N . GLU A 1 316 ? 9.416 -18.776 14.043 1.00 83.50 316 GLU A N 1
ATOM 2582 C CA . GLU A 1 316 ? 10.050 -18.406 12.783 1.00 83.50 316 GLU A CA 1
ATOM 2583 C C . GLU A 1 316 ? 10.763 -17.074 12.921 1.00 83.50 316 GLU A C 1
ATOM 2585 O O . GLU A 1 316 ? 10.345 -16.211 13.701 1.00 83.50 316 GLU A O 1
ATOM 2590 N N . TYR A 1 317 ? 11.856 -16.920 12.179 1.00 87.06 317 TYR A N 1
ATOM 2591 C CA . TYR A 1 317 ? 12.767 -15.792 12.314 1.00 87.06 317 TYR A CA 1
ATOM 2592 C C . TYR A 1 317 ? 13.056 -15.178 10.951 1.00 87.06 317 TYR A C 1
ATOM 2594 O O . TYR A 1 317 ? 13.324 -15.879 9.983 1.00 87.06 317 TYR A O 1
ATOM 2602 N N . PHE A 1 318 ? 13.053 -13.853 10.879 1.00 86.62 318 PHE A N 1
ATOM 2603 C CA . PHE A 1 318 ? 13.329 -13.128 9.644 1.00 86.62 318 PHE A CA 1
ATOM 2604 C C . PHE A 1 318 ? 14.045 -11.811 9.924 1.00 86.62 318 PHE A C 1
ATOM 2606 O O . PHE A 1 318 ? 14.072 -11.320 11.058 1.00 86.62 318 PHE A O 1
ATOM 2613 N N . ILE A 1 319 ? 14.630 -11.236 8.872 1.00 89.00 319 ILE A N 1
ATOM 2614 C CA . ILE A 1 319 ? 15.160 -9.874 8.904 1.00 89.00 319 ILE A CA 1
ATOM 2615 C C . ILE A 1 319 ? 14.162 -8.941 8.233 1.00 89.00 319 ILE A C 1
ATOM 2617 O O . ILE A 1 319 ? 13.776 -9.174 7.088 1.00 89.00 319 ILE A O 1
ATOM 2621 N N . ALA A 1 320 ? 13.791 -7.875 8.933 1.00 90.50 320 ALA A N 1
ATOM 2622 C CA . ALA A 1 320 ? 12.975 -6.781 8.415 1.00 90.50 320 ALA A CA 1
ATOM 2623 C C . ALA A 1 320 ? 13.708 -5.447 8.605 1.00 90.50 320 ALA A C 1
ATOM 2625 O O . ALA A 1 320 ? 14.557 -5.326 9.491 1.00 90.50 320 ALA A O 1
ATOM 2626 N N . ASN A 1 321 ? 13.383 -4.443 7.796 1.00 88.19 321 ASN A N 1
ATOM 2627 C CA . ASN A 1 321 ? 13.767 -3.061 8.075 1.00 88.19 321 ASN A CA 1
ATOM 2628 C C . ASN A 1 321 ? 12.736 -2.397 9.008 1.00 88.19 321 ASN A C 1
ATOM 2630 O O . ASN A 1 321 ? 11.594 -2.841 9.146 1.00 88.19 321 ASN A O 1
ATOM 2634 N N . GLY A 1 322 ? 13.143 -1.313 9.662 1.00 87.50 322 GLY A N 1
ATOM 2635 C CA . GLY A 1 322 ? 12.350 -0.621 10.679 1.00 87.50 322 GLY A CA 1
ATOM 2636 C C . GLY A 1 322 ? 11.135 0.156 10.173 1.00 87.50 322 GLY A C 1
ATOM 2637 O O . GLY A 1 322 ? 10.403 0.717 10.988 1.00 87.50 322 GLY A O 1
ATOM 2638 N N . THR A 1 323 ? 10.901 0.169 8.858 1.00 84.12 323 THR A N 1
ATOM 2639 C CA . THR A 1 323 ? 9.657 0.662 8.248 1.00 84.12 323 THR A CA 1
ATOM 2640 C C . THR A 1 323 ? 8.546 -0.401 8.247 1.00 84.12 323 THR A C 1
ATOM 2642 O O . THR A 1 323 ? 7.364 -0.059 8.217 1.00 84.12 323 THR A O 1
ATOM 2645 N N . GLU A 1 324 ? 8.894 -1.689 8.311 1.00 86.62 324 GLU A N 1
ATOM 2646 C CA . GLU A 1 324 ? 7.918 -2.787 8.245 1.00 86.62 324 GLU A CA 1
ATOM 2647 C C . GLU A 1 324 ? 7.479 -3.299 9.622 1.00 86.62 324 GLU A C 1
ATOM 2649 O O . GLU A 1 324 ? 6.418 -3.917 9.749 1.00 86.62 324 GLU A O 1
ATOM 2654 N N . VAL A 1 325 ? 8.282 -3.039 10.657 1.00 92.19 325 VAL A N 1
ATOM 2655 C CA . VAL A 1 325 ? 8.018 -3.468 12.034 1.00 92.19 325 VAL A CA 1
ATOM 2656 C C . VAL A 1 325 ? 8.113 -2.278 12.975 1.00 92.19 325 VAL A C 1
ATOM 2658 O O . VAL A 1 325 ? 9.136 -1.600 13.048 1.00 92.19 325 VAL A O 1
ATOM 2661 N N . TYR A 1 326 ? 7.042 -2.072 13.731 1.00 93.88 326 TYR A N 1
ATOM 2662 C CA . TYR A 1 326 ? 6.904 -0.988 14.692 1.00 93.88 326 TYR A CA 1
ATOM 2663 C C . TYR A 1 326 ? 7.228 -1.478 16.099 1.00 93.88 326 TYR A C 1
ATOM 2665 O O . TYR A 1 326 ? 6.812 -2.570 16.476 1.00 93.88 326 TYR A O 1
ATOM 2673 N N . GLU A 1 327 ? 7.910 -0.667 16.902 1.00 95.44 327 GLU A N 1
ATOM 2674 C CA . GLU A 1 327 ? 8.155 -0.939 18.320 1.00 95.44 327 GLU A CA 1
ATOM 2675 C C . GLU A 1 327 ? 7.015 -0.393 19.184 1.00 95.44 327 GLU A C 1
ATOM 2677 O O . GLU A 1 327 ? 6.518 0.712 18.961 1.00 95.44 327 GLU A O 1
ATOM 2682 N N . LYS A 1 328 ? 6.619 -1.147 20.214 1.00 95.44 328 LYS A N 1
ATOM 2683 C CA . LYS A 1 328 ? 5.731 -0.637 21.259 1.00 95.44 328 LYS A CA 1
ATOM 2684 C C . LYS A 1 328 ? 6.428 0.427 22.101 1.00 95.44 328 LYS A C 1
ATOM 2686 O O . LYS A 1 328 ? 7.437 0.131 22.737 1.00 95.44 328 LYS A O 1
ATOM 2691 N N . ASP A 1 329 ? 5.837 1.614 22.225 1.00 93.06 329 ASP A N 1
ATOM 2692 C CA . ASP A 1 329 ? 6.310 2.563 23.230 1.00 93.06 329 ASP A CA 1
ATOM 2693 C C . ASP A 1 329 ? 5.659 2.292 24.592 1.00 93.06 329 ASP A C 1
ATOM 2695 O O . ASP A 1 329 ? 4.534 2.719 24.874 1.00 93.06 329 ASP A O 1
ATOM 2699 N N . GLU A 1 330 ? 6.406 1.623 25.466 1.00 89.62 330 GLU A N 1
ATOM 2700 C CA . GLU A 1 330 ? 5.979 1.313 26.833 1.00 89.62 330 GLU A CA 1
ATOM 2701 C C . GLU A 1 330 ? 5.746 2.559 27.705 1.00 89.62 330 GLU A C 1
ATOM 2703 O O . GLU A 1 330 ? 5.043 2.476 28.711 1.00 89.62 330 GLU A O 1
ATOM 2708 N N . GLN A 1 331 ? 6.276 3.728 27.327 1.00 88.56 331 GLN A N 1
ATOM 2709 C CA . GLN A 1 331 ? 6.048 4.981 28.058 1.00 88.56 331 GLN A CA 1
ATOM 2710 C C . GLN A 1 331 ? 4.700 5.635 27.716 1.00 88.56 331 GLN A C 1
ATOM 2712 O O . GLN A 1 331 ? 4.254 6.534 28.425 1.00 88.56 331 GLN A O 1
ATOM 2717 N N . SER A 1 332 ? 4.028 5.168 26.661 1.00 89.00 332 SER A N 1
ATOM 2718 C CA . SER A 1 332 ? 2.774 5.738 26.149 1.00 89.00 332 SER A CA 1
ATOM 2719 C C . SER A 1 332 ? 1.514 4.948 26.520 1.00 89.00 332 SER A C 1
ATOM 2721 O O . SER A 1 332 ? 0.455 5.162 25.928 1.00 89.00 332 SER A O 1
ATOM 2723 N N . VAL A 1 333 ? 1.612 3.995 27.452 1.00 95.69 333 VAL A N 1
ATOM 2724 C CA . VAL A 1 333 ? 0.524 3.050 27.731 1.00 95.69 333 VAL A CA 1
ATOM 2725 C C . VAL A 1 333 ? -0.501 3.642 28.700 1.00 95.69 333 VAL A C 1
ATOM 2727 O O . VAL A 1 333 ? -0.223 3.869 29.876 1.00 95.69 333 VAL A O 1
ATOM 2730 N N . PHE A 1 334 ? -1.739 3.781 28.232 1.00 96.88 334 PHE A N 1
ATOM 2731 C CA . PHE A 1 334 ? -2.906 4.111 29.045 1.00 96.88 334 PHE A CA 1
ATOM 2732 C C . PHE A 1 334 ? -3.774 2.867 29.227 1.00 96.88 334 PHE A C 1
ATOM 2734 O O . PHE A 1 334 ? -4.162 2.229 28.253 1.00 96.88 334 PHE A O 1
ATOM 2741 N N . THR A 1 335 ? -4.094 2.515 30.473 1.00 96.50 335 THR A N 1
ATOM 2742 C CA . THR A 1 335 ? -4.904 1.330 30.799 1.00 96.50 335 THR A CA 1
ATOM 2743 C C . THR A 1 335 ? -6.286 1.724 31.306 1.00 96.50 335 THR A C 1
ATOM 2745 O O . THR A 1 335 ? -6.419 2.619 32.139 1.00 96.50 335 THR A O 1
ATOM 2748 N N . PHE A 1 336 ? -7.309 0.992 30.867 1.00 94.75 336 PHE A N 1
ATOM 2749 C CA . PHE A 1 336 ? -8.700 1.175 31.273 1.00 94.75 336 PHE A CA 1
ATOM 2750 C C . PHE A 1 336 ? -9.371 -0.163 31.591 1.00 94.75 336 PHE A C 1
ATOM 2752 O O . PHE A 1 336 ? -8.908 -1.227 31.180 1.00 94.75 336 PHE A O 1
ATOM 2759 N N . VAL A 1 337 ? -10.508 -0.097 32.281 1.00 92.12 337 VAL A N 1
ATOM 2760 C CA . VAL A 1 337 ? -11.424 -1.226 32.476 1.00 92.12 337 VAL A CA 1
ATOM 2761 C C . VAL A 1 337 ? -12.793 -0.799 31.966 1.00 92.12 337 VAL A C 1
ATOM 2763 O O . VAL A 1 337 ? -13.325 0.213 32.421 1.00 92.12 337 VAL A O 1
ATOM 2766 N N . ASN A 1 338 ? -13.337 -1.532 30.996 1.00 85.44 338 ASN A N 1
ATOM 2767 C CA . ASN A 1 338 ? -14.631 -1.204 30.397 1.00 85.44 338 ASN A CA 1
ATOM 2768 C C . ASN A 1 338 ? -15.821 -1.631 31.268 1.00 85.44 338 ASN A C 1
ATOM 2770 O O . ASN A 1 338 ? -15.653 -2.308 32.284 1.00 85.44 338 ASN A O 1
ATOM 2774 N N . SER A 1 339 ? -17.038 -1.260 30.862 1.00 83.50 339 SER A N 1
ATOM 2775 C CA . SER A 1 339 ? -18.280 -1.578 31.587 1.00 83.50 339 SER A CA 1
ATOM 2776 C C . SER A 1 339 ? -18.504 -3.080 31.810 1.00 83.50 339 SER A C 1
ATOM 2778 O O . SER A 1 339 ? -19.212 -3.475 32.734 1.00 83.50 339 SER A O 1
ATOM 2780 N N . LYS A 1 340 ? -17.867 -3.928 30.992 1.00 86.06 340 LYS A N 1
ATOM 2781 C CA . LYS A 1 340 ? -17.906 -5.395 31.071 1.00 86.06 340 LYS A CA 1
ATOM 2782 C C . LYS A 1 340 ? -16.762 -5.985 31.906 1.00 86.06 340 LYS A C 1
ATOM 2784 O O . LYS A 1 340 ? -16.598 -7.201 31.927 1.00 86.06 340 LYS A O 1
ATOM 2789 N N . GLY A 1 341 ? -15.947 -5.154 32.556 1.00 86.69 341 GLY A N 1
ATOM 2790 C CA . GLY A 1 341 ? -14.801 -5.589 33.358 1.00 86.69 341 GLY A CA 1
ATOM 2791 C C . GLY A 1 341 ? -13.578 -6.028 32.545 1.00 86.69 341 GLY A C 1
ATOM 2792 O O . GLY A 1 341 ? -12.647 -6.596 33.111 1.00 86.69 341 GLY A O 1
ATOM 2793 N N . LYS A 1 342 ? -13.547 -5.784 31.228 1.00 89.50 342 LYS A N 1
ATOM 2794 C CA . LYS A 1 342 ? -12.424 -6.158 30.355 1.00 89.50 342 LYS A CA 1
ATOM 2795 C C . LYS A 1 342 ? -11.370 -5.049 30.329 1.00 89.50 342 LYS A C 1
ATOM 2797 O O . LYS A 1 342 ? -11.708 -3.869 30.202 1.00 89.50 342 LYS A O 1
ATOM 2802 N N . LYS A 1 343 ? -10.093 -5.437 30.434 1.00 93.31 343 LYS A N 1
ATOM 2803 C CA . LYS A 1 343 ? -8.943 -4.526 30.345 1.00 93.31 343 LYS A CA 1
ATOM 2804 C C . LYS A 1 343 ? -8.756 -4.041 28.905 1.00 93.31 343 LYS A C 1
ATOM 2806 O O . LYS A 1 343 ? -8.734 -4.855 27.983 1.00 93.31 343 LYS A O 1
ATOM 2811 N N . LEU A 1 344 ? -8.580 -2.734 28.749 1.00 94.94 344 LEU A N 1
ATOM 2812 C CA . LEU A 1 344 ? -8.198 -2.073 27.503 1.00 94.94 344 LEU A CA 1
ATOM 2813 C C . LEU A 1 344 ? -6.857 -1.367 27.702 1.00 94.94 344 LEU A C 1
ATOM 2815 O O . LEU A 1 344 ? -6.637 -0.772 28.757 1.00 94.94 344 LEU A O 1
ATOM 2819 N N . GLU A 1 345 ? -5.991 -1.386 26.694 1.00 96.62 345 GLU A N 1
ATOM 2820 C CA . GLU A 1 345 ? -4.779 -0.561 26.660 1.00 96.62 345 GLU A CA 1
ATOM 2821 C C . GLU A 1 345 ? -4.776 0.277 25.381 1.00 96.62 345 GLU A C 1
ATOM 2823 O O . GLU A 1 345 ? -5.015 -0.260 24.303 1.00 96.62 345 GLU A O 1
ATOM 2828 N N . LEU A 1 346 ? -4.512 1.576 25.501 1.00 97.31 346 LEU A N 1
ATOM 2829 C CA . LEU A 1 346 ? -4.205 2.476 24.390 1.00 97.31 346 LEU A CA 1
ATOM 2830 C C . LEU A 1 346 ? -2.718 2.802 24.463 1.00 97.31 346 LEU A C 1
ATOM 2832 O O . LEU A 1 346 ? -2.240 3.200 25.523 1.00 97.31 346 LEU A O 1
ATOM 2836 N N . PHE A 1 347 ? -1.997 2.651 23.363 1.00 96.31 347 PHE A N 1
ATOM 2837 C CA .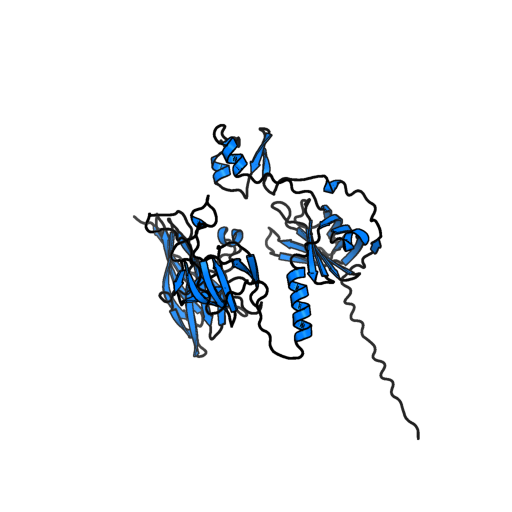 PHE A 1 347 ? -0.573 2.972 23.308 1.00 96.31 347 PHE A CA 1
ATOM 2838 C C . PHE A 1 347 ? -0.163 3.363 21.894 1.00 96.31 347 PHE A C 1
ATOM 2840 O O . PHE A 1 347 ? -0.833 3.005 20.919 1.00 96.31 347 PHE A O 1
ATOM 2847 N N . ARG A 1 348 ? 0.945 4.100 21.789 1.00 94.75 348 ARG A N 1
ATOM 2848 C CA . ARG A 1 348 ? 1.573 4.402 20.504 1.00 94.75 348 ARG A CA 1
ATOM 2849 C C . ARG A 1 348 ? 2.599 3.333 20.151 1.00 94.75 348 ARG A C 1
ATOM 2851 O O . ARG A 1 348 ? 3.230 2.730 21.024 1.00 94.75 348 ARG A O 1
ATOM 2858 N N . ILE A 1 349 ? 2.776 3.132 18.857 1.00 94.69 349 ILE A N 1
ATOM 2859 C CA . ILE A 1 349 ? 3.883 2.361 18.301 1.00 94.69 349 ILE A CA 1
ATOM 2860 C C . ILE A 1 349 ? 4.739 3.285 17.437 1.00 94.69 349 ILE A C 1
ATOM 2862 O O . ILE A 1 349 ? 4.222 4.229 16.842 1.00 94.69 349 ILE A O 1
ATOM 2866 N N . GLY A 1 350 ? 6.048 3.060 17.421 1.00 89.94 350 GLY A N 1
ATOM 2867 C CA . GLY A 1 350 ? 7.016 3.904 16.722 1.00 89.94 350 GLY A CA 1
ATOM 2868 C C . GLY A 1 350 ? 7.798 3.134 15.670 1.00 89.94 350 GLY A C 1
ATOM 2869 O O . GLY A 1 350 ? 8.002 1.927 15.796 1.00 89.94 350 GLY A O 1
ATOM 2870 N N . PHE A 1 351 ? 8.233 3.836 14.629 1.00 84.31 351 PHE A N 1
ATOM 2871 C CA . PHE A 1 351 ? 9.143 3.270 13.641 1.00 84.31 351 PHE A CA 1
ATOM 2872 C C . PHE A 1 351 ? 10.546 3.081 14.215 1.00 84.31 351 PHE A C 1
ATOM 2874 O O . PHE A 1 351 ? 10.966 3.773 15.142 1.00 84.31 351 PHE A O 1
ATOM 2881 N N . LEU A 1 352 ? 11.299 2.178 13.592 1.00 89.00 352 LEU A N 1
ATOM 2882 C CA . LEU A 1 352 ? 12.715 1.964 13.870 1.00 89.00 352 LEU A CA 1
ATOM 2883 C C . LEU A 1 352 ? 13.559 2.485 12.700 1.00 89.00 352 LEU A C 1
ATOM 2885 O O . LEU A 1 352 ? 14.336 1.749 12.092 1.00 89.00 352 LEU A O 1
ATOM 2889 N N . ARG A 1 353 ? 13.404 3.773 12.393 1.00 88.19 353 ARG A N 1
ATOM 2890 C CA . ARG A 1 353 ? 14.100 4.476 11.306 1.00 88.19 353 ARG A CA 1
ATOM 2891 C C . ARG A 1 353 ? 14.669 5.810 11.771 1.00 88.19 353 ARG A C 1
ATOM 2893 O O . ARG A 1 353 ? 14.570 6.141 12.951 1.00 88.19 353 ARG A O 1
ATOM 2900 N N . ILE A 1 354 ? 15.285 6.554 10.858 1.00 85.69 354 ILE A N 1
ATOM 2901 C CA . ILE A 1 354 ? 15.674 7.937 11.131 1.00 85.69 354 ILE A CA 1
ATOM 2902 C C . ILE A 1 354 ? 14.428 8.795 11.418 1.00 85.69 354 ILE A C 1
ATOM 2904 O O . ILE A 1 354 ? 13.474 8.778 10.643 1.00 85.69 354 ILE A O 1
ATOM 2908 N N . GLY A 1 355 ? 14.419 9.477 12.564 1.00 84.06 355 GLY A N 1
ATOM 2909 C CA . GLY A 1 355 ? 13.345 10.399 12.948 1.00 84.06 355 GLY A CA 1
ATOM 2910 C C . GLY A 1 355 ? 13.604 11.815 12.441 1.00 84.06 355 GLY A C 1
ATOM 2911 O O . GLY A 1 355 ? 14.616 12.041 11.785 1.00 84.06 355 GLY A O 1
ATOM 2912 N N . ALA A 1 356 ? 12.743 12.770 12.800 1.00 80.81 356 ALA A N 1
ATOM 2913 C CA . ALA A 1 356 ? 12.826 14.161 12.349 1.00 80.81 356 ALA A CA 1
ATOM 2914 C C . ALA A 1 356 ? 14.151 14.831 12.734 1.00 80.81 356 ALA A C 1
ATOM 2916 O O . ALA A 1 356 ? 14.695 15.641 11.990 1.00 80.81 356 ALA A O 1
ATOM 2917 N N . SER A 1 357 ? 14.767 14.397 13.833 1.00 79.25 357 SER A N 1
ATOM 2918 C CA . SER A 1 357 ? 16.103 14.831 14.236 1.00 79.25 357 SER A CA 1
ATOM 2919 C C . SER A 1 357 ? 16.986 13.661 14.659 1.00 79.25 357 SER A C 1
ATOM 2921 O O . SER A 1 357 ? 16.508 12.600 15.069 1.00 79.25 357 SER A O 1
ATOM 2923 N N . ASN A 1 358 ? 18.296 13.858 14.569 1.00 78.94 358 ASN A N 1
ATOM 2924 C CA . ASN A 1 358 ? 19.309 12.941 15.068 1.00 78.94 358 ASN A CA 1
ATOM 2925 C C . ASN A 1 358 ? 20.423 13.715 15.804 1.00 78.94 358 ASN A C 1
ATOM 2927 O O . ASN A 1 358 ? 20.288 14.902 16.100 1.00 78.94 358 ASN A O 1
ATOM 2931 N N . GLU A 1 359 ? 21.525 13.037 16.130 1.00 78.06 359 GLU A N 1
ATOM 2932 C CA . GLU A 1 359 ? 22.672 13.647 16.822 1.00 78.06 359 GLU A CA 1
ATOM 2933 C C . GLU A 1 359 ? 23.363 14.776 16.034 1.00 78.06 359 GLU A C 1
ATOM 2935 O O . GLU A 1 359 ? 24.019 15.622 16.642 1.00 78.06 359 GLU A O 1
ATOM 2940 N N . ASP A 1 360 ? 23.162 14.830 14.715 1.00 79.06 360 ASP A N 1
ATOM 2941 C CA . ASP A 1 360 ? 23.724 15.839 13.813 1.00 79.06 360 ASP A CA 1
ATOM 2942 C C . ASP A 1 360 ? 22.757 17.012 13.541 1.00 79.06 360 ASP A C 1
ATOM 2944 O O . ASP A 1 360 ? 23.146 17.997 12.909 1.00 79.06 360 ASP A O 1
ATOM 2948 N N . GLY A 1 361 ? 21.514 16.944 14.036 1.00 79.06 361 GLY A N 1
ATOM 2949 C CA . GLY A 1 361 ? 20.507 18.000 13.909 1.00 79.06 361 GLY A CA 1
ATOM 2950 C C . GLY A 1 361 ? 19.199 17.535 13.268 1.00 79.06 361 GLY A C 1
ATOM 2951 O O . GLY A 1 361 ? 18.824 16.368 13.354 1.00 79.06 361 GLY A O 1
ATOM 2952 N N . LEU A 1 362 ? 18.471 18.477 12.667 1.00 80.25 362 LEU A N 1
ATOM 2953 C CA . LEU A 1 362 ? 17.233 18.194 11.938 1.00 80.25 362 LEU A CA 1
ATOM 2954 C C . LEU A 1 362 ? 17.540 17.452 10.634 1.00 80.25 362 LEU A C 1
ATOM 2956 O O . LEU A 1 362 ? 18.537 17.730 9.967 1.00 80.25 362 LEU A O 1
ATOM 2960 N N . THR A 1 363 ? 16.676 16.513 10.277 1.00 81.94 363 THR A N 1
ATOM 2961 C CA . THR A 1 363 ? 16.840 15.639 9.110 1.00 81.94 363 THR A CA 1
ATOM 2962 C C . THR A 1 363 ? 15.811 15.916 8.019 1.00 81.94 363 THR A C 1
ATOM 2964 O O . THR A 1 363 ? 16.009 15.455 6.897 1.00 81.94 363 THR A O 1
ATOM 2967 N N . GLY A 1 364 ? 14.732 16.650 8.320 1.00 80.88 364 GLY A N 1
ATOM 2968 C CA . GLY A 1 364 ? 13.615 16.848 7.397 1.00 80.88 364 GLY A CA 1
ATOM 2969 C C . GLY A 1 364 ? 12.722 15.618 7.218 1.00 80.88 364 GLY A C 1
ATOM 2970 O O . GLY A 1 364 ? 11.895 15.611 6.311 1.00 80.88 364 GLY A O 1
ATOM 2971 N N . CYS A 1 365 ? 12.894 14.567 8.027 1.00 83.44 365 CYS A N 1
ATOM 2972 C CA . CYS A 1 365 ? 12.133 13.330 7.890 1.00 83.44 365 CYS A CA 1
ATOM 2973 C C . CYS A 1 365 ? 10.848 13.345 8.722 1.00 83.44 365 CYS A C 1
ATOM 2975 O O . CYS A 1 365 ? 10.863 13.665 9.908 1.00 83.44 365 CYS A O 1
ATOM 2977 N N . ASP A 1 366 ? 9.745 12.913 8.116 1.00 80.88 366 ASP A N 1
ATOM 2978 C CA . ASP A 1 366 ? 8.482 12.761 8.830 1.00 80.88 366 ASP A CA 1
ATOM 2979 C C . ASP A 1 366 ? 8.483 11.537 9.760 1.00 80.88 366 ASP A C 1
ATOM 2981 O O . ASP A 1 366 ? 8.946 10.444 9.415 1.00 80.88 366 ASP A O 1
ATOM 2985 N N . GLU A 1 367 ? 7.835 11.692 10.908 1.00 82.94 367 GLU A N 1
ATOM 2986 C CA . GLU A 1 367 ? 7.531 10.650 11.875 1.00 82.94 367 GLU A CA 1
ATOM 2987 C C . GLU A 1 367 ? 6.019 10.500 12.055 1.00 82.94 367 GLU A C 1
ATOM 2989 O O . GLU A 1 367 ? 5.265 11.451 12.268 1.00 82.94 367 GLU A O 1
ATOM 2994 N N . TYR A 1 368 ? 5.561 9.252 12.037 1.00 84.62 368 TYR A N 1
ATOM 2995 C CA . TYR A 1 368 ? 4.173 8.925 12.330 1.00 84.62 368 TYR A CA 1
ATOM 2996 C C . TYR A 1 368 ? 4.138 7.871 13.429 1.00 84.62 368 TYR A C 1
ATOM 2998 O O . TYR A 1 368 ? 4.842 6.866 13.366 1.00 84.62 368 TYR A O 1
ATOM 3006 N N . TYR A 1 369 ? 3.306 8.079 14.443 1.00 90.50 369 TYR A N 1
ATOM 3007 C CA . TYR A 1 369 ? 3.169 7.145 15.558 1.00 90.50 369 TYR A CA 1
ATOM 3008 C C . TYR A 1 369 ? 1.750 6.582 15.572 1.00 90.50 369 TYR A C 1
ATOM 3010 O O . TYR A 1 369 ? 0.851 7.204 16.152 1.00 90.50 369 TYR A O 1
ATOM 3018 N N . PRO A 1 370 ? 1.500 5.435 14.913 1.00 92.06 370 PRO A N 1
ATOM 3019 C CA . PRO A 1 370 ? 0.191 4.804 14.940 1.00 92.06 370 PRO A CA 1
ATOM 3020 C C . PRO A 1 370 ? -0.268 4.535 16.374 1.00 92.06 370 PRO A C 1
ATOM 3022 O O . PRO A 1 370 ? 0.530 4.178 17.247 1.00 92.06 370 PRO A O 1
ATOM 3025 N N . LEU A 1 371 ? -1.570 4.681 16.611 1.00 94.12 371 LEU A N 1
ATOM 3026 C CA . LEU A 1 371 ? -2.182 4.312 17.883 1.00 94.12 371 LEU A CA 1
ATOM 3027 C C . LEU A 1 371 ? -2.881 2.963 17.761 1.00 94.12 371 LEU A C 1
ATOM 3029 O O . LEU A 1 371 ? -3.674 2.739 16.843 1.00 94.12 371 LEU A O 1
ATOM 3033 N N . LEU A 1 372 ? -2.615 2.084 18.724 1.00 95.62 372 LEU A N 1
ATOM 3034 C CA . LEU A 1 372 ? -3.245 0.776 18.819 1.00 95.62 372 LEU A CA 1
ATOM 3035 C C . LEU A 1 372 ? -4.070 0.649 20.093 1.00 95.62 372 LEU A C 1
ATOM 3037 O O . LEU A 1 372 ? -3.734 1.209 21.140 1.00 95.62 372 LEU A O 1
ATOM 3041 N N . ILE A 1 373 ? -5.126 -0.158 19.999 1.00 95.38 373 ILE A N 1
ATOM 3042 C CA . ILE A 1 373 ? -5.861 -0.653 21.159 1.00 95.38 373 ILE A CA 1
ATOM 3043 C C . ILE A 1 373 ? -5.556 -2.129 21.351 1.00 95.38 373 ILE A C 1
ATOM 3045 O O . ILE A 1 373 ? -5.748 -2.931 20.440 1.00 95.38 373 ILE A O 1
ATOM 3049 N N . LYS A 1 374 ? -5.161 -2.505 22.565 1.00 94.75 374 LYS A N 1
ATOM 3050 C CA . LYS A 1 374 ? -5.237 -3.890 23.024 1.00 94.75 374 LYS A CA 1
ATOM 3051 C C . LYS A 1 374 ? -6.551 -4.090 23.763 1.00 94.75 374 LYS A C 1
ATOM 3053 O O . LYS A 1 374 ? -6.802 -3.443 24.779 1.00 94.75 374 LYS A O 1
ATOM 3058 N N . ASP A 1 375 ? -7.380 -4.993 23.258 1.00 91.06 375 ASP A N 1
ATOM 3059 C CA . ASP A 1 375 ? -8.661 -5.360 23.858 1.00 91.06 375 ASP A CA 1
ATOM 3060 C C . ASP A 1 375 ? -8.687 -6.867 24.145 1.00 91.06 375 ASP A C 1
ATOM 3062 O O . ASP A 1 375 ? -9.114 -7.690 23.327 1.00 91.06 375 ASP A O 1
ATOM 3066 N N . GLY A 1 376 ? -8.247 -7.237 25.350 1.00 87.62 376 GLY A N 1
ATOM 3067 C CA . GLY A 1 376 ? -7.941 -8.626 25.700 1.00 87.62 376 GL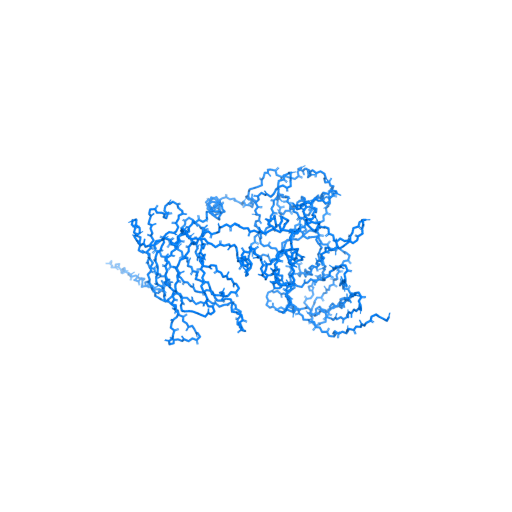Y A CA 1
ATOM 3068 C C . GLY A 1 376 ? -6.630 -9.063 25.050 1.00 87.62 376 GLY A C 1
ATOM 3069 O O . GLY A 1 376 ? -5.621 -8.380 25.208 1.00 87.62 376 GLY A O 1
ATOM 3070 N N . ASP A 1 377 ? -6.658 -10.169 24.308 1.00 85.75 377 ASP A N 1
ATOM 3071 C CA . ASP A 1 377 ? -5.469 -10.717 23.637 1.00 85.75 377 ASP A CA 1
ATOM 3072 C C . ASP A 1 377 ? -5.290 -10.211 22.199 1.00 85.75 377 ASP A C 1
ATOM 3074 O O . ASP A 1 377 ? -4.283 -10.506 21.563 1.00 85.75 377 ASP A O 1
ATOM 3078 N N . ARG A 1 378 ? -6.248 -9.427 21.687 1.00 88.81 378 ARG A N 1
ATOM 3079 C CA . ARG A 1 378 ? -6.231 -8.908 20.313 1.00 88.81 378 ARG A CA 1
ATOM 3080 C C . ARG A 1 378 ? -5.827 -7.440 20.270 1.00 88.81 378 ARG A C 1
ATOM 3082 O O . ARG A 1 378 ? -6.161 -6.660 21.169 1.00 88.81 378 ARG A O 1
ATOM 3089 N N . TYR A 1 379 ? -5.164 -7.082 19.179 1.00 92.25 379 TYR A N 1
ATOM 3090 C CA . TYR A 1 379 ? -4.716 -5.733 18.865 1.00 92.25 379 TYR A CA 1
ATOM 3091 C C . TYR A 1 379 ? -5.536 -5.165 17.709 1.00 92.25 379 TYR A C 1
ATOM 3093 O O . TYR A 1 379 ? -5.855 -5.878 16.761 1.00 92.25 379 TYR A O 1
ATOM 3101 N N . TYR A 1 380 ? -5.873 -3.882 17.790 1.00 91.75 380 TYR A N 1
ATOM 3102 C CA . TYR A 1 380 ? -6.724 -3.210 16.817 1.00 91.75 380 TYR A CA 1
ATOM 3103 C C . TYR A 1 380 ? -6.104 -1.893 16.382 1.00 91.75 380 TYR A C 1
ATOM 3105 O O . TYR A 1 380 ? -5.666 -1.094 17.218 1.00 91.75 380 TYR A O 1
ATOM 3113 N N . LYS A 1 381 ? -6.145 -1.648 15.070 1.00 91.38 381 LYS A N 1
ATOM 3114 C CA . LYS A 1 381 ? -5.980 -0.307 14.514 1.00 91.38 381 LYS A CA 1
ATOM 3115 C C . LYS A 1 381 ? -7.184 0.545 14.902 1.00 91.38 381 LYS A C 1
ATOM 3117 O O . LYS A 1 381 ? -8.302 0.054 15.060 1.00 91.38 381 LYS A O 1
ATOM 3122 N N . ILE A 1 382 ? -6.950 1.841 15.038 1.00 90.44 382 ILE A N 1
ATOM 3123 C CA . ILE A 1 382 ? -8.014 2.819 15.247 1.00 90.44 382 ILE A CA 1
ATOM 3124 C C . ILE A 1 382 ? -8.314 3.444 13.891 1.00 90.44 382 ILE A C 1
ATOM 3126 O O . ILE A 1 382 ? -7.425 4.057 13.317 1.00 90.44 382 ILE A O 1
ATOM 3130 N N . GLY A 1 383 ? -9.531 3.304 13.367 1.00 83.19 383 GLY A N 1
ATOM 3131 C CA . GLY A 1 383 ? -9.901 3.918 12.087 1.00 83.19 383 GLY A CA 1
ATOM 3132 C C . GLY A 1 383 ? -9.726 5.442 12.094 1.00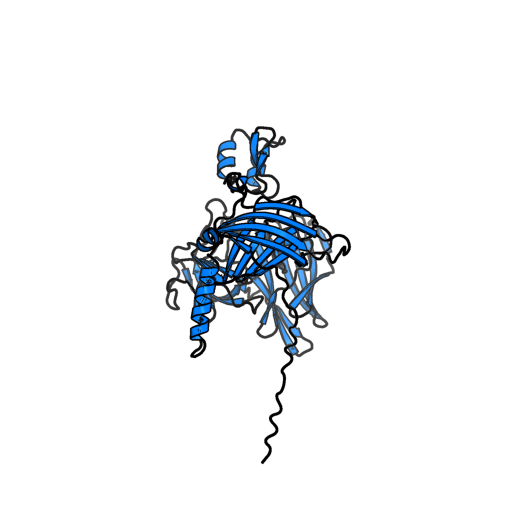 83.19 383 GLY A C 1
ATOM 3133 O O . GLY A 1 383 ? -10.007 6.095 13.108 1.00 83.19 383 GLY A O 1
ATOM 3134 N N . THR A 1 384 ? -9.267 6.000 10.968 1.00 75.31 384 THR A N 1
ATOM 3135 C CA . THR A 1 384 ? -9.040 7.448 10.824 1.00 75.31 384 THR A CA 1
ATOM 3136 C C . THR A 1 384 ? -10.348 8.255 10.966 1.00 75.31 384 THR A C 1
ATOM 3138 O O . THR A 1 384 ? -11.374 7.861 10.407 1.00 75.31 384 THR A O 1
ATOM 3141 N N . PRO A 1 385 ? -10.344 9.383 11.705 1.00 68.19 385 PRO A N 1
ATOM 3142 C CA . PRO A 1 385 ? -11.492 10.274 11.845 1.00 68.19 385 PRO A CA 1
ATOM 3143 C C . PRO A 1 385 ? -11.655 11.221 10.647 1.00 68.19 385 PRO A C 1
ATOM 3145 O O . PRO A 1 385 ? -12.678 11.897 10.554 1.00 68.19 385 PRO A O 1
ATOM 3148 N N . ARG A 1 386 ? -10.654 11.307 9.759 1.00 55.81 386 ARG A N 1
ATOM 3149 C CA . ARG A 1 386 ? -10.608 12.232 8.621 1.00 55.81 386 ARG A CA 1
ATOM 3150 C C . ARG A 1 386 ? -10.548 11.434 7.325 1.00 55.81 386 ARG A C 1
ATOM 3152 O O . ARG A 1 386 ? -9.517 10.861 6.986 1.00 55.81 386 ARG A O 1
ATOM 3159 N N . ALA A 1 387 ? -11.674 11.370 6.618 1.00 45.88 387 ALA A N 1
ATOM 3160 C CA . ALA A 1 387 ? -11.756 10.760 5.289 1.00 45.88 387 ALA A CA 1
ATOM 3161 C C . ALA A 1 387 ? -11.147 11.657 4.194 1.00 45.88 387 ALA A C 1
ATOM 3163 O O . ALA A 1 387 ? -11.104 11.259 3.037 1.00 45.88 387 ALA A O 1
ATOM 3164 N N . ASP A 1 388 ? -10.705 12.864 4.544 1.00 43.22 388 ASP A N 1
ATOM 3165 C CA . ASP A 1 388 ? -10.229 13.950 3.687 1.00 43.22 388 ASP A CA 1
ATOM 3166 C C . ASP A 1 388 ? -8.739 14.280 3.870 1.00 43.22 388 ASP A C 1
ATOM 3168 O O . ASP A 1 388 ? -8.220 15.134 3.156 1.00 43.22 388 ASP A O 1
ATOM 3172 N N . ASP A 1 389 ? -8.027 13.579 4.759 1.00 55.88 389 ASP A N 1
ATOM 3173 C CA . ASP A 1 389 ? -6.584 13.759 4.925 1.00 55.88 389 ASP A CA 1
ATOM 3174 C C . ASP A 1 389 ? -5.843 13.311 3.650 1.00 55.88 389 ASP A C 1
ATOM 3176 O O . ASP A 1 389 ? -5.772 12.123 3.316 1.00 55.88 389 ASP A O 1
ATOM 3180 N N . TYR A 1 390 ? -5.331 14.294 2.905 1.00 53.44 390 TYR A N 1
ATOM 3181 C CA . TYR A 1 390 ? -4.615 14.101 1.645 1.00 53.44 390 TYR A CA 1
ATOM 3182 C C . TYR A 1 390 ? -3.403 13.173 1.805 1.00 53.44 390 TYR A C 1
ATOM 3184 O O . TYR A 1 390 ? -3.164 12.328 0.941 1.00 53.44 390 TYR A O 1
ATOM 3192 N N . TYR A 1 391 ? -2.682 13.262 2.929 1.00 55.88 391 TYR A N 1
ATOM 3193 C CA . TYR A 1 391 ? -1.535 12.401 3.205 1.00 55.88 391 TYR A CA 1
ATOM 3194 C C . TYR A 1 391 ? -1.986 10.963 3.467 1.00 55.88 391 TYR A C 1
ATOM 3196 O O . TYR A 1 391 ? -1.479 10.021 2.854 1.00 55.88 391 TYR A O 1
ATOM 3204 N N . ALA A 1 392 ? -3.009 10.788 4.309 1.00 57.12 392 ALA A N 1
ATOM 3205 C CA . ALA A 1 392 ? -3.588 9.476 4.584 1.00 57.12 392 ALA A CA 1
ATOM 3206 C C . ALA A 1 392 ? -4.101 8.791 3.302 1.00 57.12 392 ALA A C 1
ATOM 3208 O O . ALA A 1 392 ? -3.899 7.587 3.125 1.00 57.12 392 ALA A O 1
ATOM 3209 N N . LYS A 1 393 ? -4.698 9.553 2.370 1.00 59.09 393 LYS A N 1
ATOM 3210 C CA . LYS A 1 393 ? -5.109 9.063 1.042 1.00 59.09 393 LYS A CA 1
ATOM 3211 C C . LYS A 1 393 ? -3.917 8.681 0.167 1.00 59.09 393 LYS A C 1
ATOM 3213 O O . LYS A 1 393 ? -3.896 7.566 -0.352 1.00 59.09 393 LYS A O 1
ATOM 3218 N N . ARG A 1 394 ? -2.919 9.565 0.042 1.00 53.47 394 ARG A N 1
ATOM 3219 C CA . ARG A 1 394 ? -1.697 9.340 -0.753 1.00 53.47 394 ARG A CA 1
ATOM 3220 C C . ARG A 1 394 ? -0.933 8.098 -0.287 1.00 53.47 394 ARG A C 1
ATOM 3222 O O . ARG A 1 394 ? -0.478 7.314 -1.113 1.00 53.47 394 ARG A O 1
ATOM 3229 N N . HIS A 1 395 ? -0.846 7.884 1.025 1.00 52.16 395 HIS A N 1
ATOM 3230 C CA . HIS A 1 395 ? -0.089 6.782 1.628 1.00 52.16 395 HIS A CA 1
ATOM 3231 C C . HIS A 1 395 ? -0.952 5.573 2.026 1.00 52.16 395 HIS A C 1
ATOM 3233 O O . HIS A 1 395 ? -0.438 4.616 2.606 1.00 52.16 395 HIS A O 1
ATOM 3239 N N . ARG A 1 396 ? -2.254 5.583 1.695 1.00 60.28 396 ARG A N 1
ATOM 3240 C CA . ARG A 1 396 ? -3.227 4.518 2.017 1.00 60.28 396 ARG A CA 1
ATOM 3241 C C . ARG A 1 396 ? -3.237 4.153 3.514 1.00 60.28 396 ARG A C 1
ATOM 3243 O O . ARG A 1 396 ? -3.418 2.992 3.885 1.00 60.28 396 ARG A O 1
ATOM 3250 N N . ILE A 1 397 ? -3.040 5.147 4.382 1.00 66.25 397 ILE A N 1
ATOM 3251 C CA . ILE A 1 397 ? -3.043 5.001 5.841 1.00 66.25 397 ILE A CA 1
ATOM 3252 C C . ILE A 1 397 ? -4.474 5.213 6.342 1.00 66.25 397 ILE A C 1
ATOM 3254 O O . ILE A 1 397 ? -4.918 6.331 6.570 1.00 66.25 397 ILE A O 1
ATOM 3258 N N . PHE A 1 398 ? -5.221 4.125 6.526 1.00 72.44 398 PHE A N 1
ATOM 3259 C CA . PHE A 1 398 ? -6.628 4.186 6.960 1.00 72.44 398 PHE A CA 1
ATOM 3260 C C . PHE A 1 398 ? -6.817 4.105 8.484 1.00 72.44 398 PHE A C 1
ATOM 3262 O O . PHE A 1 398 ? -7.907 3.802 8.974 1.00 72.44 398 PHE A O 1
ATOM 3269 N N . TYR A 1 399 ? -5.760 4.373 9.248 1.00 84.31 399 TYR A N 1
ATOM 3270 C CA . TYR A 1 399 ? -5.757 4.323 10.706 1.00 84.31 399 TYR A CA 1
ATOM 3271 C C . TYR A 1 399 ? -5.161 5.596 11.311 1.00 84.31 399 TYR A C 1
ATOM 3273 O O . TYR A 1 399 ? -4.386 6.296 10.670 1.00 84.31 399 TYR A O 1
ATOM 3281 N N . PHE A 1 400 ? -5.542 5.902 12.547 1.00 87.44 400 PHE A N 1
ATOM 3282 C CA . PHE A 1 400 ? -5.091 7.081 13.269 1.00 87.44 400 PHE A CA 1
ATOM 3283 C C . PHE A 1 400 ? -3.625 6.946 13.698 1.00 87.44 400 PHE A C 1
ATOM 3285 O O . PHE A 1 400 ? -3.193 5.901 14.199 1.00 87.44 400 PHE A O 1
ATOM 3292 N N . TYR A 1 401 ? -2.887 8.039 13.560 1.00 89.25 401 TYR A N 1
ATOM 3293 C CA . TYR A 1 401 ? -1.511 8.196 14.007 1.00 89.25 401 TYR A CA 1
ATOM 3294 C C . TYR A 1 401 ? -1.321 9.596 14.587 1.00 89.25 401 TYR A C 1
ATOM 3296 O O . TYR A 1 401 ? -2.048 10.519 14.232 1.00 89.25 401 TYR A O 1
ATOM 3304 N N . LEU A 1 402 ? -0.342 9.740 15.475 1.00 90.00 402 LEU A N 1
ATOM 3305 C CA . LEU A 1 402 ? 0.160 11.041 15.909 1.00 90.00 402 LEU A CA 1
ATOM 3306 C C . LEU A 1 402 ? 1.258 11.484 14.942 1.00 90.00 402 LEU A C 1
ATOM 3308 O O . LEU A 1 402 ? 2.133 10.677 14.618 1.00 90.00 402 LEU A O 1
ATOM 3312 N N . LYS A 1 403 ? 1.221 12.736 14.489 1.00 85.50 403 LYS A N 1
ATOM 3313 C CA . LYS A 1 403 ? 2.251 13.307 13.611 1.00 85.50 403 LYS A CA 1
ATOM 3314 C C . LYS A 1 403 ? 3.452 13.835 14.407 1.00 85.50 403 LYS A C 1
ATOM 3316 O O . LYS A 1 403 ? 3.278 14.432 15.468 1.00 85.50 403 LYS A O 1
ATOM 3321 N N . GLY A 1 404 ? 4.656 13.646 13.884 1.00 82.19 404 GLY A N 1
ATOM 3322 C CA . GLY A 1 404 ? 5.880 14.319 14.307 1.00 82.19 404 GLY A CA 1
ATOM 3323 C C . GLY A 1 404 ? 6.713 14.698 13.084 1.00 82.19 404 GLY A C 1
ATOM 3324 O O . GLY A 1 404 ? 6.912 13.867 12.217 1.00 82.19 404 GLY A O 1
ATOM 3325 N N . ASP A 1 405 ? 7.174 15.932 12.979 1.00 78.31 405 ASP A N 1
ATOM 3326 C CA . ASP A 1 405 ? 8.145 16.394 11.985 1.00 78.31 405 ASP A CA 1
ATOM 3327 C C . ASP A 1 405 ? 8.866 17.647 12.521 1.00 78.31 405 ASP A C 1
ATOM 3329 O O . ASP A 1 405 ? 8.643 18.068 13.661 1.00 78.31 405 ASP A O 1
ATOM 3333 N N . ASP A 1 406 ? 9.729 18.259 11.708 1.00 69.81 406 ASP A N 1
ATOM 3334 C CA . ASP A 1 406 ? 10.501 19.461 12.074 1.00 69.81 406 ASP A CA 1
ATOM 3335 C C . ASP A 1 406 ? 9.626 20.689 12.396 1.00 69.81 406 ASP A C 1
ATOM 3337 O O . ASP A 1 406 ? 10.086 21.683 12.969 1.00 69.81 406 ASP A O 1
ATOM 3341 N N . THR A 1 407 ? 8.356 20.644 12.005 1.00 72.31 407 THR A N 1
ATOM 3342 C CA . THR A 1 407 ? 7.397 21.740 12.105 1.00 72.31 407 THR A CA 1
ATOM 3343 C C . THR A 1 407 ? 6.229 21.452 13.043 1.00 72.31 407 THR A C 1
ATOM 3345 O O . THR A 1 407 ? 5.548 22.392 13.459 1.00 72.31 407 THR A O 1
ATOM 3348 N N . ALA A 1 408 ? 5.987 20.183 13.381 1.00 78.81 408 ALA A N 1
ATOM 3349 C CA . ALA A 1 408 ? 4.803 19.744 14.095 1.00 78.81 408 ALA A CA 1
ATOM 3350 C C . ALA A 1 408 ? 5.068 18.547 15.016 1.00 78.81 408 ALA A C 1
ATOM 3352 O O . ALA A 1 408 ? 5.730 17.592 14.636 1.00 78.81 408 ALA A O 1
ATOM 3353 N N . GLN A 1 409 ? 4.476 18.529 16.211 1.00 87.44 409 GLN A N 1
ATOM 3354 C CA . GLN A 1 409 ? 4.531 17.363 17.096 1.00 87.44 409 GLN A CA 1
ATOM 3355 C C . GLN A 1 409 ? 3.209 17.142 17.825 1.00 87.44 409 GLN A C 1
ATOM 3357 O O . GLN A 1 409 ? 2.704 18.028 18.514 1.00 87.44 409 GLN A O 1
ATOM 3362 N N . GLU A 1 410 ? 2.681 15.925 17.738 1.00 91.19 410 GLU A N 1
ATOM 3363 C CA . GLU A 1 410 ? 1.488 15.490 18.452 1.00 91.19 410 GLU A CA 1
ATOM 3364 C C . GLU A 1 410 ? 1.813 14.513 19.586 1.00 91.19 410 GLU A C 1
ATOM 3366 O O . GLU A 1 410 ? 2.657 13.623 19.475 1.00 91.19 410 GLU A O 1
ATOM 3371 N N . SER A 1 411 ? 1.108 14.659 20.707 1.00 92.38 411 SER A N 1
ATOM 3372 C CA . SER A 1 411 ? 1.257 13.791 21.878 1.00 92.38 411 SER A CA 1
ATOM 3373 C C . SER A 1 411 ? -0.064 13.607 22.623 1.00 92.38 411 SER A C 1
ATOM 3375 O O . SER A 1 411 ? -0.904 14.507 22.664 1.00 92.38 411 SER A O 1
ATOM 3377 N N . ILE A 1 412 ? -0.247 12.442 23.254 1.00 95.00 412 ILE A N 1
ATOM 3378 C CA . ILE A 1 412 ? -1.376 12.202 24.163 1.00 95.00 412 ILE A CA 1
ATOM 3379 C C . ILE A 1 412 ? -1.009 12.772 25.534 1.00 95.00 412 ILE A C 1
ATOM 3381 O O . ILE A 1 412 ? -0.124 12.246 26.207 1.00 95.00 412 ILE A O 1
ATOM 3385 N N . ARG A 1 413 ? -1.708 13.820 25.984 1.00 93.88 413 ARG A N 1
ATOM 3386 C CA . ARG A 1 413 ? -1.504 14.380 27.331 1.00 93.88 413 ARG A CA 1
ATOM 3387 C C . ARG A 1 413 ? -2.162 13.543 28.415 1.00 93.88 413 ARG A C 1
ATOM 3389 O O . ARG A 1 413 ? -1.636 13.404 29.514 1.00 93.88 413 ARG A O 1
ATOM 3396 N N . SER A 1 414 ? -3.359 13.050 28.129 1.00 95.19 414 SER A N 1
ATOM 3397 C CA . SER A 1 414 ? -4.117 12.207 29.045 1.00 95.19 414 SER A CA 1
ATOM 3398 C C . SER A 1 414 ? -5.127 11.377 28.274 1.00 95.19 414 SER A C 1
ATOM 3400 O O . SER A 1 414 ? -5.516 11.738 27.164 1.00 95.19 414 SER A O 1
ATOM 3402 N N . ALA A 1 415 ? -5.576 10.280 28.872 1.00 96.94 415 ALA A N 1
ATOM 3403 C CA . ALA A 1 415 ? -6.662 9.493 28.327 1.00 96.94 415 ALA A CA 1
ATOM 3404 C C . ALA A 1 415 ? -7.560 8.977 29.452 1.00 96.94 415 ALA A C 1
ATOM 3406 O O . ALA A 1 415 ? -7.098 8.664 30.550 1.00 96.94 415 ALA A O 1
ATOM 3407 N N . SER A 1 416 ? -8.860 8.901 29.185 1.00 95.69 416 SER A N 1
ATOM 3408 C CA . SER A 1 416 ? -9.871 8.438 30.140 1.00 95.69 416 SER A CA 1
ATOM 3409 C C . SER A 1 416 ? -10.938 7.607 29.440 1.00 95.69 416 SER A C 1
ATOM 3411 O O . SER A 1 416 ? -11.161 7.772 28.245 1.00 95.69 416 SER A O 1
ATOM 3413 N N . LEU A 1 417 ? -11.624 6.732 30.175 1.00 95.44 417 LEU A N 1
ATOM 3414 C CA . LEU A 1 417 ? -12.755 5.972 29.650 1.00 95.44 417 LEU A CA 1
ATOM 3415 C C . LEU A 1 417 ? -14.070 6.556 30.172 1.00 95.44 417 LEU A C 1
ATOM 3417 O O . LEU A 1 417 ? -14.249 6.694 31.382 1.00 95.44 417 LEU A O 1
ATOM 3421 N N . LYS A 1 418 ? -15.003 6.877 29.272 1.00 93.25 418 LYS A N 1
ATOM 3422 C CA . LYS A 1 418 ? -16.349 7.364 29.609 1.00 93.25 418 LYS A CA 1
ATOM 3423 C C . LYS A 1 418 ? -17.372 6.635 28.743 1.00 93.25 418 LYS A C 1
ATOM 3425 O O . LYS A 1 418 ? -17.311 6.739 27.524 1.00 93.25 418 LYS A O 1
ATOM 3430 N N . ASN A 1 419 ? -18.305 5.906 29.359 1.00 88.56 419 ASN A N 1
ATOM 3431 C CA . ASN A 1 419 ? -19.344 5.137 28.652 1.00 88.56 419 ASN A CA 1
ATOM 3432 C C . ASN A 1 419 ? -18.773 4.255 27.521 1.00 88.56 419 ASN A C 1
ATOM 3434 O O . ASN A 1 419 ? -19.206 4.348 26.376 1.00 88.56 419 ASN A O 1
ATOM 3438 N N . ASP A 1 420 ? -17.738 3.466 27.830 1.00 87.62 420 ASP A N 1
ATOM 3439 C CA . ASP A 1 420 ? -17.006 2.610 26.877 1.00 87.62 420 ASP A CA 1
ATOM 3440 C C . ASP A 1 420 ? -16.368 3.332 25.674 1.00 87.62 420 ASP A C 1
ATOM 3442 O O . ASP A 1 420 ? -15.903 2.692 24.732 1.00 87.62 420 ASP A O 1
ATOM 3446 N N . THR A 1 421 ? -16.284 4.661 25.724 1.00 94.31 421 THR A N 1
ATOM 3447 C CA . THR A 1 421 ? -15.536 5.488 24.776 1.00 94.31 421 THR A CA 1
ATOM 3448 C C . THR A 1 421 ? -14.251 5.960 25.442 1.00 94.31 421 THR A C 1
ATOM 3450 O O . THR A 1 421 ? -14.291 6.571 26.514 1.00 94.31 421 THR A O 1
ATOM 3453 N N . ILE A 1 422 ? -13.104 5.682 24.824 1.00 96.81 422 ILE A N 1
ATOM 3454 C CA . ILE A 1 422 ? -11.825 6.243 25.263 1.00 96.81 422 ILE A CA 1
ATOM 3455 C C . ILE A 1 422 ? -11.763 7.678 24.747 1.00 96.81 422 ILE A C 1
ATOM 3457 O O . ILE A 1 422 ? -11.995 7.932 23.571 1.00 96.81 422 ILE A O 1
ATOM 3461 N N . ILE A 1 423 ? -11.470 8.622 25.629 1.00 96.69 423 ILE A N 1
ATOM 3462 C CA . ILE A 1 423 ? -11.259 10.028 25.301 1.00 96.69 423 ILE A CA 1
ATOM 3463 C C . ILE A 1 423 ? -9.796 10.325 25.591 1.00 96.69 423 ILE A C 1
ATOM 3465 O O . ILE A 1 423 ? -9.412 10.388 26.761 1.00 96.69 423 ILE A O 1
ATOM 3469 N N . ALA A 1 424 ? -8.999 10.454 24.533 1.00 96.62 424 ALA A N 1
ATOM 3470 C CA . ALA A 1 424 ? -7.594 10.827 24.595 1.00 96.62 424 ALA A CA 1
ATOM 3471 C C . ALA A 1 424 ? -7.445 12.308 24.231 1.00 96.62 424 ALA A C 1
ATOM 3473 O O . ALA A 1 424 ? -7.784 12.705 23.120 1.00 96.62 424 ALA A O 1
ATOM 3474 N N . SER A 1 425 ? -6.950 13.122 25.159 1.00 96.06 425 SER A N 1
ATOM 3475 C CA . SER A 1 425 ? -6.682 14.538 24.909 1.00 96.06 425 SER A CA 1
ATOM 3476 C C . SER A 1 425 ? -5.313 14.681 24.254 1.00 96.06 425 SER A C 1
ATOM 3478 O O . SER A 1 425 ? -4.285 14.348 24.855 1.00 96.06 425 SER A O 1
ATOM 3480 N N . ILE A 1 426 ? -5.317 15.154 23.014 1.00 94.44 426 ILE A N 1
ATOM 3481 C CA . ILE A 1 426 ? -4.148 15.323 22.160 1.00 94.44 426 ILE A CA 1
ATOM 3482 C C . ILE A 1 426 ? -3.695 16.776 22.206 1.00 94.44 426 ILE A C 1
ATOM 3484 O O . ILE A 1 426 ? -4.511 17.694 22.124 1.00 94.44 426 ILE A O 1
ATOM 3488 N N . LYS A 1 427 ? -2.382 16.975 22.317 1.00 94.19 427 LYS A N 1
ATOM 3489 C CA . LYS A 1 427 ? -1.732 18.263 22.087 1.00 94.19 427 LYS A CA 1
ATOM 3490 C C . LYS A 1 427 ? -0.934 18.180 20.798 1.00 94.19 427 LYS A C 1
ATOM 3492 O O . LYS A 1 427 ? -0.012 17.370 20.728 1.00 94.19 427 LYS A O 1
ATOM 3497 N N . ALA A 1 428 ? -1.268 19.036 19.846 1.00 90.75 428 ALA A N 1
ATOM 3498 C CA . ALA A 1 428 ? -0.491 19.318 18.654 1.00 90.75 428 ALA A CA 1
ATOM 3499 C C . ALA A 1 428 ? 0.268 20.635 18.851 1.00 90.75 428 ALA A C 1
ATOM 3501 O O . ALA A 1 428 ? -0.309 21.649 19.238 1.00 90.75 428 ALA A O 1
ATOM 3502 N N . LEU A 1 429 ? 1.571 20.612 18.623 1.00 88.75 429 LEU A N 1
ATOM 3503 C CA . LEU A 1 429 ? 2.429 21.789 18.583 1.00 88.75 429 LEU A CA 1
ATOM 3504 C C . LEU A 1 429 ? 2.840 22.033 17.138 1.00 88.75 429 LEU A C 1
ATOM 3506 O O . LEU A 1 429 ? 3.164 21.069 16.456 1.00 88.75 429 LEU A O 1
ATOM 3510 N N . TYR A 1 430 ? 2.829 23.291 16.706 1.00 85.56 430 TYR A N 1
ATOM 3511 C CA . TYR A 1 430 ? 3.271 23.745 15.388 1.00 85.56 430 TYR A CA 1
ATOM 3512 C C . TYR A 1 430 ? 4.299 24.876 15.556 1.00 85.56 430 TYR A C 1
ATOM 3514 O O . TYR A 1 430 ? 4.383 25.468 16.632 1.00 85.56 430 TYR A O 1
ATOM 3522 N N . GLN A 1 431 ? 5.061 25.214 14.509 1.00 78.94 431 GLN A N 1
ATOM 3523 C CA . GLN A 1 431 ? 6.033 26.324 14.574 1.00 78.94 431 GLN A CA 1
ATOM 3524 C C . GLN A 1 431 ? 5.399 27.669 14.949 1.00 78.94 431 GLN A C 1
ATOM 3526 O O . GLN A 1 431 ? 6.016 28.449 15.666 1.00 78.94 431 GLN A O 1
ATOM 3531 N N . GLU A 1 432 ? 4.167 27.912 14.503 1.00 82.62 432 GLU A N 1
ATOM 3532 C CA . GLU A 1 432 ? 3.446 29.175 14.708 1.00 82.62 432 GLU A CA 1
ATOM 3533 C C . GLU A 1 432 ? 2.206 28.997 15.601 1.00 82.62 432 GLU A C 1
ATOM 3535 O O . GLU A 1 432 ? 1.229 29.735 15.496 1.00 82.62 432 GLU A O 1
ATOM 3540 N N . GLY A 1 433 ? 2.205 27.989 16.484 1.00 87.44 433 GLY A N 1
ATOM 3541 C CA . GLY A 1 433 ? 1.095 27.780 17.408 1.00 87.44 433 GLY A CA 1
ATOM 3542 C C . GLY A 1 433 ? 0.884 26.336 17.833 1.00 87.44 433 GLY A C 1
ATOM 3543 O O . GLY A 1 433 ? 1.811 25.573 18.108 1.00 87.44 433 GLY A O 1
ATOM 3544 N N . GLY A 1 434 ? -0.376 25.944 17.935 1.00 89.81 434 GLY A N 1
ATOM 3545 C CA . GLY A 1 434 ? -0.752 24.593 18.298 1.00 89.81 434 GLY A CA 1
ATOM 3546 C C . GLY A 1 434 ? -2.253 24.388 18.339 1.00 89.81 434 GLY A C 1
ATOM 3547 O O . GLY A 1 434 ? -3.054 25.298 18.131 1.00 89.81 434 GLY A O 1
ATOM 3548 N N . ALA A 1 435 ? -2.630 23.153 18.631 1.00 90.50 435 ALA A N 1
ATOM 3549 C CA . ALA A 1 435 ? -4.003 22.789 18.896 1.00 90.50 435 ALA A CA 1
ATOM 3550 C C . ALA A 1 435 ? -4.089 21.811 20.065 1.00 90.50 435 ALA A C 1
ATOM 3552 O O . ALA A 1 435 ? -3.220 20.966 20.275 1.00 90.50 435 ALA A O 1
ATOM 3553 N N . GLU A 1 436 ? -5.185 21.880 20.803 1.00 93.25 436 GLU A N 1
ATOM 3554 C CA . GLU A 1 436 ? -5.605 20.834 21.725 1.00 93.25 436 GLU A CA 1
ATOM 3555 C C . GLU A 1 436 ? -6.950 20.291 21.265 1.00 93.25 436 GLU A C 1
ATOM 3557 O O . GLU A 1 436 ? -7.837 21.051 20.884 1.00 93.25 436 GLU A O 1
ATOM 3562 N N . TYR A 1 437 ? -7.103 18.971 21.249 1.00 92.06 437 TYR A N 1
ATOM 3563 C CA . TYR A 1 437 ? -8.354 18.335 20.851 1.00 92.06 437 TYR A CA 1
ATOM 3564 C C . TYR A 1 437 ? -8.547 16.994 21.550 1.00 92.06 437 TYR A C 1
ATOM 3566 O O . TYR A 1 437 ? -7.593 16.330 21.947 1.00 92.06 437 TYR A O 1
ATOM 3574 N N . ASP A 1 438 ? -9.797 16.563 21.665 1.00 93.69 438 ASP A N 1
ATOM 3575 C CA . ASP A 1 438 ? -10.137 15.242 22.177 1.00 93.69 438 ASP A CA 1
ATOM 3576 C C . ASP A 1 438 ? -10.323 14.259 21.019 1.00 93.69 438 ASP A C 1
ATOM 3578 O O . ASP A 1 438 ? -11.214 14.419 20.179 1.00 93.69 438 ASP A O 1
ATOM 3582 N N . LEU A 1 439 ? -9.531 13.192 21.011 1.00 94.38 439 LEU A N 1
ATOM 3583 C CA . LEU A 1 439 ? -9.757 12.012 20.191 1.00 94.38 439 LEU A CA 1
ATOM 3584 C C . LEU A 1 439 ? -10.688 11.054 20.940 1.00 94.38 439 LEU A C 1
ATOM 3586 O O . LEU A 1 439 ? -10.308 10.424 21.931 1.00 94.38 439 LEU A O 1
ATOM 3590 N N . LYS A 1 440 ? -11.922 10.928 20.457 1.00 94.06 440 LYS A N 1
ATOM 3591 C CA . LYS A 1 440 ? -12.890 9.950 20.962 1.00 94.06 440 LYS A CA 1
ATOM 3592 C C . LYS A 1 440 ? -12.739 8.657 20.181 1.00 94.06 440 LYS A C 1
ATOM 3594 O O . LYS A 1 440 ? -12.949 8.667 18.974 1.00 94.06 440 LYS A O 1
ATOM 3599 N N . ILE A 1 441 ? -12.428 7.562 20.861 1.00 95.19 441 ILE A N 1
ATOM 3600 C CA . ILE A 1 441 ? -12.246 6.232 20.282 1.00 95.19 441 ILE A CA 1
ATOM 3601 C C . ILE A 1 441 ? -13.334 5.309 20.825 1.00 95.19 441 ILE A C 1
ATOM 3603 O O . ILE A 1 441 ? -13.486 5.151 22.038 1.00 95.19 441 ILE A O 1
ATOM 3607 N N . PHE A 1 442 ? -14.100 4.697 19.931 1.00 91.25 442 PHE A N 1
ATOM 3608 C CA . PHE A 1 442 ? -15.259 3.880 20.274 1.00 91.25 442 PHE A CA 1
ATOM 3609 C C . PHE A 1 442 ? -15.346 2.654 19.369 1.00 91.25 442 PHE A C 1
ATOM 3611 O O . PHE A 1 442 ? -14.806 2.617 18.261 1.00 91.25 442 PHE A O 1
ATOM 3618 N N . ARG A 1 443 ? -16.032 1.621 19.854 1.00 89.00 443 ARG A N 1
ATOM 3619 C CA . ARG A 1 443 ? -16.203 0.375 19.108 1.00 89.00 443 ARG A CA 1
ATOM 3620 C C . ARG A 1 443 ? -17.214 0.560 17.975 1.00 89.00 443 ARG A C 1
ATOM 3622 O O . ARG A 1 443 ? -18.282 1.129 18.195 1.00 89.00 443 ARG A O 1
ATOM 3629 N N . LYS A 1 444 ? -16.899 0.052 16.782 1.00 83.94 444 LYS A N 1
ATOM 3630 C CA . LYS A 1 444 ? -17.786 0.066 15.609 1.00 83.94 444 LYS A CA 1
ATOM 3631 C C . LYS A 1 444 ? -17.589 -1.230 14.820 1.00 83.94 444 LYS A C 1
ATOM 3633 O O . LYS A 1 444 ? -16.509 -1.471 14.292 1.00 83.94 444 LYS A O 1
ATOM 3638 N N . GLY A 1 445 ? -18.628 -2.063 14.747 1.00 84.25 445 GLY A N 1
ATOM 3639 C CA . GLY A 1 445 ? -18.503 -3.416 14.195 1.00 84.25 445 GLY A CA 1
ATOM 3640 C C . GLY A 1 445 ? -17.519 -4.262 15.011 1.00 84.25 445 GLY A C 1
ATOM 3641 O O . GLY A 1 445 ? -17.565 -4.253 16.244 1.00 84.25 445 GLY A O 1
ATOM 3642 N N . GLU A 1 446 ? -16.621 -4.971 14.328 1.00 82.38 446 GLU A N 1
ATOM 3643 C CA . GLU A 1 446 ? -15.595 -5.801 14.976 1.00 82.38 446 GLU A CA 1
ATOM 3644 C C . GLU A 1 446 ? -14.365 -5.007 15.455 1.00 82.38 446 GLU A C 1
ATOM 3646 O O . GLU A 1 446 ? -13.642 -5.494 16.324 1.00 82.38 446 GLU A O 1
ATOM 3651 N N . GLY A 1 447 ? -14.173 -3.774 14.969 1.00 87.38 447 GLY A N 1
ATOM 3652 C CA . GLY A 1 447 ? -13.002 -2.936 15.246 1.00 87.38 447 GLY A CA 1
ATOM 3653 C C . GLY A 1 447 ? -13.295 -1.646 16.022 1.00 87.38 447 GLY A C 1
ATOM 3654 O O . GLY A 1 447 ? -14.332 -1.487 16.679 1.00 87.38 447 GLY A O 1
ATOM 3655 N N . TYR A 1 448 ? -12.351 -0.704 15.942 1.00 90.12 448 TYR A N 1
ATOM 3656 C CA . TYR A 1 448 ? -12.419 0.603 16.597 1.00 90.12 448 TYR A CA 1
ATOM 3657 C C . TYR A 1 448 ? -12.413 1.739 15.574 1.00 90.12 448 TYR A C 1
ATOM 3659 O O . TYR A 1 448 ? -11.664 1.735 14.600 1.00 90.12 448 TYR A O 1
ATOM 3667 N N . SER A 1 449 ? -13.249 2.743 15.811 1.00 88.38 449 SER A N 1
ATOM 3668 C CA . SER A 1 449 ? -13.300 3.986 15.039 1.00 88.38 449 SER A CA 1
ATOM 3669 C C . SER A 1 449 ? -13.030 5.174 15.948 1.00 88.38 449 SER A C 1
ATOM 3671 O O . SER A 1 449 ? -13.111 5.060 17.174 1.00 88.38 449 SER A O 1
ATOM 3673 N N . SER A 1 450 ? -12.719 6.321 15.348 1.00 90.81 450 SER A N 1
ATOM 3674 C CA . SER A 1 450 ? -12.467 7.543 16.098 1.00 90.81 450 SER A CA 1
ATOM 3675 C C . SER A 1 450 ? -13.165 8.771 15.516 1.00 90.81 450 SER A C 1
ATOM 3677 O O . SER A 1 450 ? -13.614 8.771 14.372 1.00 90.81 450 SER A O 1
ATOM 3679 N N . SER A 1 451 ? -13.285 9.816 16.334 1.00 87.88 451 SER A N 1
ATOM 3680 C CA . SER A 1 451 ? -13.766 11.145 15.943 1.00 87.88 451 SER A CA 1
ATOM 3681 C C . SER A 1 451 ? -13.058 12.221 16.763 1.00 87.88 451 SER A C 1
ATOM 3683 O O . SER A 1 451 ? -12.785 11.999 17.946 1.00 87.88 451 SER A O 1
ATOM 3685 N N . ILE A 1 452 ? -12.819 13.389 16.169 1.00 88.69 452 ILE A N 1
ATOM 3686 C CA . ILE A 1 452 ? -12.225 14.542 16.856 1.00 88.69 452 ILE A CA 1
ATOM 3687 C C . ILE A 1 452 ? -13.334 15.416 17.452 1.00 88.69 452 ILE A C 1
ATOM 3689 O O . ILE A 1 452 ? -14.362 15.650 16.819 1.00 88.69 452 ILE A O 1
ATOM 3693 N N . ALA A 1 453 ? -13.128 15.906 18.670 1.00 85.19 453 ALA A N 1
ATOM 3694 C CA . ALA A 1 453 ? -14.010 16.848 19.347 1.00 85.19 453 ALA A CA 1
ATOM 3695 C C . ALA A 1 453 ? -13.202 17.914 20.098 1.00 85.19 453 ALA A C 1
ATOM 3697 O O . ALA A 1 453 ? -12.009 17.741 20.326 1.00 85.19 453 ALA A O 1
ATOM 3698 N N . ASN A 1 454 ? -13.871 18.992 20.519 1.00 89.25 454 ASN A N 1
ATOM 3699 C CA . ASN A 1 454 ? -13.308 20.014 21.410 1.00 89.25 454 ASN A CA 1
ATOM 3700 C C . ASN A 1 454 ? -11.966 20.595 20.923 1.00 89.25 454 ASN A C 1
ATOM 3702 O O . ASN A 1 454 ? -11.083 20.851 21.734 1.00 89.25 454 ASN A O 1
ATOM 3706 N N . ARG A 1 455 ? -11.802 20.764 19.603 1.00 90.44 455 ARG A N 1
ATOM 3707 C CA . ARG A 1 455 ? -10.583 21.334 19.025 1.00 90.44 455 ARG A CA 1
ATOM 3708 C C . ARG A 1 455 ? -10.495 22.818 19.370 1.00 90.44 455 ARG A C 1
ATOM 3710 O O . ARG A 1 455 ? -11.414 23.574 19.065 1.00 90.44 455 ARG A O 1
ATOM 3717 N N . ILE A 1 456 ? -9.389 23.201 19.985 1.00 88.00 456 ILE A N 1
ATOM 3718 C CA . ILE A 1 456 ? -9.018 24.572 20.312 1.00 88.00 456 ILE A CA 1
ATOM 3719 C C . ILE A 1 456 ? -7.670 24.821 19.653 1.00 88.00 456 ILE A C 1
ATOM 3721 O O . ILE A 1 456 ? -6.736 24.058 19.877 1.00 88.00 456 ILE A O 1
ATOM 3725 N N . GLU A 1 457 ? -7.577 25.867 18.847 1.00 89.25 457 GLU A N 1
ATOM 3726 C CA . GLU A 1 457 ? -6.327 26.307 18.229 1.00 89.25 457 GLU A CA 1
ATOM 3727 C C . GLU A 1 457 ? -5.813 27.542 18.956 1.00 89.25 457 GLU A C 1
ATOM 3729 O O . GLU A 1 457 ? -6.595 28.335 19.486 1.00 89.25 457 GLU A O 1
ATOM 3734 N N . TYR A 1 458 ? -4.496 27.675 19.015 1.00 86.88 458 TYR A N 1
ATOM 3735 C CA . TYR A 1 458 ? -3.829 28.815 19.618 1.00 86.88 458 TYR A CA 1
ATOM 3736 C C . TYR A 1 458 ? -2.580 29.167 18.814 1.00 86.88 458 TYR A C 1
ATOM 3738 O O . TYR A 1 458 ? -1.894 28.284 18.304 1.00 86.88 458 TYR A O 1
ATOM 3746 N N . GLU A 1 459 ? -2.280 30.457 18.731 1.00 84.00 459 GLU A N 1
ATOM 3747 C CA . GLU A 1 459 ? -1.048 30.983 18.143 1.00 84.00 459 GLU A CA 1
ATOM 3748 C C . GLU A 1 459 ? -0.004 31.174 19.252 1.00 84.00 459 GLU A C 1
ATOM 3750 O O . GLU A 1 459 ? -0.346 31.395 20.420 1.00 84.00 459 GLU A O 1
ATOM 3755 N N . THR A 1 460 ? 1.275 31.040 18.915 1.00 64.38 460 THR A N 1
ATOM 3756 C CA . THR A 1 460 ? 2.373 31.455 19.799 1.00 64.38 460 THR A CA 1
ATOM 3757 C C . THR A 1 460 ? 2.607 32.955 19.629 1.00 64.38 460 THR A C 1
ATOM 3759 O O . THR A 1 460 ? 2.850 33.386 18.506 1.00 64.38 460 THR A O 1
ATOM 3762 N N . GLU A 1 461 ? 2.509 33.724 20.724 1.00 53.38 461 GLU A N 1
ATOM 3763 C CA . GLU A 1 461 ? 2.818 35.171 20.762 1.00 53.38 461 GLU A CA 1
ATOM 3764 C C . GLU A 1 461 ? 4.259 35.507 20.356 1.00 53.38 461 GLU A C 1
ATOM 3766 O O . GLU A 1 461 ? 5.182 34.749 20.749 1.00 53.38 461 GLU A O 1
#

pLDDT: mean 81.28, std 18.43, range [23.64, 98.69]